Protein AF-A0A7M5WIS7-F1 (afdb_monomer_lite)

Sequence (669 aa):
MSELLEKYQYWIRIHLAVEIFIKRGLLRFLHNEGKDPSYNGLTSDPPKLFHEMNLLKTKKSLQKVVKKDQWDKLCPKNKLSSSENWDITLICIVILNTSSLPKPKGGWKKTLPEESDMSRGAAVLRSRQLRNEINHGSLKDLSTEEQFLDKWQTISDILHILLDGEDFTRFQAFKTEDLTGFSVKAFKMINNRINEEKQTSENRKHLQERLKELNEIRELVNEWKSHSFVQVNSYKNQLTDGSSLLNTNLTDIQAAYYTVRCSVAMENFTKWPIMLQRCQVKHGFFNAPPRDIHPGMREGFAFHKSYLATFGCWIACSYVINDKYFHLSIYQPYTINNKYQNKLAMVINETHDVSAEQVLESHDKDNESQDKTTIRIQERDICIVGEMGNAYKAQCSIKIYPKEFANLTDLLQKQQVDNDTYHEFIKLKFSTKIKRKSAKTKKQDLNDGLLLTGLKVGSSMQSTSLRSLHLRSVDVSCSGCIENFTKWQLFKVRCDVMRGYVSCPFQDVATGSKEIFASHARQHFGNGTYVRVTYSIENNGYFIHLLYFLPSSFAVYSNMMAMMTSHKKDETTEDILKSCTNNHFYGEIEPLCLKSEAEGVCVVGLMGSAQKTNIYFTIYPLQFKHLAKHIKERMEKKKSKSRELYEGFIKSLSLNRYDTSSVAMQGCL

InterPro domains:
  IPR041249 DZIP3-like HEPN domain [PF18738] (57-163)

Foldseek 3Di:
DVVVCVQLVLLLLLLVLLLPQVLVLLQCVQQVVVVDVQWNHQHQFFLRQLVVLVVCCPPPLCVVPADPVNCCQSNPPVSGHHSNPDDLLSSLSCCVRVTPFDAADVGPPDQAGDPPGLGLNNLSSLSNVLNVCSVVPASVCRRDPVSSVVSLVSSLSSSVSRDDDPSSVVSVVSVPDDCPVVVVVSVVVVVVRVVVVVVVVVVVVVVVVVVVLVVVVVVVVVVVCVVLVVVPVVLVVFFAEDPQPVVHDQLVLEDPPALAKEKEKEFAQFQWKWQWDDKDWPFWAWSADDGIAHASHIYMTMTFGDPPDQFTTKMKTWIDTPQKIKIWIWGPGSDDDPVDWTAIFIDIGNDPDDDNCNRRVVVVVPPPDDPRFWDWDDDPFKIKIWGWDGHSHIYIYIYIHTQFLVRGHPSVNVPPDDRVSVNVVCCVVHVPPPPDPDPLVVLVCVVCVQQVVFAAEDPQPPPDDQVRQDDPPAQFKEKEKEFAQFQWKWQWPDKDWPFWAKPADDHIAHARHMHMTMTFGPVPDQAFTKMWTWIDTPPPLKIKIKIWTQGSDPPVAWTDIFIDMDSDRDDDPVNRVVVVVVDDGDQAFFKDWDDDPPAFKTWIWTWHGGSYIYIYIYIGGLALVGGHPRSSVSQVVVDVCSRVSVNVVSVVSVVVPDPRPRDPPPDDD

Radius of gyration: 35.12 Å; chains: 1; bounding box: 78×63×94 Å

Organism: NCBI:txid252671

Secondary structure (DSSP, 8-state):
-HHHHHHTHHHHHHHHHIIIIIHHHHHHHHTTTT--TT------SHHHHHHHHHHHTT-HHHHTTS-HHHHHHHS-TTS---GGGS-HHHHHHHHHHH--PPPPTT-TTSSS--TT---HHHHHHHHHHHHHHHHHS-TTTT-SHHHHHHHHHHHHHHHHHHS-HHHHHHHHHHTT---GGGHHHHHHHHHHHHHHHHHHHHHHHHHHHHHHHHHHHHHHHHHHHHHHHHHHSTGGGSSEE-TTTTTS-TTTTS-TT-SSEEEEEEEE-BSS-BEEEEEEEEESEEEE----B-TTEEEEEEEEPPTT-SS-EEEEEEEEETTEEEEEEEEE-SS-SSS---EEEEEEESSS---HHHHHHHHHHH-TTS-TTEEEEE-SSEEEEEEE-SSSEEEEEEEEEESSGGGB-HHHHTT---HHHHHHHHHHHH-TT-S--STHHHHHHHHHHHHTTSPEE-GGGTT--TGGGS-TT-SSEEEEEEEE-BSS-EEEEEEEEEESEEEE----B-TTEEEEEEEEPPTT-TT-EEEEEEEEETTT--EEEEEEEE-S-TTT---EEEEEEES-TT--HHHHHHHTTTS---SS---EEEE--SSSEEEEEEE-SSSEEEEEEEEEESSGGGB-HHHHHHHHHH-TTHHHHHHHHHHHHHH-TT-TTS-------

Structure (mmCIF, N/CA/C/O backbone):
data_AF-A0A7M5WIS7-F1
#
_entry.id   AF-A0A7M5WIS7-F1
#
loop_
_atom_site.group_PDB
_atom_site.id
_atom_site.type_symbol
_atom_site.label_atom_id
_atom_site.label_alt_id
_atom_site.label_comp_id
_atom_site.label_asym_id
_atom_site.label_entity_id
_atom_site.label_seq_id
_atom_site.pdbx_PDB_ins_code
_atom_site.Cartn_x
_atom_site.Cartn_y
_atom_site.Cartn_z
_atom_site.occupancy
_atom_site.B_iso_or_equiv
_atom_site.auth_seq_id
_atom_site.auth_comp_id
_atom_site.auth_asym_id
_atom_site.auth_atom_id
_atom_site.pdbx_PDB_model_num
ATOM 1 N N . MET A 1 1 ? 3.929 25.133 -37.548 1.00 61.94 1 MET A N 1
ATOM 2 C CA . MET A 1 1 ? 5.059 24.183 -37.696 1.00 61.94 1 MET A CA 1
ATOM 3 C C . MET A 1 1 ? 6.376 24.937 -37.844 1.00 61.94 1 MET A C 1
ATOM 5 O O . MET A 1 1 ? 7.232 24.721 -37.002 1.00 61.94 1 MET A O 1
ATOM 9 N N . SER A 1 2 ? 6.493 25.857 -38.813 1.00 70.12 2 SER A N 1
ATOM 10 C CA . SER A 1 2 ? 7.673 26.729 -39.001 1.00 70.12 2 SER A CA 1
ATOM 11 C C . SER A 1 2 ? 8.115 27.444 -37.716 1.00 70.12 2 SER A C 1
ATOM 13 O O . SER A 1 2 ? 9.262 27.329 -37.314 1.00 70.12 2 SER A O 1
ATOM 15 N N . GLU A 1 3 ? 7.173 28.061 -37.001 1.00 78.19 3 GLU A N 1
ATOM 16 C CA . GLU A 1 3 ? 7.450 28.842 -35.784 1.00 78.19 3 GLU A CA 1
ATOM 17 C C . GLU A 1 3 ? 8.039 28.014 -34.623 1.00 78.19 3 GLU A C 1
ATOM 19 O O . GLU A 1 3 ? 8.942 28.459 -33.923 1.00 78.19 3 GLU A O 1
ATOM 24 N N . LEU A 1 4 ? 7.571 26.776 -34.419 1.00 78.06 4 LEU A N 1
ATOM 25 C CA . LEU A 1 4 ? 8.128 25.887 -33.389 1.00 78.06 4 LEU A CA 1
ATOM 26 C C . LEU A 1 4 ? 9.508 25.358 -33.782 1.00 78.06 4 LEU A C 1
ATOM 28 O O . LEU A 1 4 ? 10.348 25.147 -32.909 1.00 78.06 4 LEU A O 1
ATOM 32 N N . LEU A 1 5 ? 9.723 25.125 -35.079 1.00 79.12 5 LEU A N 1
ATOM 33 C CA . LEU A 1 5 ? 11.003 24.660 -35.597 1.00 79.12 5 LEU A CA 1
ATOM 34 C C . LEU A 1 5 ? 12.068 25.745 -35.430 1.00 79.12 5 LEU A C 1
ATOM 36 O O . LEU A 1 5 ? 13.155 25.449 -34.958 1.00 79.12 5 LEU A O 1
ATOM 40 N N . GLU A 1 6 ? 11.717 26.991 -35.741 1.00 82.62 6 GLU A N 1
ATOM 41 C CA . GLU A 1 6 ? 12.566 28.169 -35.564 1.00 82.62 6 GLU A CA 1
ATOM 42 C C . GLU A 1 6 ? 12.863 28.430 -34.082 1.00 82.62 6 GLU A C 1
ATOM 44 O O . GLU A 1 6 ? 14.020 28.564 -33.685 1.00 82.62 6 GLU A O 1
ATOM 49 N N . LYS A 1 7 ? 11.831 28.390 -33.233 1.00 86.00 7 LYS A N 1
ATOM 50 C CA . LYS A 1 7 ? 11.959 28.631 -31.790 1.00 86.00 7 LYS A CA 1
ATOM 51 C C . LYS A 1 7 ? 12.832 27.605 -31.064 1.00 86.00 7 LYS A C 1
ATOM 53 O O . LYS A 1 7 ? 13.507 27.959 -30.102 1.00 86.00 7 LYS A O 1
ATOM 58 N N . TYR A 1 8 ? 12.792 26.339 -31.478 1.00 89.88 8 TYR A N 1
ATOM 59 C CA . TYR A 1 8 ? 13.504 25.244 -30.808 1.00 89.88 8 TYR A CA 1
ATOM 60 C C . TYR A 1 8 ? 14.618 24.638 -31.669 1.00 89.88 8 TYR A C 1
ATOM 62 O O . TYR A 1 8 ? 15.070 23.527 -31.388 1.00 89.88 8 TYR A O 1
ATOM 70 N N . GLN A 1 9 ? 15.081 25.351 -32.700 1.00 88.88 9 GLN A N 1
ATOM 71 C CA . GLN A 1 9 ? 16.024 24.819 -33.688 1.00 88.88 9 GLN A CA 1
ATOM 72 C C . GLN A 1 9 ? 17.299 24.244 -33.062 1.00 88.88 9 GLN A C 1
ATOM 74 O O . GLN A 1 9 ? 17.726 23.154 -33.435 1.00 88.88 9 GLN A O 1
ATOM 79 N N . TYR A 1 10 ? 17.878 24.920 -32.069 1.00 92.31 10 TYR A N 1
ATOM 80 C CA . TYR A 1 10 ? 19.106 24.476 -31.413 1.00 92.31 10 TYR A CA 1
ATOM 81 C C . TYR A 1 10 ? 18.901 23.188 -30.621 1.00 92.31 10 TYR A C 1
ATOM 83 O O . TYR A 1 10 ? 19.659 22.231 -30.782 1.00 92.31 10 TYR A O 1
ATOM 91 N N . TRP A 1 11 ? 17.831 23.126 -29.828 1.00 92.00 11 TRP A N 1
ATOM 92 C CA . TRP A 1 11 ? 17.472 21.922 -29.089 1.00 92.00 11 TRP A CA 1
ATOM 93 C C . TRP A 1 11 ? 17.207 20.742 -30.034 1.00 92.00 11 TRP A C 1
ATOM 95 O O . TRP A 1 11 ? 17.727 19.648 -29.817 1.00 92.00 11 TRP A O 1
ATOM 105 N N . ILE A 1 12 ? 16.467 20.969 -31.128 1.00 90.62 12 ILE A N 1
ATOM 106 C CA . ILE A 1 12 ? 16.192 19.947 -32.150 1.00 90.62 12 ILE A CA 1
ATOM 107 C C . ILE A 1 12 ? 17.498 19.443 -32.766 1.00 90.62 12 ILE A C 1
ATOM 109 O O . ILE A 1 12 ? 17.690 18.231 -32.860 1.00 90.62 12 ILE A O 1
ATOM 113 N N . ARG A 1 13 ? 18.402 20.346 -33.172 1.00 92.06 13 ARG A N 1
ATOM 114 C CA . ARG A 1 13 ? 19.694 19.984 -33.776 1.00 92.06 13 ARG A CA 1
ATOM 115 C C . ARG A 1 13 ? 20.520 19.119 -32.841 1.00 92.06 13 ARG A C 1
ATOM 117 O O . ARG A 1 13 ? 20.995 18.071 -33.262 1.00 92.06 13 ARG A O 1
ATOM 124 N N . ILE A 1 14 ? 20.643 19.511 -31.576 1.00 94.12 14 ILE A N 1
ATOM 125 C CA . ILE A 1 14 ? 21.384 18.741 -30.571 1.00 94.12 14 ILE A CA 1
ATOM 126 C C . ILE A 1 14 ? 20.738 17.373 -30.343 1.00 94.12 14 ILE A C 1
ATOM 128 O O . ILE A 1 14 ? 21.426 16.352 -30.353 1.00 94.12 14 ILE A O 1
ATOM 132 N N . HIS A 1 15 ? 19.414 17.316 -30.206 1.00 91.75 15 HIS A N 1
ATOM 133 C CA . HIS A 1 15 ? 18.721 16.053 -29.979 1.00 91.75 15 HIS A CA 1
ATOM 134 C C . HIS A 1 15 ? 18.823 15.108 -31.186 1.00 91.75 15 HIS A C 1
ATOM 136 O O . HIS A 1 15 ? 19.031 13.903 -31.013 1.00 91.75 15 HIS A O 1
ATOM 142 N N . LEU A 1 16 ? 18.706 15.627 -32.411 1.00 91.81 16 LEU A N 1
ATOM 143 C CA . LEU A 1 16 ? 18.927 14.853 -33.633 1.00 91.81 16 LEU A CA 1
ATOM 144 C C . LEU A 1 16 ? 20.386 14.415 -33.750 1.00 91.81 16 LEU A C 1
ATOM 146 O O . LEU A 1 16 ? 20.636 13.268 -34.113 1.00 91.81 16 LEU A O 1
ATOM 150 N N . ALA A 1 17 ? 21.338 15.273 -33.381 1.00 93.81 17 ALA A N 1
ATOM 151 C CA . ALA A 1 17 ? 22.750 14.931 -33.415 1.00 93.81 17 ALA A CA 1
ATOM 152 C C . ALA A 1 17 ? 23.085 13.764 -32.470 1.00 93.81 17 ALA A C 1
ATOM 154 O O . ALA A 1 17 ? 23.806 12.839 -32.847 1.00 93.81 17 ALA A O 1
ATOM 155 N N . VAL A 1 18 ? 22.485 13.750 -31.277 1.00 93.94 18 VAL A N 1
ATOM 156 C CA . VAL A 1 18 ? 22.588 12.631 -30.330 1.00 93.94 18 VAL A CA 1
ATOM 157 C C . VAL A 1 18 ? 21.917 11.366 -30.886 1.00 93.94 18 VAL A C 1
ATOM 159 O O . VAL A 1 18 ? 22.499 10.283 -30.876 1.00 93.94 18 VAL A O 1
ATOM 162 N N . GLU A 1 19 ? 20.698 11.478 -31.405 1.00 90.75 19 GLU A N 1
ATOM 163 C CA . GLU A 1 19 ? 19.936 10.335 -31.924 1.00 90.75 19 GLU A CA 1
ATOM 164 C C . GLU A 1 19 ? 20.549 9.685 -33.168 1.00 90.75 19 GLU A C 1
ATOM 166 O O . GLU A 1 19 ? 20.405 8.476 -33.351 1.00 90.75 19 GLU A O 1
ATOM 171 N N . ILE A 1 20 ? 21.183 10.480 -34.029 1.00 91.25 20 ILE A N 1
ATOM 172 C CA . ILE A 1 20 ? 21.717 10.038 -35.318 1.00 91.25 20 ILE A CA 1
ATOM 173 C C . ILE A 1 20 ? 23.202 9.714 -35.171 1.00 91.25 20 ILE A C 1
ATOM 175 O O . ILE A 1 20 ? 23.593 8.555 -35.291 1.00 91.25 20 ILE A O 1
ATOM 179 N N . PHE A 1 21 ? 24.032 10.712 -34.867 1.00 95.00 21 PHE A N 1
ATOM 180 C CA . PHE A 1 21 ? 25.485 10.571 -34.956 1.00 95.00 21 PHE A CA 1
ATOM 181 C C . PHE A 1 21 ? 26.090 9.898 -33.727 1.00 95.00 21 PHE A C 1
ATOM 183 O O . PHE A 1 21 ? 26.892 8.981 -33.886 1.00 95.00 21 PHE A O 1
ATOM 190 N N . ILE A 1 22 ? 25.681 10.271 -32.505 1.00 95.56 22 ILE A N 1
ATOM 191 C CA . ILE A 1 22 ? 26.186 9.596 -31.290 1.00 95.56 22 ILE A CA 1
ATOM 192 C C . ILE A 1 22 ? 25.760 8.129 -31.299 1.00 95.56 22 ILE A C 1
ATOM 194 O O . ILE A 1 22 ? 26.578 7.244 -31.050 1.00 95.56 22 ILE A O 1
ATOM 198 N N . LYS A 1 23 ? 24.499 7.849 -31.647 1.00 94.81 23 LYS A N 1
ATOM 199 C CA . LYS A 1 23 ? 24.028 6.469 -31.796 1.00 94.81 23 LYS A CA 1
ATOM 200 C C . LYS A 1 23 ? 24.824 5.708 -32.860 1.00 94.81 23 LYS A C 1
ATOM 202 O O . LYS A 1 23 ? 25.272 4.600 -32.572 1.00 94.81 23 LYS A O 1
ATOM 207 N N . ARG A 1 24 ? 25.046 6.291 -34.047 1.00 93.81 24 ARG A N 1
ATOM 208 C CA . ARG A 1 24 ? 25.851 5.668 -35.111 1.00 93.81 24 ARG A CA 1
ATOM 209 C C . ARG A 1 24 ? 27.272 5.379 -34.635 1.00 93.81 24 ARG A C 1
ATOM 211 O O . ARG A 1 24 ? 27.710 4.243 -34.763 1.00 93.81 24 ARG A O 1
ATOM 218 N N . GLY A 1 25 ? 27.953 6.346 -34.020 1.00 93.56 25 GLY A N 1
ATOM 219 C CA . GLY A 1 25 ? 29.308 6.158 -33.490 1.00 93.56 25 GLY A CA 1
ATOM 220 C C . GLY A 1 25 ? 29.387 5.043 -32.449 1.00 93.56 25 GLY A C 1
ATOM 221 O O . GLY A 1 25 ? 30.272 4.193 -32.506 1.00 93.56 25 GLY A O 1
ATOM 222 N N . LEU A 1 26 ? 28.407 4.967 -31.546 1.00 94.19 26 LEU A N 1
ATOM 223 C CA . LEU A 1 26 ? 28.325 3.877 -30.575 1.00 94.19 26 LEU A CA 1
ATOM 224 C C . LEU A 1 26 ? 28.060 2.512 -31.223 1.00 94.19 26 LEU A C 1
ATOM 226 O O . LEU A 1 26 ? 28.609 1.521 -30.751 1.00 94.19 26 LEU A O 1
ATOM 230 N N . LEU A 1 27 ? 27.245 2.435 -32.279 1.00 93.94 27 LEU A N 1
ATOM 231 C CA . LEU A 1 27 ? 26.987 1.187 -33.007 1.00 93.94 27 LEU A CA 1
ATOM 232 C C . LEU A 1 27 ? 28.218 0.715 -33.783 1.00 93.94 27 LEU A C 1
ATOM 234 O O . LEU A 1 27 ? 28.593 -0.450 -33.670 1.00 93.94 27 LEU A O 1
ATOM 238 N N . ARG A 1 28 ? 28.893 1.622 -34.499 1.00 91.25 28 ARG A N 1
ATOM 239 C CA . ARG A 1 28 ? 30.157 1.313 -35.186 1.00 91.25 28 ARG A CA 1
ATOM 240 C C . ARG A 1 28 ? 31.191 0.784 -34.205 1.00 91.25 28 ARG A C 1
ATOM 242 O O . ARG A 1 28 ? 31.872 -0.201 -34.484 1.00 91.25 28 ARG A O 1
ATOM 249 N N . PHE A 1 29 ? 31.262 1.409 -33.034 1.00 90.19 29 PHE A N 1
ATOM 250 C CA . PHE A 1 29 ? 32.135 0.964 -31.966 1.00 90.19 29 PHE A CA 1
ATOM 251 C C . PHE A 1 29 ? 31.717 -0.396 -31.393 1.00 90.19 29 PHE A C 1
ATOM 253 O O . PHE A 1 29 ? 32.559 -1.281 -31.285 1.00 90.19 29 PHE A O 1
ATOM 260 N N . LEU A 1 30 ? 30.430 -0.601 -31.088 1.00 91.75 30 LEU A N 1
ATOM 261 C CA . LEU A 1 30 ? 29.880 -1.873 -30.600 1.00 91.75 30 LEU A CA 1
ATOM 262 C C . LEU A 1 30 ? 30.218 -3.038 -31.537 1.00 91.75 30 LEU A C 1
ATOM 264 O O . LEU A 1 30 ? 30.557 -4.121 -31.067 1.00 91.75 30 LEU A O 1
ATOM 268 N N . HIS A 1 31 ? 30.136 -2.813 -32.847 1.00 92.00 31 HIS A N 1
ATOM 269 C CA . HIS A 1 31 ? 30.402 -3.824 -33.868 1.00 92.00 31 HIS A CA 1
ATOM 270 C C . HIS A 1 31 ? 31.864 -3.897 -34.313 1.00 92.00 31 HIS A C 1
ATOM 272 O O . HIS A 1 31 ? 32.206 -4.709 -35.168 1.00 92.00 31 HIS A O 1
ATOM 278 N N . ASN A 1 32 ? 32.729 -3.068 -33.725 1.00 88.88 32 ASN A N 1
ATOM 279 C CA . ASN A 1 32 ? 34.122 -2.910 -34.118 1.00 88.88 32 ASN A CA 1
ATOM 280 C C . ASN A 1 32 ? 34.316 -2.693 -35.635 1.00 88.88 32 ASN A C 1
ATOM 282 O O . ASN A 1 32 ? 35.234 -3.239 -36.246 1.00 88.88 32 ASN A O 1
ATOM 286 N N . GLU A 1 33 ? 33.466 -1.872 -36.264 1.00 87.56 33 GLU A N 1
ATOM 287 C CA . GLU A 1 33 ? 33.565 -1.576 -37.705 1.00 87.56 33 GLU A CA 1
ATOM 288 C C . GLU A 1 33 ? 34.914 -0.924 -38.069 1.00 87.56 33 GLU A C 1
ATOM 290 O O . GLU A 1 33 ? 35.420 -1.108 -39.174 1.00 87.56 33 GLU A O 1
ATOM 295 N N . GLY A 1 34 ? 35.529 -0.210 -37.118 1.00 79.19 34 GLY A N 1
ATOM 296 C CA . GLY A 1 34 ? 36.860 0.390 -37.249 1.00 79.19 34 GLY A CA 1
ATOM 297 C C . GLY A 1 34 ? 38.033 -0.589 -37.104 1.00 79.19 34 GLY A C 1
ATOM 298 O O . GLY A 1 34 ? 39.178 -0.153 -37.196 1.00 79.19 34 GLY A O 1
ATOM 299 N N . LYS A 1 35 ? 37.769 -1.887 -36.881 1.00 81.31 35 LYS A N 1
ATOM 300 C CA . LYS A 1 35 ? 38.775 -2.958 -36.751 1.00 81.31 35 LYS A CA 1
ATOM 301 C C . LYS A 1 35 ? 39.848 -2.667 -35.691 1.00 81.31 35 LYS A C 1
ATOM 303 O O . LYS A 1 35 ? 41.037 -2.876 -35.920 1.00 81.31 35 LYS A O 1
ATOM 308 N N . ASP A 1 36 ? 39.428 -2.193 -34.521 1.00 76.69 36 ASP A N 1
ATOM 309 C CA . ASP A 1 36 ? 40.298 -2.019 -33.360 1.00 76.69 36 ASP A CA 1
ATOM 310 C C . ASP A 1 36 ? 40.836 -3.391 -32.906 1.00 76.69 36 ASP A C 1
ATOM 312 O O . ASP A 1 36 ? 40.036 -4.279 -32.593 1.00 76.69 36 ASP A O 1
ATOM 316 N N . PRO A 1 37 ? 42.164 -3.599 -32.849 1.00 76.88 37 PRO A N 1
ATOM 317 C CA . PRO A 1 37 ? 42.746 -4.875 -32.432 1.00 76.88 37 PRO A CA 1
ATOM 318 C C . PRO A 1 37 ? 42.536 -5.184 -30.940 1.00 76.88 37 PRO A C 1
ATOM 320 O O . PRO A 1 37 ? 42.731 -6.322 -30.519 1.00 76.88 37 PRO A O 1
ATOM 323 N N . SER A 1 38 ? 42.150 -4.199 -30.121 1.00 72.19 38 SER A N 1
ATOM 324 C CA . SER A 1 38 ? 41.947 -4.365 -28.674 1.00 72.19 38 SER A CA 1
ATOM 325 C C . SER A 1 38 ? 40.544 -4.854 -28.284 1.00 72.19 38 SER A C 1
ATOM 327 O O . SER A 1 38 ? 40.299 -5.173 -27.113 1.00 72.19 38 SER A O 1
ATOM 329 N N . TYR A 1 39 ? 39.616 -4.929 -29.244 1.00 78.06 39 TYR A N 1
ATOM 330 C CA . TYR A 1 39 ? 38.223 -5.289 -29.003 1.00 78.06 39 TYR A CA 1
ATOM 331 C C . TYR A 1 39 ? 37.620 -6.021 -30.203 1.00 78.06 39 TYR A C 1
ATOM 333 O O . TYR A 1 39 ? 37.578 -5.477 -31.291 1.00 78.06 39 TYR A O 1
ATOM 341 N N . ASN A 1 40 ? 37.076 -7.224 -30.013 1.00 80.44 40 ASN A N 1
ATOM 342 C CA . ASN A 1 40 ? 36.547 -8.022 -31.130 1.00 80.44 40 ASN A CA 1
ATOM 343 C C . ASN A 1 40 ? 35.178 -7.558 -31.666 1.00 80.44 40 ASN A C 1
ATOM 345 O O . ASN A 1 40 ? 34.769 -8.024 -32.726 1.00 80.44 40 ASN A O 1
ATOM 349 N N . GLY A 1 41 ? 34.477 -6.652 -30.974 1.00 86.44 41 GLY A N 1
ATOM 350 C CA . GLY A 1 41 ? 33.114 -6.257 -31.347 1.00 86.44 41 GLY A CA 1
ATOM 351 C C . GLY A 1 41 ? 32.063 -7.334 -31.068 1.00 86.44 41 GLY A C 1
ATOM 352 O O . GLY A 1 41 ? 32.383 -8.476 -30.739 1.00 86.44 41 GLY A O 1
ATOM 353 N N . LEU A 1 42 ? 30.791 -6.955 -31.175 1.00 90.44 42 LEU A N 1
ATOM 354 C CA . LEU A 1 42 ? 29.676 -7.887 -31.355 1.00 90.44 42 LEU A CA 1
ATOM 355 C C . LEU A 1 42 ? 29.307 -7.965 -32.834 1.00 90.44 42 LEU A C 1
ATOM 357 O O . LEU A 1 42 ? 29.440 -6.989 -33.571 1.00 90.44 42 LEU A O 1
ATOM 361 N N . THR A 1 43 ? 28.758 -9.088 -33.274 1.00 90.50 43 THR A N 1
ATOM 362 C CA . THR A 1 43 ? 28.262 -9.195 -34.652 1.00 90.50 43 THR A CA 1
ATOM 363 C C . THR A 1 43 ? 27.046 -8.288 -34.910 1.00 90.50 43 THR A C 1
ATOM 365 O O . THR A 1 43 ? 26.226 -8.057 -34.023 1.00 90.50 43 THR A O 1
ATOM 368 N N . SER A 1 44 ? 26.910 -7.759 -36.128 1.00 91.12 44 SER A N 1
ATOM 369 C CA . SER A 1 44 ? 25.703 -7.043 -36.577 1.00 91.12 44 SER A CA 1
ATOM 370 C C . SER A 1 44 ? 24.647 -7.975 -37.192 1.00 91.12 44 SER A C 1
ATOM 372 O O . SER A 1 44 ? 23.520 -7.547 -37.441 1.00 91.12 44 SER A O 1
ATOM 374 N N . ASP A 1 45 ? 24.981 -9.253 -37.408 1.00 94.00 45 ASP A N 1
ATOM 375 C CA . ASP A 1 45 ? 24.071 -10.259 -37.962 1.00 94.00 45 ASP A CA 1
ATOM 376 C C . ASP A 1 45 ? 22.975 -10.634 -36.942 1.00 94.00 45 ASP A C 1
ATOM 378 O O . ASP A 1 45 ? 23.308 -11.127 -35.861 1.00 94.00 45 ASP A O 1
ATOM 382 N N . PRO A 1 46 ? 21.672 -10.447 -37.239 1.00 92.88 46 PRO A N 1
ATOM 383 C CA . PRO A 1 46 ? 20.630 -10.545 -36.216 1.00 92.88 46 PRO A CA 1
ATOM 384 C C . PRO A 1 46 ? 20.503 -11.897 -35.484 1.00 92.88 46 PRO A C 1
ATOM 386 O O . PRO A 1 46 ? 20.306 -11.893 -34.260 1.00 92.88 46 PRO A O 1
ATOM 389 N N . PRO A 1 47 ? 20.614 -13.059 -36.163 1.00 93.75 47 PRO A N 1
ATOM 390 C CA . PRO A 1 47 ? 20.631 -14.361 -35.496 1.00 93.75 47 PRO A CA 1
ATOM 391 C C . PRO A 1 47 ? 21.866 -14.566 -34.611 1.00 93.75 47 PRO A C 1
ATOM 393 O O . PRO A 1 47 ? 21.743 -15.042 -33.477 1.00 93.75 47 PRO A O 1
ATOM 396 N N . LYS A 1 48 ? 23.061 -14.200 -35.096 1.00 94.12 48 LYS A N 1
ATOM 397 C CA . LYS A 1 48 ? 24.298 -14.348 -34.316 1.00 94.12 48 LYS A CA 1
ATOM 398 C C . LYS A 1 48 ? 24.344 -13.371 -33.141 1.00 94.12 48 LYS A C 1
ATOM 400 O O . LYS A 1 48 ? 24.723 -13.775 -32.045 1.00 94.12 48 LYS A O 1
ATOM 405 N N . LEU A 1 49 ? 23.859 -12.142 -33.316 1.00 93.56 49 LEU A N 1
ATOM 406 C CA . LEU A 1 49 ? 23.772 -11.148 -32.248 1.00 93.56 49 LEU A CA 1
ATOM 407 C C . LEU A 1 49 ? 22.818 -11.619 -31.149 1.00 93.56 49 LEU A C 1
ATOM 409 O O . LEU A 1 49 ? 23.135 -11.515 -29.967 1.00 93.56 49 LEU A O 1
ATOM 413 N N . PHE A 1 50 ? 21.673 -12.206 -31.515 1.00 93.50 50 PHE A N 1
ATOM 414 C CA . PHE A 1 50 ? 20.787 -12.843 -30.539 1.00 93.50 50 PHE A CA 1
ATOM 415 C C . PHE A 1 50 ? 21.511 -13.938 -29.746 1.00 93.50 50 PHE A C 1
ATOM 417 O O . PHE A 1 50 ? 21.382 -13.997 -28.522 1.00 93.50 50 PHE A O 1
ATOM 424 N N . HIS A 1 51 ? 22.280 -14.793 -30.425 1.00 93.06 51 HIS A N 1
ATOM 425 C CA . HIS A 1 51 ? 23.036 -15.856 -29.770 1.00 93.06 51 HIS A CA 1
ATOM 426 C C . HIS A 1 51 ? 24.077 -15.299 -28.786 1.00 93.06 51 HIS A C 1
ATOM 428 O O . HIS A 1 51 ? 24.086 -15.703 -27.621 1.00 93.06 51 HIS A O 1
ATOM 434 N N . GLU A 1 52 ? 24.884 -14.321 -29.207 1.00 91.88 52 GLU A N 1
ATOM 435 C CA . GLU A 1 52 ? 25.866 -13.638 -28.355 1.00 91.88 52 GLU A CA 1
ATOM 436 C C . GLU A 1 52 ? 25.199 -12.984 -27.134 1.00 91.88 52 GLU A C 1
ATOM 438 O O . GLU A 1 52 ? 25.634 -13.188 -25.996 1.00 91.88 52 GLU A O 1
ATOM 443 N N . MET A 1 53 ? 24.084 -12.273 -27.330 1.00 92.50 53 MET A N 1
ATOM 444 C CA . MET A 1 53 ? 23.346 -11.650 -26.229 1.00 92.50 53 MET A CA 1
ATOM 445 C C . MET A 1 53 ? 22.740 -12.677 -25.268 1.00 92.50 53 MET A C 1
ATOM 447 O O . MET A 1 53 ? 22.721 -12.448 -24.055 1.00 92.50 53 MET A O 1
ATOM 451 N N . ASN A 1 54 ? 22.286 -13.825 -25.774 1.00 90.50 54 ASN A N 1
ATOM 452 C CA . ASN A 1 54 ? 21.740 -14.893 -24.945 1.00 90.50 54 ASN A CA 1
ATOM 453 C C . ASN A 1 54 ? 22.825 -15.574 -24.091 1.00 90.50 54 ASN A C 1
ATOM 455 O O . ASN A 1 54 ? 22.563 -15.911 -22.937 1.00 90.50 54 ASN A O 1
ATOM 459 N N . LEU A 1 55 ? 24.056 -15.708 -24.601 1.00 89.75 55 LEU A N 1
ATOM 460 C CA . LEU A 1 55 ? 25.203 -16.156 -23.799 1.00 89.75 55 LEU A CA 1
ATOM 461 C C . LEU A 1 55 ? 25.528 -15.144 -22.691 1.00 89.75 55 LEU A C 1
ATOM 463 O O . LEU A 1 55 ? 25.676 -15.504 -21.518 1.00 89.75 55 LEU A O 1
ATOM 467 N N . LEU A 1 56 ? 25.554 -13.856 -23.042 1.00 88.00 56 LEU A N 1
ATOM 468 C CA . LEU A 1 56 ? 25.845 -12.754 -22.121 1.00 88.00 56 LEU A CA 1
ATOM 469 C C . LEU A 1 56 ? 24.760 -12.540 -21.054 1.00 88.00 56 LEU A C 1
ATOM 471 O O . LEU A 1 56 ? 25.049 -11.980 -19.993 1.00 88.00 56 LEU A O 1
ATOM 475 N N . LYS A 1 57 ? 23.538 -13.039 -21.271 1.00 86.38 57 LYS A N 1
ATOM 476 C CA . LYS A 1 57 ? 22.426 -13.005 -20.305 1.00 86.38 57 LYS A CA 1
ATOM 477 C C . LYS A 1 57 ? 22.753 -13.681 -18.972 1.00 86.38 57 LYS A C 1
ATOM 479 O O . LYS A 1 57 ? 22.178 -13.335 -17.940 1.00 86.38 57 LYS A O 1
ATOM 484 N N . THR A 1 58 ? 23.696 -14.621 -18.969 1.00 84.81 58 THR A N 1
ATOM 485 C CA . THR A 1 58 ? 24.167 -15.312 -17.756 1.00 84.81 58 THR A CA 1
ATOM 486 C C . THR A 1 58 ? 25.150 -14.475 -16.924 1.00 84.81 58 THR A C 1
ATOM 488 O O . THR A 1 58 ? 25.402 -14.781 -15.757 1.00 84.81 58 THR A O 1
ATOM 491 N N . LYS A 1 59 ? 25.688 -13.377 -17.477 1.00 85.75 59 LYS A N 1
ATOM 492 C CA . LYS A 1 59 ? 26.687 -12.536 -16.810 1.00 85.75 59 LYS A CA 1
ATOM 493 C C . LYS A 1 59 ? 26.040 -11.691 -15.708 1.00 85.75 59 LYS A C 1
ATOM 495 O O . LYS A 1 59 ? 25.244 -10.788 -15.976 1.00 85.75 59 LYS A O 1
ATOM 500 N N . LYS A 1 60 ? 26.453 -11.914 -14.452 1.00 83.25 60 LYS A N 1
ATOM 501 C CA . LYS A 1 60 ? 25.937 -11.195 -13.265 1.00 83.25 60 LYS A CA 1
ATOM 502 C C . LYS A 1 60 ? 26.021 -9.666 -13.380 1.00 83.25 60 LYS A C 1
ATOM 504 O O . LYS A 1 60 ? 25.197 -8.978 -12.786 1.00 83.25 60 LYS A O 1
ATOM 509 N N . SER A 1 61 ? 27.008 -9.124 -14.100 1.00 82.12 61 SER A N 1
ATOM 510 C CA . SER A 1 61 ? 27.147 -7.671 -14.271 1.00 82.12 61 SER A CA 1
ATOM 511 C C . SER A 1 61 ? 26.009 -7.072 -15.103 1.00 82.12 61 SER A C 1
ATOM 513 O O . SER A 1 61 ? 25.497 -6.024 -14.728 1.00 82.12 61 SER A O 1
ATOM 515 N N . LEU A 1 62 ? 25.545 -7.773 -16.147 1.00 84.06 62 LEU A N 1
ATOM 516 C CA . LEU A 1 62 ? 24.413 -7.358 -16.983 1.00 84.06 62 LEU A CA 1
ATOM 517 C C . LEU A 1 62 ? 23.067 -7.578 -16.284 1.00 84.06 62 LEU A C 1
ATOM 519 O O . LEU A 1 62 ? 22.216 -6.695 -16.318 1.00 84.06 62 LEU A O 1
ATOM 523 N N . GLN A 1 63 ? 22.887 -8.703 -15.583 1.00 85.44 63 GLN A N 1
ATOM 524 C CA . GLN A 1 63 ? 21.643 -9.003 -14.851 1.00 85.44 63 GLN A CA 1
ATOM 525 C C . GLN A 1 63 ? 21.287 -7.948 -13.793 1.00 85.44 63 GLN A C 1
ATOM 527 O O . GLN A 1 63 ? 20.114 -7.731 -13.512 1.00 85.44 63 GLN A O 1
ATOM 532 N N . LYS A 1 64 ? 22.294 -7.285 -13.210 1.00 85.12 64 LYS A N 1
ATOM 533 C CA . LYS A 1 64 ? 22.093 -6.229 -12.207 1.00 85.12 64 LYS A CA 1
ATOM 534 C C . LYS A 1 64 ? 21.659 -4.886 -12.796 1.00 85.12 64 LYS A C 1
ATOM 536 O O . LYS A 1 64 ? 21.112 -4.072 -12.060 1.00 85.12 64 LYS A O 1
ATOM 541 N N . VAL A 1 65 ? 21.961 -4.622 -14.069 1.00 84.62 65 VAL A N 1
ATOM 542 C CA . VAL A 1 65 ? 21.823 -3.281 -14.670 1.00 84.62 65 VAL A CA 1
ATOM 543 C C . VAL A 1 65 ? 20.807 -3.220 -15.809 1.00 84.62 65 VAL A C 1
ATOM 545 O O . VAL A 1 65 ? 20.257 -2.150 -16.055 1.00 84.62 65 VAL A O 1
ATOM 548 N N . VAL A 1 66 ? 20.544 -4.339 -16.489 1.00 88.38 66 VAL A N 1
ATOM 549 C CA . VAL A 1 66 ? 19.576 -4.434 -17.589 1.00 88.38 66 VAL A CA 1
ATOM 550 C C . VAL A 1 66 ? 18.217 -4.860 -17.040 1.00 88.38 66 VAL A C 1
ATOM 552 O O . VAL A 1 66 ? 18.091 -5.913 -16.411 1.00 88.38 66 VAL A O 1
ATOM 555 N N . LYS A 1 67 ? 17.192 -4.045 -17.296 1.00 89.38 67 LYS A N 1
ATOM 556 C CA . LYS A 1 67 ? 15.809 -4.312 -16.879 1.00 89.38 67 LYS A CA 1
ATOM 557 C C . LYS A 1 67 ? 15.135 -5.365 -17.768 1.00 89.38 67 LYS A C 1
ATOM 559 O O . LYS A 1 67 ? 15.608 -5.680 -18.858 1.00 89.38 67 LYS A O 1
ATOM 564 N N . LYS A 1 68 ? 14.008 -5.918 -17.306 1.00 86.75 68 LYS A N 1
ATOM 565 C CA . LYS A 1 68 ? 13.272 -6.987 -18.007 1.00 86.75 68 LYS A CA 1
ATOM 566 C C . LYS A 1 68 ? 12.847 -6.585 -19.428 1.00 86.75 68 LYS A C 1
ATOM 568 O O . LYS A 1 68 ? 13.092 -7.330 -20.365 1.00 86.75 68 LYS A O 1
ATOM 573 N N . ASP A 1 69 ? 12.294 -5.390 -19.585 1.00 88.56 69 ASP A N 1
ATOM 574 C CA . ASP A 1 69 ? 11.889 -4.803 -20.868 1.00 88.56 69 ASP A CA 1
ATOM 575 C C . ASP A 1 69 ? 13.071 -4.593 -21.829 1.00 88.56 69 ASP A C 1
ATOM 577 O O . ASP A 1 69 ? 12.946 -4.753 -23.042 1.00 88.56 69 ASP A O 1
ATOM 581 N N . GLN A 1 70 ? 14.252 -4.278 -21.297 1.00 90.06 70 GLN A N 1
ATOM 582 C CA . GLN A 1 70 ? 15.472 -4.156 -22.093 1.00 90.06 70 GLN A CA 1
ATOM 583 C C . GLN A 1 70 ? 15.994 -5.529 -22.535 1.00 90.06 70 GLN A C 1
ATOM 585 O O . GLN A 1 70 ? 16.463 -5.666 -23.664 1.00 90.06 70 GLN A O 1
ATOM 590 N N . TRP A 1 71 ? 15.856 -6.565 -21.700 1.00 92.94 71 TRP A N 1
ATOM 591 C CA . TRP A 1 71 ? 16.154 -7.942 -22.105 1.00 92.94 71 TRP A CA 1
ATOM 592 C C . TRP A 1 71 ? 15.262 -8.428 -23.240 1.00 92.94 71 TRP A C 1
ATOM 594 O O . TRP A 1 71 ? 15.754 -9.146 -24.106 1.00 92.94 71 TRP A O 1
ATOM 604 N N . ASP A 1 72 ? 14.000 -8.005 -23.284 1.00 90.62 72 ASP A N 1
ATOM 605 C CA . ASP A 1 72 ? 13.095 -8.343 -24.385 1.00 90.62 72 ASP A CA 1
ATOM 606 C C . ASP A 1 72 ? 13.545 -7.715 -25.721 1.00 90.62 72 ASP A C 1
ATOM 608 O O . ASP A 1 72 ? 13.264 -8.273 -26.780 1.00 90.62 72 ASP A O 1
ATOM 612 N N . LYS A 1 73 ? 14.300 -6.603 -25.690 1.00 90.44 73 LYS A N 1
ATOM 613 C CA . LYS A 1 73 ? 14.931 -5.999 -26.882 1.00 90.44 73 LYS A CA 1
ATOM 614 C C . LYS A 1 73 ? 16.251 -6.668 -27.269 1.00 90.44 73 LYS A C 1
ATOM 616 O O . LYS A 1 73 ? 16.531 -6.821 -28.453 1.00 90.44 73 LYS A O 1
ATOM 621 N N . LEU A 1 74 ? 17.070 -7.048 -26.285 1.00 91.44 74 LEU A N 1
ATOM 622 C CA . LEU A 1 74 ? 18.353 -7.725 -26.520 1.00 91.44 74 LEU A CA 1
ATOM 623 C C . LEU A 1 74 ? 18.158 -9.178 -26.978 1.00 91.44 74 LEU A C 1
ATOM 625 O O . LEU A 1 74 ? 18.922 -9.679 -27.799 1.00 91.44 74 LEU A O 1
ATOM 629 N N . CYS A 1 75 ? 17.152 -9.856 -26.424 1.00 91.31 75 CYS A N 1
ATOM 630 C CA . CYS A 1 75 ? 16.833 -11.267 -26.634 1.00 91.31 75 CYS A CA 1
ATOM 631 C C . CYS A 1 75 ? 15.333 -11.446 -26.959 1.00 91.31 75 CYS A C 1
ATOM 633 O O . CYS A 1 75 ? 14.601 -12.044 -26.163 1.00 91.31 75 CYS A O 1
ATOM 635 N N . PRO A 1 76 ? 14.854 -10.936 -28.108 1.00 91.56 76 PRO A N 1
ATOM 636 C CA . PRO A 1 76 ? 13.441 -10.993 -28.466 1.00 91.56 76 PRO A CA 1
ATOM 637 C C . PRO A 1 76 ? 12.955 -12.419 -28.753 1.00 91.56 76 PRO A C 1
ATOM 639 O O . PRO A 1 76 ? 13.719 -13.317 -29.110 1.00 91.56 76 PRO A O 1
ATOM 642 N N . LYS A 1 77 ? 11.637 -12.628 -28.636 1.00 89.62 77 LYS A N 1
ATOM 643 C CA . LYS A 1 77 ? 10.994 -13.949 -28.793 1.00 89.62 77 LYS A CA 1
ATOM 644 C C . LYS A 1 77 ? 11.194 -14.574 -30.175 1.00 89.62 77 LYS A C 1
ATOM 646 O O . LYS A 1 77 ? 11.253 -15.795 -30.284 1.00 89.62 77 LYS A O 1
ATOM 651 N N . ASN A 1 78 ? 11.305 -13.747 -31.213 1.00 91.19 78 ASN A N 1
ATOM 652 C CA . ASN A 1 78 ? 11.562 -14.182 -32.587 1.00 91.19 78 ASN A CA 1
ATOM 653 C C . ASN A 1 78 ? 13.019 -14.624 -32.820 1.00 91.19 78 ASN A C 1
ATOM 655 O O . ASN A 1 78 ? 13.341 -15.031 -33.929 1.00 91.19 78 ASN A O 1
ATOM 659 N N . LYS A 1 79 ? 13.886 -14.557 -31.796 1.00 92.62 79 LYS A N 1
ATOM 660 C CA . LYS A 1 79 ? 15.308 -14.924 -31.852 1.00 92.62 79 LYS A CA 1
ATOM 661 C C . LYS A 1 79 ? 16.136 -14.106 -32.853 1.00 92.62 79 LYS A C 1
ATOM 663 O O . LYS A 1 79 ? 17.188 -14.560 -33.290 1.00 92.62 79 LYS A O 1
ATOM 668 N N . LEU A 1 80 ? 15.676 -12.901 -33.197 1.00 92.12 80 LEU A N 1
ATOM 669 C CA . LEU A 1 80 ? 16.363 -11.978 -34.101 1.00 92.12 80 LEU A CA 1
ATOM 670 C C . LEU A 1 80 ? 16.613 -10.660 -33.374 1.00 92.12 80 LEU A C 1
ATOM 672 O O . LEU A 1 80 ? 15.685 -9.877 -33.177 1.00 92.12 80 LEU A O 1
ATOM 676 N N . SER A 1 81 ? 17.856 -10.425 -32.957 1.00 91.81 81 SER A N 1
ATOM 677 C CA . SER A 1 81 ? 18.233 -9.204 -32.241 1.00 91.81 81 SER A CA 1
ATOM 678 C C . SER A 1 81 ? 18.804 -8.181 -33.212 1.00 91.81 81 SER A C 1
ATOM 680 O O . SER A 1 81 ? 19.658 -8.516 -34.018 1.00 91.81 81 SER A O 1
ATOM 682 N N . SER A 1 82 ? 18.349 -6.933 -33.147 1.00 93.06 82 SER A N 1
ATOM 683 C CA . SER A 1 82 ? 18.877 -5.854 -33.984 1.00 93.06 82 SER A CA 1
ATOM 684 C C . SER A 1 82 ? 19.341 -4.713 -33.092 1.00 93.06 82 SER A C 1
ATOM 686 O O . SER A 1 82 ? 18.531 -4.120 -32.373 1.00 93.06 82 SER A O 1
ATOM 688 N N . SER A 1 83 ? 20.641 -4.419 -33.145 1.00 92.12 83 SER A N 1
ATOM 689 C CA . SER A 1 83 ? 21.273 -3.328 -32.398 1.00 92.12 83 SER A CA 1
ATOM 690 C C . SER A 1 83 ? 20.730 -1.952 -32.797 1.00 92.12 83 SER A C 1
ATOM 692 O O . SER A 1 83 ? 20.664 -1.053 -31.960 1.00 92.12 83 SER A O 1
ATOM 694 N N . GLU A 1 84 ? 20.211 -1.807 -34.018 1.00 90.75 84 GLU A N 1
ATOM 695 C CA . GLU A 1 84 ? 19.524 -0.595 -34.486 1.00 90.75 84 GLU A CA 1
ATOM 696 C C . GLU A 1 84 ? 18.279 -0.250 -33.656 1.00 90.75 84 GLU A C 1
ATOM 698 O O . GLU A 1 84 ? 17.921 0.919 -33.509 1.00 90.75 84 GLU A O 1
ATOM 703 N N . ASN A 1 85 ? 17.636 -1.242 -33.038 1.00 89.81 85 ASN A N 1
ATOM 704 C CA . ASN A 1 85 ? 16.470 -1.025 -32.177 1.00 89.81 85 ASN A CA 1
ATOM 705 C C . ASN A 1 85 ? 16.846 -0.704 -30.723 1.00 89.81 85 ASN A C 1
ATOM 707 O O . ASN A 1 85 ? 15.966 -0.484 -29.882 1.00 89.81 85 ASN A O 1
ATOM 711 N N . TRP A 1 86 ? 18.137 -0.705 -30.392 1.00 93.25 86 TRP A N 1
ATOM 712 C CA . TRP A 1 86 ? 18.606 -0.408 -29.047 1.00 93.25 86 TRP A CA 1
ATOM 713 C C . TRP A 1 86 ? 18.712 1.104 -28.856 1.00 93.25 86 TRP A C 1
ATOM 715 O O . TRP A 1 86 ? 19.157 1.844 -29.735 1.00 93.25 86 TRP A O 1
ATOM 725 N N . ASP A 1 87 ? 18.284 1.583 -27.689 1.00 91.38 87 ASP A N 1
ATOM 726 C CA . ASP A 1 87 ? 18.507 2.977 -27.320 1.00 91.38 87 ASP A CA 1
ATOM 727 C C . ASP A 1 87 ? 19.964 3.197 -26.879 1.00 91.38 87 ASP A C 1
ATOM 729 O O . ASP A 1 87 ? 20.658 2.262 -26.479 1.00 91.38 87 ASP A O 1
ATOM 733 N N . ILE A 1 88 ? 20.422 4.451 -26.912 1.00 93.44 88 ILE A N 1
ATOM 734 C CA . ILE A 1 88 ? 21.804 4.835 -26.574 1.00 93.44 88 ILE A CA 1
ATOM 735 C C . ILE A 1 88 ? 22.240 4.306 -25.200 1.00 93.44 88 ILE A C 1
ATOM 737 O O . ILE A 1 88 ? 23.370 3.857 -25.042 1.00 93.44 88 ILE A O 1
ATOM 741 N N . THR A 1 89 ? 21.355 4.305 -24.196 1.00 91.12 89 THR A N 1
ATOM 742 C CA . THR A 1 89 ? 21.717 3.794 -22.865 1.00 91.12 89 THR A CA 1
ATOM 743 C C . THR A 1 89 ? 21.911 2.290 -22.884 1.00 91.12 89 THR A C 1
ATOM 745 O O . THR A 1 89 ? 22.853 1.806 -22.262 1.00 91.12 89 THR A O 1
ATOM 748 N N . LEU A 1 90 ? 21.059 1.557 -23.598 1.00 92.44 90 LEU A N 1
ATOM 749 C CA . LEU A 1 90 ? 21.216 0.118 -23.756 1.00 92.44 90 LEU A CA 1
ATOM 750 C C . LEU A 1 90 ? 22.518 -0.221 -24.494 1.00 92.44 90 LEU A C 1
ATOM 752 O O . LEU A 1 90 ? 23.262 -1.075 -24.018 1.00 92.44 90 LEU A O 1
ATOM 756 N N . ILE A 1 91 ? 22.841 0.503 -25.571 1.00 94.00 91 ILE A N 1
ATOM 757 C CA . ILE A 1 91 ? 24.102 0.338 -26.313 1.00 94.00 91 ILE A CA 1
ATOM 758 C C . ILE A 1 91 ? 25.303 0.584 -25.388 1.00 94.00 91 ILE A C 1
ATOM 760 O O . ILE A 1 91 ? 26.167 -0.284 -25.265 1.00 94.00 91 ILE A O 1
ATOM 764 N N . CYS A 1 92 ? 25.327 1.704 -24.653 1.00 91.38 92 CYS A N 1
ATOM 765 C CA . CYS A 1 92 ? 26.382 1.990 -23.678 1.00 91.38 92 CYS A CA 1
ATOM 766 C C . CYS A 1 92 ? 26.487 0.892 -22.608 1.00 91.38 92 CYS A C 1
ATOM 768 O O . CYS A 1 92 ? 27.587 0.456 -22.289 1.00 91.38 92 CYS A O 1
ATOM 770 N N . ILE A 1 93 ? 25.368 0.417 -22.047 1.00 89.62 93 ILE A N 1
ATOM 771 C CA . ILE A 1 93 ? 25.380 -0.654 -21.038 1.00 89.62 93 ILE A CA 1
ATOM 772 C C . ILE A 1 93 ? 26.005 -1.929 -21.604 1.00 89.62 93 ILE A C 1
ATOM 774 O O . ILE A 1 93 ? 26.820 -2.543 -20.914 1.00 89.62 93 ILE A O 1
ATOM 778 N N . VAL A 1 94 ? 25.645 -2.317 -22.831 1.00 90.25 94 VAL A N 1
ATOM 779 C CA . VAL A 1 94 ? 26.209 -3.501 -23.484 1.00 90.25 94 VAL A CA 1
ATOM 780 C C . VAL A 1 94 ? 27.711 -3.313 -23.671 1.00 90.25 94 VAL A C 1
ATOM 782 O O . VAL A 1 94 ? 28.461 -4.098 -23.102 1.00 90.25 94 VAL A O 1
ATOM 785 N N . ILE A 1 95 ? 28.154 -2.229 -24.318 1.00 89.19 95 ILE A N 1
ATOM 786 C CA . ILE A 1 95 ? 29.581 -1.918 -24.524 1.00 89.19 95 ILE A CA 1
ATOM 787 C C . ILE A 1 95 ? 30.364 -2.016 -23.209 1.00 89.19 95 ILE A C 1
ATOM 789 O O . ILE A 1 95 ? 31.352 -2.742 -23.123 1.00 89.19 95 ILE A O 1
ATOM 793 N N . LEU A 1 96 ? 29.901 -1.343 -22.153 1.00 85.19 96 LEU A N 1
ATOM 794 C CA . LEU A 1 96 ? 30.581 -1.291 -20.853 1.00 85.19 96 LEU A CA 1
ATOM 795 C C . LEU A 1 96 ? 30.701 -2.655 -20.161 1.00 85.19 96 LEU A C 1
ATOM 797 O O . LEU A 1 96 ? 31.525 -2.828 -19.264 1.00 85.19 96 LEU A O 1
ATOM 801 N N . ASN A 1 97 ? 29.853 -3.612 -20.531 1.00 83.19 97 ASN A N 1
ATOM 802 C CA . ASN A 1 97 ? 29.799 -4.925 -19.903 1.00 83.19 97 ASN A CA 1
ATOM 803 C C . ASN A 1 97 ? 30.303 -6.057 -20.800 1.00 83.19 97 ASN A C 1
ATOM 805 O O . ASN A 1 97 ? 30.538 -7.149 -20.278 1.00 83.19 97 ASN A O 1
ATOM 809 N N . THR A 1 98 ? 30.453 -5.845 -22.105 1.00 78.50 98 THR A N 1
ATOM 810 C CA . THR A 1 98 ? 30.931 -6.857 -23.059 1.00 78.50 98 THR A CA 1
ATOM 811 C C . THR A 1 98 ? 32.347 -6.591 -23.535 1.00 78.50 98 THR A C 1
ATOM 813 O O . THR A 1 98 ? 33.050 -7.536 -23.876 1.00 78.50 98 THR A O 1
ATOM 816 N N . SER A 1 99 ? 32.784 -5.336 -23.520 1.00 70.81 99 SER A N 1
ATOM 817 C CA . SER A 1 99 ? 34.114 -4.968 -23.979 1.00 70.81 99 SER A CA 1
ATOM 818 C C . SER A 1 99 ? 35.194 -5.196 -22.916 1.00 70.81 99 SER A C 1
ATOM 820 O O . SER A 1 99 ? 34.964 -5.085 -21.709 1.00 70.81 99 SER A O 1
ATOM 822 N N . SER A 1 100 ? 36.401 -5.503 -23.382 1.00 67.06 100 SER A N 1
ATOM 823 C CA . SER A 1 100 ? 37.645 -5.564 -22.606 1.00 67.06 100 SER A CA 1
ATOM 824 C C . SER A 1 100 ? 38.283 -4.181 -22.420 1.00 67.06 100 SER A C 1
ATOM 826 O O . SER A 1 100 ? 39.487 -4.089 -22.190 1.00 67.06 100 SER A O 1
ATOM 828 N N . LEU A 1 101 ? 37.502 -3.098 -22.545 1.00 68.06 101 LEU A N 1
ATOM 829 C CA . LEU A 1 101 ? 38.058 -1.752 -22.629 1.00 68.06 101 LEU A CA 1
ATOM 830 C C . LEU A 1 101 ? 38.864 -1.378 -21.384 1.00 68.06 101 LEU A C 1
ATOM 832 O O . LEU A 1 101 ? 38.423 -1.645 -20.255 1.00 68.06 101 LEU A O 1
ATOM 836 N N . PRO A 1 102 ? 40.009 -0.694 -21.575 1.00 65.19 102 PRO A N 1
ATOM 837 C CA . PRO A 1 102 ? 40.712 -0.081 -20.469 1.00 65.19 102 PRO A CA 1
ATOM 838 C C . PRO A 1 102 ? 39.760 0.882 -19.761 1.00 65.19 102 PRO A C 1
ATOM 840 O O . PRO A 1 102 ? 39.001 1.631 -20.381 1.00 65.19 102 PRO A O 1
ATOM 843 N N . LYS A 1 103 ? 39.761 0.806 -18.430 1.00 68.62 103 LYS A N 1
ATOM 844 C CA . LYS A 1 103 ? 38.918 1.667 -17.605 1.00 68.62 103 LYS A CA 1
ATOM 845 C C . LYS A 1 103 ? 39.313 3.128 -17.872 1.00 68.62 103 LYS A C 1
ATOM 847 O O . LYS A 1 103 ? 40.512 3.402 -17.883 1.00 68.62 103 LYS A O 1
ATOM 852 N N . PRO A 1 104 ? 38.349 4.054 -18.012 1.00 72.12 104 PRO A N 1
ATOM 853 C CA . PRO A 1 104 ? 38.659 5.476 -18.066 1.00 72.12 104 PRO A CA 1
ATOM 854 C C . PRO A 1 104 ? 39.367 5.907 -16.778 1.00 72.12 104 PRO A C 1
ATOM 856 O O . PRO A 1 104 ? 39.257 5.244 -15.735 1.00 72.12 104 PRO A O 1
ATOM 859 N N . LYS A 1 105 ? 40.093 7.020 -16.834 1.00 68.19 105 LYS A N 1
ATOM 860 C CA . LYS A 1 105 ? 40.829 7.579 -15.700 1.00 68.19 105 LYS A CA 1
ATOM 861 C C . LYS A 1 105 ? 39.836 7.924 -14.576 1.00 68.19 105 LYS A C 1
ATOM 863 O O . LYS A 1 105 ? 38.944 8.753 -14.737 1.00 68.19 105 LYS A O 1
ATOM 868 N N . GLY A 1 106 ? 39.933 7.212 -13.446 1.00 64.38 106 GLY A N 1
ATOM 869 C CA . GLY A 1 106 ? 38.963 7.270 -12.332 1.00 64.38 106 GLY A CA 1
ATOM 870 C C . GLY A 1 106 ? 37.935 6.123 -12.280 1.00 64.38 106 GLY A C 1
ATOM 871 O O . GLY A 1 106 ? 37.171 6.019 -11.321 1.00 64.38 106 GLY A O 1
ATOM 872 N N . GLY A 1 107 ? 37.950 5.215 -13.258 1.00 71.19 107 GLY A N 1
ATOM 873 C CA . GLY A 1 107 ? 37.140 3.997 -13.299 1.00 71.19 107 GLY A CA 1
ATOM 874 C C . GLY A 1 107 ? 35.676 4.199 -13.710 1.00 71.19 107 GLY A C 1
ATOM 875 O O . GLY A 1 107 ? 35.137 5.298 -13.717 1.00 71.19 107 GLY A O 1
ATOM 876 N N . TRP A 1 108 ? 34.984 3.092 -13.998 1.00 69.94 108 TRP A N 1
ATOM 877 C CA . TRP A 1 108 ? 33.591 3.077 -14.485 1.00 69.94 108 TRP A CA 1
ATOM 878 C C . TRP A 1 108 ? 32.526 3.574 -13.491 1.00 69.94 108 TRP A C 1
ATOM 880 O O . TRP A 1 108 ? 31.353 3.657 -13.845 1.00 69.94 108 TRP A O 1
ATOM 890 N N . LYS A 1 109 ? 32.900 3.828 -12.229 1.00 65.75 109 LYS A N 1
ATOM 891 C CA . LYS A 1 109 ? 31.976 4.267 -11.168 1.00 65.75 109 LYS A CA 1
ATOM 892 C C . LYS A 1 109 ? 31.891 5.789 -11.030 1.00 65.75 109 LYS A C 1
ATOM 894 O O . LYS A 1 109 ? 31.008 6.261 -10.319 1.00 65.75 109 LYS A O 1
ATOM 899 N N . LYS A 1 110 ? 32.792 6.544 -11.665 1.00 59.97 110 LYS A N 1
ATOM 900 C CA . LYS A 1 110 ? 32.746 8.009 -11.661 1.00 59.97 110 LYS A CA 1
ATOM 901 C C . LYS A 1 110 ? 31.615 8.470 -12.587 1.00 59.97 110 LYS A C 1
ATOM 903 O O . LYS A 1 110 ? 31.473 7.941 -13.687 1.00 59.97 110 LYS A O 1
ATOM 908 N N . THR A 1 111 ? 30.798 9.420 -12.136 1.00 62.47 111 THR A N 1
ATOM 909 C CA . THR A 1 111 ? 29.646 9.934 -12.898 1.00 62.47 111 THR A CA 1
ATOM 910 C C . THR A 1 111 ? 30.055 10.710 -14.149 1.00 62.47 111 THR A C 1
ATOM 912 O O . THR A 1 111 ? 29.310 10.660 -15.118 1.00 62.47 111 THR A O 1
ATOM 915 N N . LEU A 1 112 ? 31.236 11.344 -14.149 1.00 74.69 112 LEU A N 1
ATOM 916 C CA . LEU A 1 112 ? 31.795 12.086 -15.284 1.00 74.69 112 LEU A CA 1
ATOM 917 C C . LEU A 1 112 ? 33.309 11.787 -15.431 1.00 74.69 112 LEU A C 1
ATOM 919 O O . LEU A 1 112 ? 34.056 11.974 -14.458 1.00 74.69 112 LEU A O 1
ATOM 923 N N . PRO A 1 113 ? 33.781 11.297 -16.597 1.00 80.81 113 PRO A N 1
ATOM 924 C CA . PRO A 1 113 ? 35.213 11.167 -16.896 1.00 80.81 113 PRO A CA 1
ATOM 925 C C . PRO A 1 113 ? 35.928 12.527 -16.877 1.00 80.81 113 PRO A C 1
ATOM 927 O O . PRO A 1 113 ? 35.309 13.542 -17.177 1.00 80.81 113 PRO A O 1
ATOM 930 N N . GLU A 1 114 ? 37.228 12.561 -16.561 1.00 80.94 114 GLU A N 1
ATOM 931 C CA . GLU A 1 114 ? 38.029 13.799 -16.670 1.00 80.94 114 GLU A CA 1
ATOM 932 C C . GLU A 1 114 ? 38.014 14.325 -18.108 1.00 80.94 114 GLU A C 1
ATOM 934 O O . GLU A 1 114 ? 38.116 13.522 -19.026 1.00 80.94 114 GLU A O 1
ATOM 939 N N . GLU A 1 115 ? 37.906 15.637 -18.325 1.00 79.12 115 GLU A N 1
ATOM 940 C CA . GLU A 1 115 ? 37.815 16.234 -19.673 1.00 79.12 115 GLU A CA 1
ATOM 941 C C . GLU A 1 115 ? 39.007 15.874 -20.571 1.00 79.12 115 GLU A C 1
ATOM 943 O O . GLU A 1 115 ? 38.824 15.581 -21.747 1.00 79.12 115 GLU A O 1
ATOM 948 N N . SER A 1 116 ? 40.207 15.766 -19.996 1.00 82.50 116 SER A N 1
ATOM 949 C CA . SER A 1 116 ? 41.429 15.371 -20.709 1.00 82.50 116 SER A CA 1
ATOM 950 C C . SER A 1 116 ? 41.507 13.881 -21.077 1.00 82.50 116 SER A C 1
ATOM 952 O O . SER A 1 116 ? 42.417 13.476 -21.801 1.00 82.50 116 SER A O 1
ATOM 954 N N . ASP A 1 117 ? 40.584 13.038 -20.597 1.00 85.31 117 ASP A N 1
ATOM 955 C CA . ASP A 1 117 ? 40.542 11.615 -20.944 1.00 85.31 117 ASP A CA 1
ATOM 956 C C . ASP A 1 117 ? 39.928 11.422 -22.341 1.00 85.31 117 ASP A C 1
ATOM 958 O O . ASP A 1 117 ? 38.708 11.450 -22.517 1.00 85.31 117 ASP A O 1
ATOM 962 N N . MET A 1 118 ? 40.777 11.218 -23.346 1.00 85.75 118 MET A N 1
ATOM 963 C CA . MET A 1 118 ? 40.368 10.988 -24.739 1.00 85.75 118 MET A CA 1
ATOM 964 C C . MET A 1 118 ? 40.174 9.498 -25.072 1.00 85.75 118 MET A C 1
ATOM 966 O O . MET A 1 118 ? 40.154 9.111 -26.239 1.00 85.75 118 MET A O 1
ATOM 970 N N . SER A 1 119 ? 40.044 8.626 -24.064 1.00 87.06 119 SER A N 1
ATOM 971 C CA . SER A 1 119 ? 39.801 7.201 -24.298 1.00 87.06 119 SER A CA 1
ATOM 972 C C . SER A 1 119 ? 38.398 6.934 -24.854 1.00 87.06 119 SER A C 1
ATOM 974 O O . SER A 1 119 ? 37.416 7.601 -24.517 1.00 87.06 119 SER A O 1
ATOM 976 N N . ARG A 1 120 ? 38.261 5.864 -25.649 1.00 86.19 120 ARG A N 1
ATOM 977 C CA . ARG A 1 120 ? 36.949 5.405 -26.147 1.00 86.19 120 ARG A CA 1
ATOM 978 C C . ARG A 1 120 ? 35.986 5.056 -25.005 1.00 86.19 120 ARG A C 1
ATOM 980 O O . ARG A 1 120 ? 34.791 5.319 -25.099 1.00 86.19 120 ARG A O 1
ATOM 987 N N . GLY A 1 121 ? 36.504 4.529 -23.891 1.00 86.12 121 GLY A N 1
ATOM 988 C CA . GLY A 1 121 ? 35.718 4.275 -22.680 1.00 86.12 121 GLY A CA 1
ATOM 989 C C . GLY A 1 121 ? 35.126 5.554 -22.075 1.00 86.12 121 GLY A C 1
ATOM 990 O O . GLY A 1 121 ? 33.949 5.568 -21.705 1.00 86.12 121 GLY A O 1
ATOM 991 N N . ALA A 1 122 ? 35.903 6.642 -22.032 1.00 87.94 122 ALA A N 1
ATOM 992 C CA . ALA A 1 122 ? 35.412 7.953 -21.617 1.00 87.94 122 ALA A CA 1
ATOM 993 C C . ALA A 1 122 ? 34.358 8.504 -22.594 1.00 87.94 122 ALA A C 1
ATOM 995 O O . ALA A 1 122 ? 33.305 8.961 -22.147 1.00 87.94 122 ALA A O 1
ATOM 996 N N . ALA A 1 123 ? 34.570 8.372 -23.908 1.00 90.62 123 ALA A N 1
ATOM 997 C CA . ALA A 1 123 ? 33.604 8.795 -24.928 1.00 90.62 123 ALA A CA 1
ATOM 998 C C . ALA A 1 123 ? 32.241 8.079 -24.799 1.00 90.62 123 ALA A C 1
ATOM 1000 O O . ALA A 1 123 ? 31.188 8.715 -24.896 1.00 90.62 123 ALA A O 1
ATOM 1001 N N . VAL A 1 124 ? 32.233 6.775 -24.492 1.00 90.69 124 VAL A N 1
ATOM 1002 C CA . VAL A 1 124 ? 30.998 6.000 -24.249 1.00 90.69 124 VAL A CA 1
ATOM 1003 C C . VAL A 1 124 ? 30.253 6.498 -23.004 1.00 90.69 124 VAL A C 1
ATOM 1005 O O . VAL A 1 124 ? 29.025 6.619 -23.026 1.00 90.69 124 VAL A O 1
ATOM 1008 N N . LEU A 1 125 ? 30.966 6.814 -21.916 1.00 89.44 125 LEU A N 1
ATOM 1009 C CA . LEU A 1 125 ? 30.349 7.370 -20.705 1.00 89.44 125 LEU A CA 1
ATOM 1010 C C . LEU A 1 125 ? 29.786 8.776 -20.939 1.00 89.44 125 LEU A C 1
ATOM 1012 O O . LEU A 1 125 ? 28.641 9.032 -20.558 1.00 89.44 125 LEU A O 1
ATOM 1016 N N . ARG A 1 126 ? 30.541 9.654 -21.612 1.00 91.56 126 ARG A N 1
ATOM 1017 C CA . ARG A 1 126 ? 30.077 11.001 -21.979 1.00 91.56 126 ARG A CA 1
ATOM 1018 C C . ARG A 1 126 ? 28.851 10.945 -22.888 1.00 91.56 126 ARG A C 1
ATOM 1020 O O . ARG A 1 126 ? 27.904 11.683 -22.654 1.00 91.56 126 ARG A O 1
ATOM 1027 N N . SER A 1 127 ? 28.796 10.002 -23.834 1.00 93.19 127 SER A N 1
ATOM 1028 C CA . SER A 1 127 ? 27.612 9.776 -24.682 1.00 93.19 127 SER A CA 1
ATOM 1029 C C . SER A 1 127 ? 26.361 9.453 -23.859 1.00 93.19 127 SER A C 1
ATOM 1031 O O . SER A 1 127 ? 25.285 10.011 -24.086 1.00 93.19 127 SER A O 1
ATOM 1033 N N . ARG A 1 128 ? 26.494 8.561 -22.865 1.00 90.69 128 ARG A N 1
ATOM 1034 C CA . ARG A 1 128 ? 25.393 8.196 -21.963 1.00 90.69 128 ARG A CA 1
ATOM 1035 C C . ARG A 1 128 ? 24.926 9.393 -21.138 1.00 90.69 128 ARG A C 1
ATOM 1037 O O . ARG A 1 128 ? 23.721 9.577 -20.972 1.00 90.69 128 ARG A O 1
ATOM 1044 N N . GLN A 1 129 ? 25.866 10.166 -20.601 1.00 88.88 129 GLN A N 1
ATOM 1045 C CA . GLN A 1 129 ? 25.557 11.344 -19.801 1.00 88.88 129 GLN A CA 1
ATOM 1046 C C . GLN A 1 129 ? 24.884 12.426 -20.639 1.00 88.88 129 GLN A C 1
ATOM 1048 O O . GLN A 1 129 ? 23.805 12.873 -20.266 1.00 88.88 129 GLN A O 1
ATOM 1053 N N . LEU A 1 130 ? 25.457 12.767 -21.793 1.00 91.00 130 LEU A N 1
ATOM 1054 C CA . LEU A 1 130 ? 24.900 13.748 -22.714 1.00 91.00 130 LEU A CA 1
ATOM 1055 C C . LEU A 1 130 ? 23.456 13.396 -23.078 1.00 91.00 130 LEU A C 1
ATOM 1057 O O . LEU A 1 130 ? 22.563 14.225 -22.964 1.00 91.00 130 LEU A O 1
ATOM 1061 N N . ARG A 1 131 ? 23.184 12.137 -23.436 1.00 91.38 131 ARG A N 1
ATOM 1062 C CA . ARG A 1 131 ? 21.814 11.688 -23.712 1.00 91.38 131 ARG A CA 1
ATOM 1063 C C . ARG A 1 131 ? 20.886 11.879 -22.509 1.00 91.38 131 ARG A C 1
ATOM 1065 O O . ARG A 1 131 ? 19.728 12.237 -22.697 1.00 91.38 131 ARG A O 1
ATOM 1072 N N . ASN A 1 132 ? 21.346 11.618 -21.285 1.00 87.69 132 ASN A N 1
ATOM 1073 C CA . ASN A 1 132 ? 20.531 11.850 -20.090 1.00 87.69 132 ASN A CA 1
ATOM 1074 C C . ASN A 1 132 ? 20.275 13.343 -19.860 1.00 87.69 132 ASN A C 1
ATOM 1076 O O . ASN A 1 132 ? 19.146 13.707 -19.552 1.00 87.69 132 ASN A O 1
ATOM 1080 N N . GLU A 1 133 ? 21.288 14.189 -20.040 1.00 88.25 133 GLU A N 1
ATOM 1081 C CA . GLU A 1 133 ? 21.146 15.645 -19.962 1.00 88.25 133 GLU A CA 1
ATOM 1082 C C . GLU A 1 133 ? 20.119 16.148 -20.978 1.00 88.25 133 GLU A C 1
ATOM 1084 O O . GLU A 1 133 ? 19.197 16.855 -20.596 1.00 88.25 133 GLU A O 1
ATOM 1089 N N . ILE A 1 134 ? 20.197 15.717 -22.239 1.00 87.12 134 ILE A N 1
ATOM 1090 C CA . ILE A 1 134 ? 19.260 16.151 -23.285 1.00 87.12 134 ILE A CA 1
ATOM 1091 C C . ILE A 1 134 ? 17.841 15.610 -23.055 1.00 87.12 134 ILE A C 1
ATOM 1093 O O . ILE A 1 134 ? 16.873 16.355 -23.194 1.00 87.12 134 ILE A O 1
ATOM 1097 N N . ASN A 1 135 ? 17.688 14.347 -22.643 1.00 82.38 135 ASN A N 1
ATOM 1098 C CA . ASN A 1 135 ? 16.364 13.756 -22.406 1.00 82.38 135 ASN A CA 1
ATOM 1099 C C . ASN A 1 135 ? 15.672 14.305 -21.146 1.00 82.38 135 ASN A C 1
ATOM 1101 O O . ASN A 1 135 ? 14.444 14.273 -21.044 1.00 82.38 135 ASN A O 1
ATOM 1105 N N . HIS A 1 136 ? 16.434 14.775 -20.157 1.00 80.44 136 HIS A N 1
ATOM 1106 C CA . HIS A 1 136 ? 15.889 15.329 -18.915 1.00 80.44 136 HIS A CA 1
ATOM 1107 C C . HIS A 1 136 ? 15.929 16.862 -18.854 1.00 80.44 136 HIS A C 1
ATOM 1109 O O . HIS A 1 136 ? 15.215 17.427 -18.026 1.00 80.44 136 HIS A O 1
ATOM 1115 N N . GLY A 1 137 ? 16.673 17.521 -19.743 1.00 81.25 137 GLY A N 1
ATOM 1116 C CA . GLY A 1 137 ? 16.815 18.975 -19.845 1.00 81.25 137 GLY A CA 1
ATOM 1117 C C . GLY A 1 137 ? 15.621 19.658 -20.507 1.00 81.25 137 GLY A C 1
ATOM 1118 O O . GLY A 1 137 ? 14.920 19.082 -21.341 1.00 81.25 137 GLY A O 1
ATOM 1119 N N . SER A 1 138 ? 15.311 20.878 -20.090 1.00 82.75 138 SER A N 1
ATOM 1120 C CA . SER A 1 138 ? 14.194 21.646 -20.631 1.00 82.75 138 SER A CA 1
ATOM 1121 C C . SER A 1 138 ? 14.466 22.101 -22.064 1.00 82.75 138 SER A C 1
ATOM 1123 O O . SER A 1 138 ? 15.609 22.312 -22.466 1.00 82.75 138 SER A O 1
ATOM 1125 N N . LEU A 1 139 ? 13.397 22.354 -22.823 1.00 83.06 139 LEU A N 1
ATOM 1126 C CA . LEU A 1 139 ? 13.494 23.050 -24.113 1.00 83.06 139 LEU A CA 1
ATOM 1127 C C . LEU A 1 139 ? 14.185 24.422 -23.999 1.00 83.06 139 LEU A C 1
ATOM 1129 O O . LEU A 1 139 ? 14.657 24.956 -24.999 1.00 83.06 139 LEU A O 1
ATOM 1133 N N . LYS A 1 140 ? 14.232 25.005 -22.795 1.00 82.25 140 LYS A N 1
ATOM 1134 C CA . LYS A 1 140 ? 14.893 26.289 -22.523 1.00 82.25 140 LYS A CA 1
ATOM 1135 C C . LYS A 1 140 ? 16.406 26.184 -22.329 1.00 82.25 140 LYS A C 1
ATOM 1137 O O . LYS A 1 140 ? 17.080 27.203 -22.456 1.00 82.25 140 LYS A O 1
ATOM 1142 N N . ASP A 1 141 ? 16.929 24.988 -22.062 1.00 81.69 141 ASP A N 1
ATOM 1143 C CA . ASP A 1 141 ? 18.345 24.773 -21.728 1.00 81.69 141 ASP A CA 1
ATOM 1144 C C . ASP A 1 141 ? 19.271 24.939 -22.952 1.00 81.69 141 ASP A C 1
ATOM 1146 O O . ASP A 1 141 ? 20.489 24.978 -22.809 1.00 81.69 141 ASP A O 1
ATOM 1150 N N . LEU A 1 142 ? 18.688 25.040 -24.153 1.00 86.88 142 LEU A N 1
ATOM 1151 C CA . LEU A 1 142 ? 19.357 25.264 -25.438 1.00 86.88 142 LEU A CA 1
ATOM 1152 C C . LEU A 1 142 ? 18.616 26.346 -26.236 1.00 86.88 142 LEU A C 1
ATOM 1154 O O . LEU A 1 142 ? 18.183 26.118 -27.367 1.00 86.88 142 LEU A O 1
ATOM 1158 N N . SER A 1 143 ? 18.388 27.500 -25.608 1.00 84.25 143 SER A N 1
ATOM 1159 C CA . SER A 1 143 ? 17.659 28.623 -26.217 1.00 84.25 143 SER A CA 1
ATOM 1160 C C . SER A 1 143 ? 18.574 29.688 -26.820 1.00 84.25 143 SER A C 1
ATOM 1162 O O . SER A 1 143 ? 18.110 30.478 -27.641 1.00 84.25 143 SER A O 1
ATOM 1164 N N . THR A 1 144 ? 19.862 29.690 -26.463 1.00 90.19 144 THR A N 1
ATOM 1165 C CA . THR A 1 144 ? 20.863 30.613 -27.012 1.00 90.19 144 THR A CA 1
ATOM 1166 C C . THR A 1 144 ? 21.862 29.902 -27.921 1.00 90.19 144 THR A C 1
ATOM 1168 O O . THR A 1 144 ? 22.109 28.700 -27.797 1.00 90.19 144 THR A O 1
ATOM 1171 N N . GLU A 1 145 ? 22.468 30.662 -28.833 1.00 90.94 145 GLU A N 1
ATOM 1172 C CA . GLU A 1 145 ? 23.522 30.155 -29.714 1.00 90.94 145 GLU A CA 1
ATOM 1173 C C . GLU A 1 145 ? 24.765 29.708 -28.929 1.00 90.94 145 GLU A C 1
ATOM 1175 O O . GLU A 1 145 ? 25.359 28.688 -29.252 1.00 90.94 145 GLU A O 1
ATOM 1180 N N . GLU A 1 146 ? 25.127 30.406 -27.851 1.00 92.94 146 GLU A N 1
ATOM 1181 C CA . GLU A 1 146 ? 26.254 30.028 -26.989 1.00 92.94 146 GLU A CA 1
ATOM 1182 C C . GLU A 1 146 ? 26.048 28.643 -26.350 1.00 92.94 146 GLU A C 1
ATOM 1184 O O . GLU A 1 146 ? 26.919 27.779 -26.450 1.00 92.94 146 GLU A O 1
ATOM 1189 N N . GLN A 1 147 ? 24.861 28.388 -25.783 1.00 92.19 147 GLN A N 1
ATOM 1190 C CA . GLN A 1 147 ? 24.493 27.075 -25.230 1.00 92.19 147 GLN A CA 1
ATOM 1191 C C . GLN A 1 147 ? 24.519 25.983 -26.303 1.00 92.19 147 GLN A C 1
ATOM 1193 O O . GLN A 1 147 ? 24.946 24.854 -26.054 1.00 92.19 147 GLN A O 1
ATOM 1198 N N . PHE A 1 148 ? 24.053 26.319 -27.509 1.00 94.00 148 PHE A N 1
ATOM 1199 C CA . PHE A 1 148 ? 24.108 25.420 -28.651 1.00 94.00 148 PHE A CA 1
ATOM 1200 C C . PHE A 1 148 ? 25.548 25.076 -29.030 1.00 94.00 148 PHE A C 1
ATOM 1202 O O . PHE A 1 148 ? 25.854 23.899 -29.202 1.00 94.00 148 PHE A O 1
ATOM 1209 N N . LEU A 1 149 ? 26.424 26.074 -29.155 1.00 94.56 149 LEU A N 1
ATOM 1210 C CA . LEU A 1 149 ? 27.819 25.887 -29.545 1.00 94.56 149 LEU A CA 1
ATOM 1211 C C . LEU A 1 149 ? 28.593 25.064 -28.513 1.00 94.56 149 LEU A C 1
ATOM 1213 O O . LEU A 1 149 ? 29.319 24.155 -28.910 1.00 94.56 149 LEU A O 1
ATOM 1217 N N . ASP A 1 150 ? 28.379 25.309 -27.220 1.00 93.06 150 ASP A N 1
ATOM 1218 C CA . ASP A 1 150 ? 28.969 24.523 -26.129 1.00 93.06 150 ASP A CA 1
ATOM 1219 C C . ASP A 1 150 ? 28.566 23.038 -26.207 1.00 93.06 150 ASP A C 1
ATOM 1221 O O . ASP A 1 150 ? 29.407 22.129 -26.252 1.00 93.06 150 ASP A O 1
ATOM 1225 N N . LYS A 1 151 ? 27.260 22.765 -26.333 1.00 93.69 151 LYS A N 1
ATOM 1226 C CA . LYS A 1 151 ? 26.772 21.385 -26.473 1.00 93.69 151 LYS A CA 1
ATOM 1227 C C . LYS A 1 151 ? 27.182 20.747 -27.794 1.00 93.69 151 LYS A C 1
ATOM 1229 O O . LYS A 1 151 ? 27.458 19.547 -27.826 1.00 93.69 151 LYS A O 1
ATOM 1234 N N . TRP A 1 152 ? 27.260 21.519 -28.873 1.00 95.44 152 TRP A N 1
ATOM 1235 C CA . TRP A 1 152 ? 27.754 21.041 -30.158 1.00 95.44 152 TRP A CA 1
ATOM 1236 C C . TRP A 1 152 ? 29.226 20.639 -30.074 1.00 95.44 152 TRP A C 1
ATOM 1238 O O . TRP A 1 152 ? 29.590 19.582 -30.587 1.00 95.44 152 TRP A O 1
ATOM 1248 N N . GLN A 1 153 ? 30.055 21.428 -29.385 1.00 94.44 153 GLN A N 1
ATOM 1249 C CA . GLN A 1 153 ? 31.459 21.100 -29.153 1.00 94.44 153 GLN A CA 1
ATOM 1250 C C . GLN A 1 153 ? 31.593 19.810 -28.339 1.00 94.44 153 GLN A C 1
ATOM 1252 O O . GLN A 1 153 ? 32.323 18.910 -28.743 1.00 94.44 153 GLN A O 1
ATOM 1257 N N . THR A 1 154 ? 30.789 19.651 -27.283 1.00 93.25 154 THR A N 1
ATOM 1258 C CA . THR A 1 154 ? 30.748 18.403 -26.499 1.00 93.25 154 THR A CA 1
ATOM 1259 C C . THR A 1 154 ? 30.436 17.184 -27.379 1.00 93.25 154 THR A C 1
ATOM 1261 O O . THR A 1 154 ? 31.070 16.135 -27.250 1.00 93.25 154 THR A O 1
ATOM 1264 N N . ILE A 1 155 ? 29.463 17.297 -28.293 1.00 95.19 155 ILE A N 1
ATOM 1265 C CA . ILE A 1 155 ? 29.142 16.228 -29.254 1.00 95.19 155 ILE A CA 1
ATOM 1266 C C . ILE A 1 155 ? 30.312 15.994 -30.208 1.00 95.19 155 ILE A C 1
ATOM 1268 O O . ILE A 1 155 ? 30.677 14.844 -30.444 1.00 95.19 155 ILE A O 1
ATOM 1272 N N . SER A 1 156 ? 30.903 17.067 -30.732 1.00 94.88 156 SER A N 1
ATOM 1273 C CA . SER A 1 156 ? 32.050 17.015 -31.635 1.00 94.88 156 SER A CA 1
ATOM 1274 C C . SER A 1 156 ? 33.214 16.244 -31.012 1.00 94.88 156 SER A C 1
ATOM 1276 O O . SER A 1 156 ? 33.740 15.332 -31.644 1.00 94.88 156 SER A O 1
ATOM 1278 N N . ASP A 1 157 ? 33.563 16.524 -29.758 1.00 92.62 157 ASP A N 1
ATOM 1279 C CA . ASP A 1 157 ? 34.674 15.863 -29.064 1.00 92.62 157 ASP A CA 1
ATOM 1280 C C . ASP A 1 157 ? 34.418 14.363 -28.863 1.00 92.62 157 ASP A C 1
ATOM 1282 O O . ASP A 1 157 ? 35.315 13.535 -29.029 1.00 92.62 157 ASP A O 1
ATOM 1286 N N . ILE A 1 158 ? 33.174 13.987 -28.547 1.00 93.62 158 ILE A N 1
ATOM 1287 C CA . ILE A 1 158 ? 32.775 12.579 -28.436 1.00 93.62 158 ILE A CA 1
ATOM 1288 C C . ILE A 1 158 ? 32.866 11.886 -29.801 1.00 93.62 158 ILE A C 1
ATOM 1290 O O . ILE A 1 158 ? 33.410 10.785 -29.908 1.00 93.62 158 ILE A O 1
ATOM 1294 N N . LEU A 1 159 ? 32.322 12.510 -30.846 1.00 93.94 159 LEU A N 1
ATOM 1295 C CA . LEU A 1 159 ? 32.262 11.924 -32.182 1.00 93.94 159 LEU A CA 1
ATOM 1296 C C . LEU A 1 159 ? 33.628 11.837 -32.848 1.00 93.94 159 LEU A C 1
ATOM 1298 O O . LEU A 1 159 ? 33.859 10.880 -33.576 1.00 93.94 159 LEU A O 1
ATOM 1302 N N . HIS A 1 160 ? 34.546 12.751 -32.545 1.00 91.62 160 HIS A N 1
ATOM 1303 C CA . HIS A 1 160 ? 35.923 12.676 -33.026 1.00 91.62 160 HIS A CA 1
ATOM 1304 C C . HIS A 1 160 ? 36.637 11.390 -32.565 1.00 91.62 160 HIS A C 1
ATOM 1306 O O . HIS A 1 160 ? 37.544 10.905 -33.234 1.00 91.62 160 HIS A O 1
ATOM 1312 N N . ILE A 1 161 ? 36.204 10.808 -31.439 1.00 89.75 161 ILE A N 1
ATOM 1313 C CA . ILE A 1 161 ? 36.728 9.542 -30.907 1.00 89.75 161 ILE A CA 1
ATOM 1314 C C . ILE A 1 161 ? 35.991 8.319 -31.490 1.00 89.75 161 ILE A C 1
ATOM 1316 O O . ILE A 1 161 ? 36.587 7.245 -31.632 1.00 89.75 161 ILE A O 1
ATOM 1320 N N . LEU A 1 162 ? 34.686 8.446 -31.764 1.00 89.50 162 LEU A N 1
ATOM 1321 C CA . LEU A 1 162 ? 33.806 7.323 -32.127 1.00 89.50 162 LEU A CA 1
ATOM 1322 C C . LEU A 1 162 ? 33.589 7.141 -33.637 1.00 89.50 162 LEU A C 1
ATOM 1324 O O . LEU A 1 162 ? 33.202 6.049 -34.052 1.00 89.50 162 LEU A O 1
ATOM 1328 N N . LEU A 1 163 ? 33.793 8.183 -34.441 1.00 87.56 163 LEU A N 1
ATOM 1329 C CA . LEU A 1 163 ? 33.607 8.183 -35.893 1.00 87.56 163 LEU A CA 1
ATOM 1330 C C . LEU A 1 163 ? 34.941 8.395 -36.618 1.00 87.56 163 LEU A C 1
ATOM 1332 O O . LEU A 1 163 ? 35.895 8.925 -36.053 1.00 87.56 163 LEU A O 1
ATOM 1336 N N . ASP A 1 164 ? 34.997 7.980 -37.881 1.00 81.75 164 ASP A N 1
ATOM 1337 C CA . ASP A 1 164 ? 36.094 8.288 -38.799 1.00 81.75 164 ASP A CA 1
ATOM 1338 C C . ASP A 1 164 ? 35.784 9.533 -39.649 1.00 81.75 164 ASP A C 1
ATOM 1340 O O . ASP A 1 164 ? 34.742 10.174 -39.496 1.00 81.75 164 ASP A O 1
ATOM 1344 N N . GLY A 1 165 ? 36.728 9.902 -40.522 1.00 78.19 165 GLY A N 1
ATOM 1345 C CA . GLY A 1 165 ? 36.724 11.181 -41.231 1.00 78.19 165 GLY A CA 1
ATOM 1346 C C . GLY A 1 165 ? 35.438 11.478 -42.004 1.00 78.19 165 GLY A C 1
ATOM 1347 O O . GLY A 1 165 ? 34.946 12.596 -41.922 1.00 78.19 165 GLY A O 1
ATOM 1348 N N . GLU A 1 166 ? 34.856 10.500 -42.700 1.00 86.75 166 GLU A N 1
ATOM 1349 C CA . GLU A 1 166 ? 33.665 10.729 -43.530 1.00 86.75 166 GLU A CA 1
ATOM 1350 C C . GLU A 1 166 ? 32.408 10.992 -42.685 1.00 86.75 166 GLU A C 1
ATOM 1352 O O . GLU A 1 166 ? 31.746 12.023 -42.848 1.00 86.75 166 GLU A O 1
ATOM 1357 N N . ASP A 1 167 ? 32.112 10.109 -41.726 1.00 86.50 167 ASP A N 1
ATOM 1358 C CA . ASP A 1 167 ? 30.956 10.258 -40.834 1.00 86.50 167 ASP A CA 1
ATOM 1359 C C . ASP A 1 167 ? 31.094 11.510 -39.944 1.00 86.50 167 ASP A C 1
ATOM 1361 O O . ASP A 1 167 ? 30.110 12.205 -39.665 1.00 86.50 167 ASP A O 1
ATOM 1365 N N . PHE A 1 168 ? 32.320 11.839 -39.519 1.00 90.62 168 PHE A N 1
ATOM 1366 C CA . PHE A 1 168 ? 32.598 13.051 -38.752 1.00 90.62 168 PHE A CA 1
ATOM 1367 C C . PHE A 1 168 ? 32.407 14.323 -39.591 1.00 90.62 168 PHE A C 1
ATOM 1369 O O . PHE A 1 168 ? 31.801 15.287 -39.117 1.00 90.62 168 PHE A O 1
ATOM 1376 N N . THR A 1 169 ? 32.841 14.332 -40.855 1.00 91.62 169 THR A N 1
ATOM 1377 C CA . THR A 1 169 ? 32.569 15.442 -41.780 1.00 91.62 169 THR A CA 1
ATOM 1378 C C . THR A 1 169 ? 31.068 15.615 -42.012 1.00 91.62 169 THR A C 1
ATOM 1380 O O . THR A 1 169 ? 30.577 16.748 -41.994 1.00 91.62 169 THR A O 1
ATOM 1383 N N . ARG A 1 170 ? 30.306 14.518 -42.146 1.00 92.75 170 ARG A N 1
ATOM 1384 C CA . ARG A 1 170 ? 28.839 14.577 -42.260 1.00 92.75 170 ARG A CA 1
ATOM 1385 C C . ARG A 1 170 ? 28.192 15.210 -41.027 1.00 92.75 170 ARG A C 1
ATOM 1387 O O . ARG A 1 170 ? 27.271 16.013 -41.189 1.00 92.75 170 ARG A O 1
ATOM 1394 N N . PHE A 1 171 ? 28.673 14.880 -39.826 1.00 93.75 171 PHE A N 1
ATOM 1395 C CA . PHE A 1 171 ? 28.236 15.523 -38.585 1.00 93.75 171 PHE A CA 1
ATOM 1396 C C . PHE A 1 171 ? 28.531 17.028 -38.592 1.00 93.75 171 PHE A C 1
ATOM 1398 O O . PHE A 1 171 ? 27.634 17.813 -38.302 1.00 93.75 171 PHE A O 1
ATOM 1405 N N . GLN A 1 172 ? 29.738 17.457 -38.972 1.00 92.56 172 GLN A N 1
ATOM 1406 C CA . GLN A 1 172 ? 30.063 18.889 -38.997 1.00 92.56 172 GLN A CA 1
ATOM 1407 C C . GLN A 1 172 ? 29.178 19.667 -39.980 1.00 92.56 172 GLN A C 1
ATOM 1409 O O . GLN A 1 172 ? 28.698 20.752 -39.653 1.00 92.56 172 GLN A O 1
ATOM 1414 N N . ALA A 1 173 ? 28.879 19.082 -41.144 1.00 92.31 173 ALA A N 1
ATOM 1415 C CA . ALA A 1 173 ? 27.938 19.660 -42.103 1.00 92.31 173 ALA A CA 1
ATOM 1416 C C . ALA A 1 173 ? 26.497 19.743 -41.555 1.00 92.31 173 ALA A C 1
ATOM 1418 O O . ALA A 1 173 ? 25.765 20.677 -41.881 1.00 92.31 173 ALA A O 1
ATOM 1419 N N . PHE A 1 174 ? 26.092 18.821 -40.670 1.00 93.44 174 PHE A N 1
ATOM 1420 C CA . PHE A 1 174 ? 24.757 18.818 -40.050 1.00 93.44 174 PHE A CA 1
ATOM 1421 C C . PHE A 1 174 ? 24.491 20.065 -39.188 1.00 93.44 174 PHE A C 1
ATOM 1423 O O . PHE A 1 174 ? 23.333 20.425 -38.950 1.00 93.44 174 PHE A O 1
ATOM 1430 N N . LYS A 1 175 ? 25.543 20.769 -38.742 1.00 92.81 175 LYS A N 1
ATOM 1431 C CA . LYS A 1 175 ? 25.419 21.992 -37.935 1.00 92.81 175 LYS A CA 1
ATOM 1432 C C . LYS A 1 175 ? 24.538 23.042 -38.613 1.00 92.81 175 LYS A C 1
ATOM 1434 O O . LYS A 1 175 ? 23.712 23.661 -37.944 1.00 92.81 175 LYS A O 1
ATOM 1439 N N . THR A 1 176 ? 24.696 23.209 -39.926 1.00 89.06 176 THR A N 1
ATOM 1440 C CA . THR A 1 176 ? 24.027 24.240 -40.736 1.00 89.06 176 THR A CA 1
ATOM 1441 C C . THR A 1 176 ? 22.995 23.679 -41.715 1.00 89.06 176 THR A C 1
ATOM 1443 O O . THR A 1 176 ? 22.336 24.450 -42.405 1.00 89.06 176 THR A O 1
ATOM 1446 N N . GLU A 1 177 ? 22.813 22.357 -41.766 1.00 88.75 177 GLU A N 1
ATOM 1447 C CA . GLU A 1 177 ? 21.877 21.703 -42.688 1.00 88.75 177 GLU A CA 1
ATOM 1448 C C . GLU A 1 177 ? 20.421 22.114 -42.438 1.00 88.75 177 GLU A C 1
ATOM 1450 O O . GLU A 1 177 ? 20.015 22.363 -41.297 1.00 88.75 177 GLU A O 1
ATOM 1455 N N . ASP A 1 178 ? 19.620 22.157 -43.501 1.00 84.25 178 ASP A N 1
ATOM 1456 C CA . ASP A 1 178 ? 18.182 22.378 -43.394 1.00 84.25 178 ASP A CA 1
ATOM 1457 C C . ASP A 1 178 ? 17.482 21.192 -42.698 1.00 84.25 178 ASP A C 1
ATOM 1459 O O . ASP A 1 178 ? 17.689 20.021 -43.012 1.00 84.25 178 ASP A O 1
ATOM 1463 N N . LEU A 1 179 ? 16.617 21.505 -41.734 1.00 83.00 179 LEU A N 1
ATOM 1464 C CA . LEU A 1 179 ? 15.890 20.528 -40.927 1.00 83.00 179 LEU A CA 1
ATOM 1465 C C . LEU A 1 179 ? 14.546 20.113 -41.539 1.00 83.00 179 LEU A C 1
ATOM 1467 O O . LEU A 1 179 ? 13.837 19.305 -40.933 1.00 83.00 179 LEU A O 1
ATOM 1471 N N . THR A 1 180 ? 14.166 20.632 -42.711 1.00 80.00 180 THR A N 1
ATOM 1472 C CA . THR A 1 180 ? 12.902 20.288 -43.393 1.00 80.00 180 THR A CA 1
ATOM 1473 C C . THR A 1 180 ? 12.699 18.777 -43.542 1.00 80.00 180 THR A C 1
ATOM 1475 O O . THR A 1 180 ? 11.614 18.274 -43.225 1.00 80.00 180 THR A O 1
ATOM 1478 N N . GLY A 1 181 ? 13.756 18.032 -43.886 1.00 80.88 181 GLY A N 1
ATOM 1479 C CA . GLY A 1 181 ? 13.752 16.563 -43.970 1.00 80.88 181 GLY A CA 1
ATOM 1480 C C . GLY A 1 181 ? 13.496 15.837 -42.639 1.00 80.88 181 GLY A C 1
ATOM 1481 O O . GLY A 1 181 ? 13.102 14.672 -42.630 1.00 80.88 181 GLY A O 1
ATOM 1482 N N . PHE A 1 182 ? 13.646 16.527 -41.505 1.00 84.00 182 PHE A N 1
ATOM 1483 C CA . PHE A 1 182 ? 13.426 15.996 -40.155 1.00 84.00 182 PHE A CA 1
ATOM 1484 C C . PHE A 1 182 ? 12.169 16.556 -39.479 1.00 84.00 182 PHE A C 1
ATOM 1486 O O . PHE A 1 182 ? 11.881 16.194 -38.336 1.00 84.00 182 PHE A O 1
ATOM 1493 N N . SER A 1 183 ? 11.402 17.405 -40.168 1.00 77.62 183 SER A N 1
ATOM 1494 C CA . SER A 1 183 ? 10.264 18.160 -39.624 1.00 77.62 183 SER A CA 1
ATOM 1495 C C . SER A 1 183 ? 9.263 17.305 -38.833 1.00 77.62 183 SER A C 1
ATOM 1497 O O . SER A 1 183 ? 8.902 17.657 -37.710 1.00 77.62 183 SER A O 1
ATOM 1499 N N . VAL A 1 184 ? 8.874 16.135 -39.351 1.00 81.38 184 VAL A N 1
ATOM 1500 C CA . VAL A 1 184 ? 7.950 15.207 -38.668 1.00 81.38 184 VAL A CA 1
ATOM 1501 C C . VAL A 1 184 ? 8.553 14.652 -37.370 1.00 81.38 184 VAL A C 1
ATOM 1503 O O . VAL A 1 184 ? 7.882 14.617 -36.333 1.00 81.38 184 VAL A O 1
ATOM 1506 N N . LYS A 1 185 ? 9.828 14.239 -37.398 1.00 84.12 185 LYS A N 1
ATOM 1507 C CA . LYS A 1 185 ? 10.535 13.698 -36.224 1.00 84.12 185 LYS A CA 1
ATOM 1508 C C . LYS A 1 185 ? 10.742 14.788 -35.168 1.00 84.12 185 LYS A C 1
ATOM 1510 O O . LYS A 1 185 ? 10.434 14.562 -33.998 1.00 84.12 185 LYS A O 1
ATOM 1515 N N . ALA A 1 186 ? 11.174 15.974 -35.592 1.00 83.19 186 ALA A N 1
ATOM 1516 C CA . ALA A 1 186 ? 11.366 17.144 -34.741 1.00 83.19 186 ALA A CA 1
ATOM 1517 C C . ALA A 1 186 ? 10.061 17.567 -34.046 1.00 83.19 186 ALA A C 1
ATOM 1519 O O . ALA A 1 186 ? 10.038 17.781 -32.835 1.00 83.19 186 ALA A O 1
ATOM 1520 N N . PHE A 1 187 ? 8.946 17.601 -34.780 1.00 81.25 187 PHE A N 1
ATOM 1521 C CA . PHE A 1 187 ? 7.644 17.962 -34.221 1.00 81.25 187 PHE A CA 1
ATOM 1522 C C . PHE A 1 187 ? 7.162 16.962 -33.162 1.00 81.25 187 PHE A C 1
ATOM 1524 O O . PHE A 1 187 ? 6.671 17.358 -32.102 1.00 81.25 187 PHE A O 1
ATOM 1531 N N . LYS A 1 188 ? 7.347 15.658 -33.409 1.00 85.81 188 LYS A N 1
ATOM 1532 C CA . LYS A 1 188 ? 7.031 14.611 -32.427 1.00 85.81 188 LYS A CA 1
ATOM 1533 C C . LYS A 1 188 ? 7.857 14.770 -31.146 1.00 85.81 188 LYS A C 1
ATOM 1535 O O . LYS A 1 188 ? 7.305 14.645 -30.056 1.00 85.81 188 LYS A O 1
ATOM 1540 N N . MET A 1 189 ? 9.151 15.075 -31.272 1.00 84.50 189 MET A N 1
ATOM 1541 C CA . MET A 1 189 ? 10.043 15.304 -30.129 1.00 84.50 189 MET A CA 1
ATOM 1542 C C . MET A 1 189 ? 9.610 16.517 -29.297 1.00 84.50 189 MET A C 1
ATOM 1544 O O . MET A 1 189 ? 9.451 16.390 -28.084 1.00 84.50 189 MET A O 1
ATOM 1548 N N . ILE A 1 190 ? 9.340 17.657 -29.942 1.00 86.75 190 ILE A N 1
ATOM 1549 C CA . ILE A 1 190 ? 8.896 18.882 -29.258 1.00 86.75 190 ILE A CA 1
ATOM 1550 C C . ILE A 1 190 ? 7.587 18.645 -28.500 1.00 86.75 190 ILE A C 1
ATOM 1552 O O . ILE A 1 190 ? 7.488 18.991 -27.325 1.00 86.75 190 ILE A O 1
ATOM 1556 N N . ASN A 1 191 ? 6.584 18.037 -29.138 1.00 84.94 191 ASN A N 1
ATOM 1557 C CA . ASN A 1 191 ? 5.284 17.825 -28.495 1.00 84.94 191 ASN A CA 1
ATOM 1558 C C . ASN A 1 191 ? 5.367 16.877 -27.302 1.00 84.94 191 ASN A C 1
ATOM 1560 O O . ASN A 1 191 ? 4.769 17.156 -26.262 1.00 84.94 191 ASN A O 1
ATOM 1564 N N . ASN A 1 192 ? 6.122 15.783 -27.431 1.00 85.50 192 ASN A N 1
ATOM 1565 C CA . ASN A 1 192 ? 6.368 14.886 -26.307 1.00 85.50 192 ASN A CA 1
ATOM 1566 C C . ASN A 1 192 ? 7.003 15.654 -25.146 1.00 85.50 192 ASN A C 1
ATOM 1568 O O . ASN A 1 192 ? 6.523 15.557 -24.018 1.00 85.50 192 ASN A O 1
ATOM 1572 N N . ARG A 1 193 ? 8.001 16.497 -25.435 1.00 86.62 193 ARG A N 1
ATOM 1573 C CA . ARG A 1 193 ? 8.695 17.258 -24.400 1.00 86.62 193 ARG A CA 1
ATOM 1574 C C . ARG A 1 193 ? 7.808 18.297 -23.716 1.00 86.62 193 ARG A C 1
ATOM 1576 O O . ARG A 1 193 ? 7.803 18.383 -22.492 1.00 86.62 193 ARG A O 1
ATOM 1583 N N . ILE A 1 194 ? 7.008 19.039 -24.481 1.00 85.88 194 ILE A N 1
ATOM 1584 C CA . ILE A 1 194 ? 6.040 20.001 -23.931 1.00 85.88 194 ILE A CA 1
ATOM 1585 C C . ILE A 1 194 ? 5.039 19.293 -23.007 1.00 85.88 194 ILE A C 1
ATOM 1587 O O . ILE A 1 194 ? 4.702 19.815 -21.943 1.00 85.88 194 ILE A O 1
ATOM 1591 N N . ASN A 1 195 ? 4.562 18.107 -23.392 1.00 83.88 195 ASN A N 1
ATOM 1592 C CA . ASN A 1 195 ? 3.625 17.336 -22.577 1.00 83.88 195 ASN A CA 1
ATOM 1593 C C . ASN A 1 195 ? 4.274 16.826 -21.280 1.00 83.88 195 ASN A C 1
ATOM 1595 O O . ASN A 1 195 ? 3.664 16.929 -20.216 1.00 83.88 195 ASN A O 1
ATOM 1599 N N . GLU A 1 196 ? 5.517 16.343 -21.339 1.00 84.06 196 GLU A N 1
ATOM 1600 C CA . GLU A 1 196 ? 6.285 15.921 -20.159 1.00 84.06 196 GLU A CA 1
ATOM 1601 C C . GLU A 1 196 ? 6.533 17.076 -19.174 1.00 84.06 196 GLU A C 1
ATOM 1603 O O . GLU A 1 196 ? 6.350 16.912 -17.963 1.00 84.06 196 GLU A O 1
ATOM 1608 N N . GLU A 1 197 ? 6.909 18.260 -19.671 1.00 84.50 197 GLU A N 1
ATOM 1609 C CA . GLU A 1 197 ? 7.116 19.451 -18.837 1.00 84.50 197 GLU A CA 1
ATOM 1610 C C . GLU A 1 197 ? 5.813 19.905 -18.158 1.00 84.50 197 GLU A C 1
ATOM 1612 O O . GLU A 1 197 ? 5.817 20.231 -16.966 1.00 84.50 197 GLU A O 1
ATOM 1617 N N . LYS A 1 198 ? 4.681 19.869 -18.879 1.00 83.00 198 LYS A N 1
ATOM 1618 C CA . LYS A 1 198 ? 3.353 20.174 -18.317 1.00 83.00 198 LYS A CA 1
ATOM 1619 C C . LYS A 1 198 ? 2.969 19.197 -17.210 1.00 83.00 198 LYS A C 1
ATOM 1621 O O . LYS A 1 198 ? 2.650 19.635 -16.105 1.00 83.00 198 LYS A O 1
ATOM 1626 N N . GLN A 1 199 ? 3.087 17.894 -17.469 1.00 81.06 199 GLN A N 1
ATOM 1627 C CA . GLN A 1 199 ? 2.776 16.856 -16.485 1.00 81.06 199 GLN A CA 1
ATOM 1628 C C . GLN A 1 199 ? 3.643 16.997 -15.227 1.00 81.06 199 GLN A C 1
ATOM 1630 O O . GLN A 1 199 ? 3.159 16.879 -14.102 1.00 81.06 199 GLN A O 1
ATOM 1635 N N . THR A 1 200 ? 4.932 17.289 -15.405 1.00 79.56 200 THR A N 1
ATOM 1636 C CA . THR A 1 200 ? 5.863 17.487 -14.288 1.00 79.56 200 THR A CA 1
ATOM 1637 C C . THR A 1 200 ? 5.485 18.716 -13.459 1.00 79.56 200 THR A C 1
ATOM 1639 O O . THR A 1 200 ? 5.530 18.660 -12.230 1.00 79.56 200 THR A O 1
ATOM 1642 N N . SER A 1 201 ? 5.073 19.812 -14.104 1.00 79.12 201 SER A N 1
ATOM 1643 C CA . SER A 1 201 ? 4.602 21.028 -13.427 1.00 79.12 201 SER A CA 1
ATOM 1644 C C . SER A 1 201 ? 3.341 20.775 -12.596 1.00 79.12 201 SER A C 1
ATOM 1646 O O . SER A 1 201 ? 3.285 21.162 -11.427 1.00 79.12 201 SER A O 1
ATOM 1648 N N . GLU A 1 202 ? 2.357 20.074 -13.163 1.00 79.62 202 GLU A N 1
ATOM 1649 C CA . GLU A 1 202 ? 1.111 19.709 -12.477 1.00 79.62 202 GLU A CA 1
ATOM 1650 C C . GLU A 1 202 ? 1.368 18.794 -11.277 1.00 79.62 202 GLU A C 1
ATOM 1652 O O . GLU A 1 202 ? 0.900 19.075 -10.170 1.00 79.62 202 GLU A O 1
ATOM 1657 N N . ASN A 1 203 ? 2.202 17.765 -11.454 1.00 78.44 203 ASN A N 1
ATOM 1658 C CA . ASN A 1 203 ? 2.607 16.876 -10.366 1.00 78.44 203 ASN A CA 1
ATOM 1659 C C . ASN A 1 203 ? 3.286 17.652 -9.224 1.00 78.44 203 ASN A C 1
ATOM 1661 O O . ASN A 1 203 ? 3.041 17.370 -8.050 1.00 78.44 203 ASN A O 1
ATOM 1665 N N . ARG A 1 204 ? 4.118 18.655 -9.546 1.00 76.56 204 ARG A N 1
ATOM 1666 C CA . ARG A 1 204 ? 4.805 19.492 -8.548 1.00 76.56 204 ARG A CA 1
ATOM 1667 C C . ARG A 1 204 ? 3.827 20.339 -7.736 1.00 76.56 204 ARG A C 1
ATOM 1669 O O . ARG A 1 204 ? 3.979 20.415 -6.519 1.00 76.56 204 ARG A O 1
ATOM 1676 N N . LYS A 1 205 ? 2.823 20.932 -8.390 1.00 82.69 205 LYS A N 1
ATOM 1677 C CA . LYS A 1 205 ? 1.760 21.702 -7.720 1.00 82.69 205 LYS A CA 1
ATOM 1678 C C . LYS A 1 205 ? 0.965 20.823 -6.758 1.00 82.69 205 LYS A C 1
ATOM 1680 O O . LYS A 1 205 ? 0.843 21.162 -5.585 1.00 82.69 205 LYS A O 1
ATOM 1685 N N . HIS A 1 206 ? 0.533 19.650 -7.217 1.00 74.44 206 HIS A N 1
ATOM 1686 C CA . HIS A 1 206 ? -0.186 18.694 -6.376 1.00 74.44 206 HIS A CA 1
ATOM 1687 C C . HIS A 1 206 ? 0.652 18.235 -5.167 1.00 74.44 206 HIS A C 1
ATOM 1689 O O . HIS A 1 206 ? 0.143 18.104 -4.054 1.00 74.44 206 HIS A O 1
ATOM 1695 N N . LEU A 1 207 ? 1.962 18.027 -5.348 1.00 75.38 207 LEU A N 1
ATOM 1696 C CA . LEU A 1 207 ? 2.856 17.670 -4.244 1.00 75.38 207 LEU A CA 1
ATOM 1697 C C . LEU A 1 207 ? 2.975 18.797 -3.203 1.00 75.38 207 LEU A C 1
ATOM 1699 O O . LEU A 1 207 ? 2.993 18.522 -2.004 1.00 75.38 207 LEU A O 1
ATOM 1703 N N . GLN A 1 208 ? 3.042 20.055 -3.650 1.00 78.81 208 GLN A N 1
ATOM 1704 C CA . GLN A 1 208 ? 3.088 21.225 -2.768 1.00 78.81 208 GLN A CA 1
ATOM 1705 C C . GLN A 1 208 ? 1.795 21.389 -1.961 1.00 78.81 208 GLN A C 1
ATOM 1707 O O . GLN A 1 208 ? 1.860 21.648 -0.760 1.00 78.81 208 GLN A O 1
ATOM 1712 N N . GLU A 1 209 ? 0.635 21.174 -2.581 1.00 81.00 209 GLU A N 1
ATOM 1713 C CA . GLU A 1 209 ? -0.659 21.185 -1.886 1.00 81.00 209 GLU A CA 1
ATOM 1714 C C . GLU A 1 209 ? -0.719 20.103 -0.801 1.00 81.00 209 GLU A C 1
ATOM 1716 O O . GLU A 1 209 ? -1.049 20.396 0.348 1.00 81.00 209 GLU A O 1
ATOM 1721 N N . ARG A 1 210 ? -0.277 18.877 -1.110 1.00 70.75 210 ARG A N 1
ATOM 1722 C CA . ARG A 1 210 ? -0.202 17.790 -0.117 1.00 70.75 210 ARG A CA 1
ATOM 1723 C C . ARG A 1 210 ? 0.741 18.104 1.043 1.00 70.75 210 ARG A C 1
ATOM 1725 O O . ARG A 1 210 ? 0.450 17.745 2.181 1.00 70.75 210 ARG A O 1
ATOM 1732 N N . LEU A 1 211 ? 1.877 18.743 0.772 1.00 78.31 211 LEU A N 1
ATOM 1733 C CA . LEU A 1 211 ? 2.815 19.182 1.811 1.00 78.31 211 LEU A CA 1
ATOM 1734 C C . LEU A 1 211 ? 2.171 20.205 2.751 1.00 78.31 211 LEU A C 1
ATOM 1736 O O . LEU A 1 211 ? 2.371 20.125 3.962 1.00 78.31 211 LEU A O 1
ATOM 1740 N N . LYS A 1 212 ? 1.361 21.120 2.210 1.00 85.94 212 LYS A N 1
ATOM 1741 C CA . LYS A 1 212 ? 0.616 22.096 3.006 1.00 85.94 212 LYS A CA 1
ATOM 1742 C C . LYS A 1 212 ? -0.417 21.417 3.911 1.00 85.94 212 LYS A C 1
ATOM 1744 O O . LYS A 1 212 ? -0.391 21.638 5.118 1.00 85.94 212 LYS A O 1
ATOM 1749 N N . GLU A 1 213 ? -1.234 20.517 3.361 1.00 76.88 213 GLU A N 1
ATOM 1750 C CA . GLU A 1 213 ? -2.227 19.753 4.137 1.00 76.88 213 GLU A CA 1
ATOM 1751 C C . GLU A 1 213 ? -1.583 18.935 5.270 1.00 76.88 213 GLU A C 1
ATOM 1753 O O . GLU A 1 213 ? -2.111 18.851 6.379 1.00 76.88 213 GLU A O 1
ATOM 1758 N N . LEU A 1 214 ? -0.422 18.322 5.014 1.00 70.44 214 LEU A N 1
ATOM 1759 C CA . LEU A 1 214 ? 0.296 17.546 6.027 1.00 70.44 214 LEU A CA 1
ATOM 1760 C C . LEU A 1 214 ? 0.818 18.415 7.175 1.00 70.44 214 LEU A C 1
ATOM 1762 O O . LEU A 1 214 ? 0.809 17.960 8.321 1.00 70.44 214 LEU A O 1
ATOM 1766 N N . ASN A 1 215 ? 1.256 19.639 6.883 1.00 78.06 215 ASN A N 1
ATOM 1767 C CA . ASN A 1 215 ? 1.711 20.572 7.909 1.00 78.06 215 ASN A CA 1
ATOM 1768 C C . ASN A 1 215 ? 0.547 21.046 8.788 1.00 78.06 215 ASN A C 1
ATOM 1770 O O . ASN A 1 215 ? 0.669 20.994 10.008 1.00 78.06 215 ASN A O 1
ATOM 1774 N N . GLU A 1 216 ? -0.604 21.373 8.198 1.00 80.25 216 GLU A N 1
ATOM 1775 C CA . GLU A 1 216 ? -1.814 21.745 8.950 1.00 80.25 216 GLU A CA 1
ATOM 1776 C C . GLU A 1 216 ? -2.284 20.601 9.870 1.00 80.25 216 GLU A C 1
ATOM 1778 O O . GLU A 1 216 ? -2.577 20.803 11.048 1.00 80.25 216 GLU A O 1
ATOM 1783 N N . ILE A 1 217 ? -2.277 19.354 9.378 1.00 67.06 217 ILE A N 1
ATOM 1784 C CA . ILE A 1 217 ? -2.601 18.177 10.206 1.00 67.06 217 ILE A CA 1
ATOM 1785 C C . ILE A 1 217 ? -1.596 18.014 11.349 1.00 67.06 217 ILE A C 1
ATOM 1787 O O . ILE A 1 217 ? -1.976 17.642 12.461 1.00 67.06 217 ILE A O 1
ATOM 1791 N N . ARG A 1 218 ? -0.309 18.248 11.086 1.00 65.88 218 ARG A N 1
ATOM 1792 C CA . ARG A 1 218 ? 0.742 18.123 12.099 1.00 65.88 218 ARG A CA 1
ATOM 1793 C C . ARG A 1 218 ? 0.555 19.136 13.225 1.00 65.88 218 ARG A C 1
ATOM 1795 O O . ARG A 1 218 ? 0.718 18.757 14.383 1.00 65.88 218 ARG A O 1
ATOM 1802 N N . GLU A 1 219 ? 0.211 20.375 12.895 1.00 77.12 219 GLU A N 1
ATOM 1803 C CA . GLU A 1 219 ? -0.070 21.424 13.879 1.00 77.12 219 GLU A CA 1
ATOM 1804 C C . GLU A 1 219 ? -1.288 21.071 14.733 1.00 77.12 219 GLU A C 1
ATOM 1806 O O . GLU A 1 219 ? -1.162 21.006 15.956 1.00 77.12 219 GLU A O 1
ATOM 1811 N N . LEU A 1 220 ? -2.402 20.669 14.109 1.00 67.56 220 LEU A N 1
ATOM 1812 C CA . LEU A 1 220 ? -3.596 20.213 14.829 1.00 67.56 220 LEU A CA 1
ATOM 1813 C C . LEU A 1 220 ? -3.296 19.039 15.768 1.00 67.56 220 LEU A C 1
ATOM 1815 O O . LEU A 1 220 ? -3.755 19.011 16.904 1.00 67.56 220 LEU A O 1
ATOM 1819 N N . VAL A 1 221 ? -2.498 18.060 15.331 1.00 62.53 221 VAL A N 1
ATOM 1820 C CA . VAL A 1 221 ? -2.105 16.925 16.184 1.00 62.53 221 VAL A CA 1
ATOM 1821 C C . VAL A 1 221 ? -1.254 17.378 17.373 1.00 62.53 221 VAL A C 1
ATOM 1823 O O . VAL A 1 221 ? -1.372 16.797 18.452 1.00 62.53 221 VAL A O 1
ATOM 1826 N N . ASN A 1 222 ? -0.393 18.381 17.200 1.00 65.44 222 ASN A N 1
ATOM 1827 C CA . ASN A 1 222 ? 0.439 18.903 18.281 1.00 65.44 222 ASN A CA 1
ATOM 1828 C C . ASN A 1 222 ? -0.386 19.688 19.309 1.00 65.44 222 ASN A C 1
ATOM 1830 O O . ASN A 1 222 ? -0.219 19.450 20.503 1.00 65.44 222 ASN A O 1
ATOM 1834 N N . GLU A 1 223 ? -1.307 20.545 18.865 1.00 67.50 223 GLU A N 1
ATOM 1835 C CA . GLU A 1 223 ? -2.243 21.266 19.744 1.00 67.50 223 GLU A CA 1
ATOM 1836 C C . GLU A 1 223 ? -3.166 20.318 20.514 1.00 67.50 223 GLU A C 1
ATOM 1838 O O . GLU A 1 223 ? -3.480 20.522 21.686 1.00 67.50 223 GLU A O 1
ATOM 1843 N N . TRP A 1 224 ? -3.584 19.234 19.870 1.00 59.56 224 TRP A N 1
ATOM 1844 C CA . TRP A 1 224 ? -4.454 18.249 20.496 1.00 59.56 224 TRP A CA 1
ATOM 1845 C C . TRP A 1 224 ? -3.698 17.388 21.516 1.00 59.56 224 TRP A C 1
ATOM 1847 O O . TRP A 1 224 ? -4.201 17.083 22.598 1.00 59.56 224 TRP A O 1
ATOM 1857 N N . LYS A 1 225 ? -2.434 17.056 21.224 1.00 53.12 225 LYS A N 1
ATOM 1858 C CA . LYS A 1 225 ? -1.541 16.414 22.195 1.00 53.12 225 LYS A CA 1
ATOM 1859 C C . LYS A 1 225 ? -1.264 17.309 23.401 1.00 53.12 225 LYS A C 1
ATOM 1861 O O . LYS A 1 225 ? -1.184 16.773 24.498 1.00 53.12 225 LYS A O 1
ATOM 1866 N N . SER A 1 226 ? -1.123 18.625 23.243 1.00 55.59 226 SER A N 1
ATOM 1867 C CA . SER A 1 226 ? -0.868 19.508 24.388 1.00 55.59 226 SER A CA 1
ATOM 1868 C C . SER A 1 226 ? -2.089 19.650 25.306 1.00 55.59 226 SER A C 1
ATOM 1870 O O . SER A 1 226 ? -1.919 19.596 26.521 1.00 55.59 226 SER A O 1
ATOM 1872 N N . HIS A 1 227 ? -3.311 19.725 24.769 1.00 53.69 227 HIS A N 1
ATOM 1873 C CA . HIS A 1 227 ? -4.524 19.859 25.590 1.00 53.69 227 HIS A CA 1
ATOM 1874 C C . HIS A 1 227 ? -4.942 18.550 26.281 1.00 53.69 227 HIS A C 1
ATOM 1876 O O . HIS A 1 227 ? -5.210 18.545 27.481 1.00 53.69 227 HIS A O 1
ATOM 1882 N N . SER A 1 228 ? -4.942 17.413 25.576 1.00 52.06 228 SER A N 1
ATOM 1883 C CA . SER A 1 228 ? -5.429 16.146 26.150 1.00 52.06 228 SER A CA 1
ATOM 1884 C C . SER A 1 228 ? -4.402 15.421 27.036 1.00 52.06 228 SER A C 1
ATOM 1886 O O . SER A 1 228 ? -4.775 14.590 27.862 1.00 52.06 228 SER A O 1
ATOM 1888 N N . PHE A 1 229 ? -3.099 15.684 26.877 1.00 44.34 229 PHE A N 1
ATOM 1889 C CA . PHE A 1 229 ? -2.042 14.960 27.605 1.00 44.34 229 PHE A CA 1
ATOM 1890 C C . PHE A 1 229 ? -1.712 15.577 28.974 1.00 44.34 229 PHE A C 1
ATOM 1892 O O . PHE A 1 229 ? -1.289 14.856 29.879 1.00 44.34 229 PHE A O 1
ATOM 1899 N N . VAL A 1 230 ? -1.942 16.884 29.154 1.00 49.62 230 VAL A N 1
ATOM 1900 C CA . VAL A 1 230 ? -1.627 17.604 30.403 1.00 49.62 230 VAL A CA 1
ATOM 1901 C C . VAL A 1 230 ? -2.623 17.279 31.527 1.00 49.62 230 VAL A C 1
ATOM 1903 O O . VAL A 1 230 ? -2.199 17.106 32.665 1.00 49.62 230 VAL A O 1
ATOM 1906 N N . GLN A 1 231 ? -3.912 17.079 31.229 1.00 52.72 231 GLN A N 1
ATOM 1907 C CA . GLN A 1 231 ? -4.918 16.711 32.244 1.00 52.72 231 GLN A CA 1
ATOM 1908 C C . GLN A 1 231 ? -5.007 15.204 32.534 1.00 52.72 231 GLN A C 1
ATOM 1910 O O . GLN A 1 231 ? -5.515 14.814 33.573 1.00 52.72 231 GLN A O 1
ATOM 1915 N N . VAL A 1 232 ? -4.518 14.331 31.647 1.00 49.12 232 VAL A N 1
ATOM 1916 C CA . VAL A 1 232 ? -4.638 12.869 31.824 1.00 49.12 232 VAL A CA 1
ATOM 1917 C C . VAL A 1 232 ? -3.444 12.264 32.571 1.00 49.12 232 VAL A C 1
ATOM 1919 O O . VAL A 1 232 ? -3.591 11.270 33.283 1.00 49.12 232 VAL A O 1
ATOM 1922 N N . ASN A 1 233 ? -2.249 12.849 32.449 1.00 48.06 233 ASN A N 1
ATOM 1923 C CA . ASN A 1 233 ? -1.097 12.405 33.239 1.00 48.06 233 ASN A CA 1
ATOM 1924 C C . ASN A 1 233 ? -1.183 12.819 34.715 1.00 48.06 233 ASN A C 1
ATOM 1926 O O . ASN A 1 233 ? -0.484 12.212 35.528 1.00 48.06 233 ASN A O 1
ATOM 1930 N N . SER A 1 234 ? -2.049 13.773 35.083 1.00 53.91 234 SER A N 1
ATOM 1931 C CA . SER A 1 234 ? -2.304 14.087 36.494 1.00 53.91 234 SER A CA 1
ATOM 1932 C C . SER A 1 234 ? -2.891 12.877 37.236 1.00 53.91 234 SER A C 1
ATOM 1934 O O . SER A 1 234 ? -2.416 12.571 38.323 1.00 53.91 234 SER A O 1
ATOM 1936 N N . TYR A 1 235 ? -3.782 12.089 36.613 1.00 57.28 235 TYR A N 1
ATOM 1937 C CA . TYR A 1 235 ? -4.384 10.901 37.242 1.00 57.28 235 TYR A CA 1
ATOM 1938 C C . TYR A 1 235 ? -3.372 9.817 37.635 1.00 57.28 235 TYR A C 1
ATOM 1940 O O . TYR A 1 235 ? -3.591 9.084 38.598 1.00 57.28 235 TYR A O 1
ATOM 1948 N N . LYS A 1 236 ? -2.262 9.669 36.894 1.00 54.88 236 LYS A N 1
ATOM 1949 C CA . LYS A 1 236 ? -1.290 8.587 37.138 1.00 54.88 236 LYS A CA 1
ATOM 1950 C C . LYS A 1 236 ? -0.474 8.813 38.415 1.00 54.88 236 LYS A C 1
ATOM 1952 O O . LYS A 1 236 ? -0.072 7.845 39.051 1.00 54.88 236 LYS A O 1
ATOM 1957 N N . ASN A 1 237 ? -0.259 10.070 38.799 1.00 61.06 237 ASN A N 1
ATOM 1958 C CA . ASN A 1 237 ? 0.492 10.431 40.004 1.00 61.06 237 ASN A CA 1
ATOM 1959 C C . ASN A 1 237 ? -0.382 10.457 41.270 1.00 61.06 237 ASN A C 1
ATOM 1961 O O . ASN A 1 237 ? 0.093 10.864 42.324 1.00 61.06 237 ASN A O 1
ATOM 1965 N N . GLN A 1 238 ? -1.656 10.073 41.161 1.00 75.50 238 GLN A N 1
ATOM 1966 C CA . GLN A 1 238 ? -2.650 10.263 42.219 1.00 75.50 238 GLN A CA 1
ATOM 1967 C C . GLN A 1 238 ? -3.202 8.962 42.790 1.00 75.50 238 GLN A C 1
ATOM 1969 O O . GLN A 1 238 ? -3.902 9.005 43.796 1.00 75.50 238 GLN A O 1
ATOM 1974 N N . LEU A 1 239 ? -2.906 7.816 42.175 1.00 86.44 239 LEU A N 1
ATOM 1975 C CA . LEU A 1 239 ? -3.215 6.532 42.792 1.00 86.44 239 LEU A CA 1
ATOM 1976 C C . LEU A 1 239 ? -2.276 6.303 43.973 1.00 86.44 239 LEU A C 1
ATOM 1978 O O . LEU A 1 239 ? -1.082 6.595 43.887 1.00 86.44 239 LEU A O 1
ATOM 1982 N N . THR A 1 240 ? -2.807 5.754 45.059 1.00 92.44 240 THR A N 1
ATOM 1983 C CA . THR A 1 240 ? -1.978 5.305 46.176 1.00 92.44 240 THR A CA 1
ATOM 1984 C C . THR A 1 240 ? -1.342 3.963 45.838 1.00 92.44 240 THR A C 1
ATOM 1986 O O . THR A 1 240 ? -1.966 3.103 45.212 1.00 92.44 240 THR A O 1
ATOM 1989 N N . ASP A 1 241 ? -0.090 3.767 46.240 1.00 93.50 241 ASP A N 1
ATOM 1990 C CA . ASP A 1 241 ? 0.557 2.468 46.095 1.00 93.50 241 ASP A CA 1
ATOM 1991 C C . ASP A 1 241 ? 0.022 1.488 47.140 1.00 93.50 241 ASP A C 1
ATOM 1993 O O . ASP A 1 241 ? -0.051 1.788 48.333 1.00 93.50 241 ASP A O 1
ATOM 1997 N N . GLY A 1 242 ? -0.373 0.309 46.666 1.00 91.81 242 GLY A N 1
ATOM 1998 C CA . GLY A 1 242 ? -0.736 -0.821 47.504 1.00 91.81 242 GLY A CA 1
ATOM 1999 C C . GLY A 1 242 ? 0.489 -1.476 48.132 1.00 91.81 242 GLY A C 1
ATOM 2000 O O . GLY A 1 242 ? 1.631 -1.079 47.905 1.00 91.81 242 GLY A O 1
ATOM 2001 N N . SER A 1 243 ? 0.262 -2.514 48.935 1.00 91.19 243 SER A N 1
ATOM 2002 C CA . SER A 1 243 ? 1.314 -3.104 49.767 1.00 91.19 243 SER A CA 1
ATOM 2003 C C . SER A 1 243 ? 2.536 -3.605 48.994 1.00 91.19 243 SER A C 1
ATOM 2005 O O . SER A 1 243 ? 3.635 -3.523 49.536 1.00 91.19 243 SER A O 1
ATOM 2007 N N . SER A 1 244 ? 2.385 -4.112 47.763 1.00 91.56 244 SER A N 1
ATOM 2008 C CA . SER A 1 244 ? 3.530 -4.630 46.996 1.00 91.56 244 SER A CA 1
ATOM 2009 C C . SER A 1 244 ? 4.318 -3.539 46.268 1.00 91.56 244 SER A C 1
ATOM 2011 O O . SER A 1 244 ? 5.423 -3.814 45.810 1.00 91.56 244 SER A O 1
ATOM 2013 N N . LEU A 1 245 ? 3.787 -2.316 46.170 1.00 91.62 245 LEU A N 1
ATOM 2014 C CA . LEU A 1 245 ? 4.476 -1.149 45.602 1.00 91.62 245 LEU A CA 1
ATOM 2015 C C . LEU A 1 245 ? 4.786 -0.068 46.646 1.00 91.62 245 LEU A C 1
ATOM 2017 O O . LEU A 1 245 ? 5.402 0.947 46.331 1.00 91.62 245 LEU A O 1
ATOM 2021 N N . LEU A 1 246 ? 4.402 -0.273 47.906 1.00 92.00 246 LEU A N 1
ATOM 2022 C CA . LEU A 1 246 ? 4.670 0.685 48.968 1.00 92.00 246 LEU A CA 1
ATOM 2023 C C . LEU A 1 246 ? 6.184 0.820 49.184 1.00 92.00 246 LEU A C 1
ATOM 2025 O O . LEU A 1 246 ? 6.858 -0.142 49.549 1.00 92.00 246 LEU A O 1
ATOM 2029 N N . ASN A 1 247 ? 6.714 2.029 48.980 1.00 89.75 247 ASN A N 1
ATOM 2030 C CA . ASN A 1 247 ? 8.146 2.349 49.072 1.00 89.75 247 ASN A CA 1
ATOM 2031 C C . ASN A 1 247 ? 9.047 1.539 48.118 1.00 89.75 247 ASN A C 1
ATOM 2033 O O . ASN A 1 247 ? 10.242 1.390 48.373 1.00 89.75 247 ASN A O 1
ATOM 2037 N N . THR A 1 248 ? 8.500 1.007 47.024 1.00 91.56 248 THR A N 1
ATOM 2038 C CA . THR A 1 248 ? 9.261 0.235 46.037 1.00 91.56 248 THR A CA 1
ATOM 2039 C C . THR A 1 248 ? 8.710 0.449 44.630 1.00 91.56 248 THR A C 1
ATOM 2041 O O . THR A 1 248 ? 7.576 0.883 44.455 1.00 91.56 248 THR A O 1
ATOM 2044 N N . ASN A 1 249 ? 9.500 0.163 43.596 1.00 90.12 249 ASN A N 1
ATOM 2045 C CA . ASN A 1 249 ? 9.053 0.297 42.213 1.00 90.12 249 ASN A CA 1
ATOM 2046 C C . ASN A 1 249 ? 8.807 -1.062 41.553 1.00 90.12 249 ASN A C 1
ATOM 2048 O O . ASN A 1 249 ? 9.304 -2.110 41.964 1.00 90.12 249 ASN A O 1
ATOM 2052 N N . LEU A 1 250 ? 8.096 -1.036 40.424 1.00 89.75 250 LEU A N 1
ATOM 2053 C CA . LEU A 1 250 ? 7.759 -2.233 39.651 1.00 89.75 250 LEU A CA 1
ATOM 2054 C C . LEU A 1 250 ? 8.992 -3.031 39.164 1.00 89.75 250 LEU A C 1
ATOM 2056 O O . LEU A 1 250 ? 8.899 -4.226 38.874 1.00 89.75 250 LEU A O 1
ATOM 2060 N N . THR A 1 251 ? 10.146 -2.376 39.023 1.00 89.69 251 THR A N 1
ATOM 2061 C CA . THR A 1 251 ? 11.428 -3.016 38.688 1.00 89.69 251 THR A CA 1
ATOM 2062 C C . THR A 1 251 ? 12.029 -3.780 39.853 1.00 89.69 251 THR A C 1
ATOM 2064 O O . THR A 1 251 ? 12.673 -4.801 39.630 1.00 89.69 251 THR A O 1
ATOM 2067 N N . ASP A 1 252 ? 11.812 -3.298 41.069 1.00 91.06 252 ASP A N 1
ATOM 2068 C CA . ASP A 1 252 ? 12.493 -3.769 42.273 1.00 91.06 252 ASP A CA 1
ATOM 2069 C C . ASP A 1 252 ? 11.838 -5.055 42.780 1.00 91.06 252 ASP A C 1
ATOM 2071 O O . ASP A 1 252 ? 12.510 -5.955 43.276 1.00 91.06 252 ASP A O 1
ATOM 2075 N N . ILE A 1 253 ? 10.533 -5.202 42.530 1.00 92.50 253 ILE A N 1
ATOM 2076 C CA . ILE A 1 253 ? 9.805 -6.447 42.778 1.00 92.50 253 ILE A CA 1
ATOM 2077 C C . ILE A 1 253 ? 10.112 -7.545 41.745 1.00 92.50 253 ILE A C 1
ATOM 2079 O O . ILE A 1 253 ? 9.629 -8.667 41.895 1.00 92.50 253 ILE A O 1
ATOM 2083 N N . GLN A 1 254 ? 10.892 -7.279 40.685 1.00 91.62 254 GLN A N 1
ATOM 2084 C CA . GLN A 1 254 ? 11.340 -8.330 39.763 1.00 91.62 254 GLN A CA 1
ATOM 2085 C C . GLN A 1 254 ? 12.535 -9.100 40.334 1.00 91.62 254 GLN A C 1
ATOM 2087 O O . GLN A 1 254 ? 13.506 -8.517 40.806 1.00 91.62 254 GLN A O 1
ATOM 2092 N N . ALA A 1 255 ? 12.548 -10.422 40.162 1.00 89.62 255 ALA A N 1
ATOM 2093 C CA . ALA A 1 255 ? 13.686 -11.232 40.586 1.00 89.62 255 ALA A CA 1
ATOM 2094 C C . ALA A 1 255 ? 14.956 -10.908 39.768 1.00 89.62 255 ALA A C 1
ATOM 2096 O O . ALA A 1 255 ? 15.021 -11.158 38.557 1.00 89.62 255 ALA A O 1
ATOM 2097 N N . ALA A 1 256 ? 15.987 -10.376 40.434 1.00 88.44 256 ALA A N 1
ATOM 2098 C CA . ALA A 1 256 ? 17.182 -9.799 39.809 1.00 88.44 256 ALA A CA 1
ATOM 2099 C C . ALA A 1 256 ? 18.005 -10.783 38.948 1.00 88.44 256 ALA A C 1
ATOM 2101 O O . ALA A 1 256 ? 18.575 -10.371 37.934 1.00 88.44 256 ALA A O 1
ATOM 2102 N N . TYR A 1 257 ? 18.009 -12.073 39.292 1.00 92.06 257 TYR A N 1
ATOM 2103 C CA . TYR A 1 257 ? 18.909 -13.075 38.701 1.00 92.06 257 TYR A CA 1
ATOM 2104 C C . TYR A 1 257 ? 18.317 -13.884 37.537 1.00 92.06 257 TYR A C 1
ATOM 2106 O O . TYR A 1 257 ? 19.032 -14.649 36.892 1.00 92.06 257 TYR A O 1
ATOM 2114 N N . TYR A 1 258 ? 17.025 -13.733 37.237 1.00 93.19 258 TYR A N 1
ATOM 2115 C CA . TYR A 1 258 ? 16.375 -14.523 36.190 1.00 93.19 258 TYR A CA 1
ATOM 2116 C C . TYR A 1 258 ? 16.416 -13.831 34.828 1.00 93.19 258 TYR A C 1
ATOM 2118 O O . TYR A 1 258 ? 16.147 -12.635 34.703 1.00 93.19 258 TYR A O 1
ATOM 2126 N N . THR A 1 259 ? 16.721 -14.614 33.790 1.00 91.38 259 THR A N 1
ATOM 2127 C CA . THR A 1 259 ? 16.788 -14.142 32.399 1.00 91.38 259 THR A CA 1
ATOM 2128 C C . THR A 1 259 ? 15.417 -13.808 31.826 1.00 91.38 259 THR A C 1
ATOM 2130 O O . THR A 1 259 ? 15.306 -12.850 31.068 1.00 91.38 259 THR A O 1
ATOM 2133 N N . VAL A 1 260 ? 14.389 -14.569 32.210 1.00 95.25 260 VAL A N 1
ATOM 2134 C CA . VAL A 1 260 ? 12.992 -14.377 31.803 1.00 95.25 260 VAL A CA 1
ATOM 2135 C C . VAL A 1 260 ? 12.184 -14.028 33.039 1.00 95.25 260 VAL A C 1
ATOM 2137 O O . VAL A 1 260 ? 12.064 -14.845 33.961 1.00 95.25 260 VAL A O 1
ATOM 2140 N N . ARG A 1 261 ? 11.668 -12.803 33.060 1.00 95.56 261 ARG A N 1
ATOM 2141 C CA . ARG A 1 261 ? 10.872 -12.261 34.157 1.00 95.56 261 ARG A CA 1
ATOM 2142 C C . ARG A 1 261 ? 9.916 -11.189 33.662 1.00 95.56 261 ARG A C 1
ATOM 2144 O O . ARG A 1 261 ? 10.223 -10.453 32.716 1.00 95.56 261 ARG A O 1
ATOM 2151 N N . CYS A 1 262 ? 8.801 -11.073 34.363 1.00 96.06 262 CYS A N 1
ATOM 2152 C CA . CYS A 1 262 ? 7.794 -10.066 34.115 1.00 96.06 262 CYS A CA 1
ATOM 2153 C C . CYS A 1 262 ? 7.332 -9.456 35.436 1.00 96.06 262 CYS A C 1
ATOM 2155 O O . CYS A 1 262 ? 7.210 -10.152 36.445 1.00 96.06 262 CYS A O 1
ATOM 2157 N N . SER A 1 263 ? 7.070 -8.154 35.424 1.00 97.19 263 SER A N 1
ATOM 2158 C CA . SER A 1 263 ? 6.281 -7.498 36.463 1.00 97.19 263 SER A CA 1
ATOM 2159 C C . SER A 1 263 ? 5.080 -6.808 35.847 1.00 97.19 263 SER A C 1
ATOM 2161 O O . SER A 1 263 ? 5.117 -6.366 34.698 1.00 97.19 263 SER A O 1
ATOM 2163 N N . VAL A 1 264 ? 4.003 -6.753 36.615 1.00 97.38 264 VAL A N 1
ATOM 2164 C CA . VAL A 1 264 ? 2.695 -6.276 36.189 1.00 97.38 264 VAL A CA 1
ATOM 2165 C C . VAL A 1 264 ? 2.247 -5.212 37.170 1.00 97.38 264 VAL A C 1
ATOM 2167 O O . VAL A 1 264 ? 2.179 -5.487 38.363 1.00 97.38 264 VAL A O 1
ATOM 2170 N N . ALA A 1 265 ? 1.962 -4.012 36.674 1.00 96.75 265 ALA A N 1
ATOM 2171 C CA . ALA A 1 265 ? 1.289 -2.965 37.430 1.00 96.75 265 ALA A CA 1
ATOM 2172 C C . ALA A 1 265 ? -0.191 -2.953 37.056 1.00 96.75 265 ALA A C 1
ATOM 2174 O O . ALA A 1 265 ? -0.525 -2.831 35.876 1.00 96.75 265 ALA A O 1
ATOM 2175 N N . MET A 1 266 ? -1.063 -3.041 38.052 1.00 97.00 266 MET A N 1
ATOM 2176 C CA . MET A 1 266 ? -2.506 -2.937 37.902 1.00 97.00 266 MET A CA 1
ATOM 2177 C C . MET A 1 266 ? -3.008 -1.671 38.600 1.00 97.00 266 MET A C 1
ATOM 2179 O O . MET A 1 266 ? -2.787 -1.481 39.791 1.00 97.00 266 MET A O 1
ATOM 2183 N N . GLU A 1 267 ? -3.675 -0.799 37.851 1.00 96.06 267 GLU A N 1
ATOM 2184 C CA . GLU A 1 267 ? -4.185 0.493 38.317 1.00 96.06 267 GLU A CA 1
ATOM 2185 C C . GLU A 1 267 ? -5.724 0.482 38.317 1.00 96.06 267 GLU A C 1
ATOM 2187 O O . GLU A 1 267 ? -6.344 0.294 37.262 1.00 96.06 267 GLU A O 1
ATOM 2192 N N . ASN A 1 268 ? -6.340 0.690 39.488 1.00 96.25 268 ASN A N 1
ATOM 2193 C CA . ASN A 1 268 ? -7.794 0.686 39.652 1.00 96.25 268 ASN A CA 1
ATOM 2194 C C . ASN A 1 268 ? -8.363 2.110 39.739 1.00 96.25 268 ASN A C 1
ATOM 2196 O O . ASN A 1 268 ? -8.351 2.736 40.799 1.00 96.25 268 ASN A O 1
ATOM 2200 N N . PHE A 1 269 ? -8.920 2.606 38.634 1.00 94.62 269 PHE A N 1
ATOM 2201 C CA . PHE A 1 269 ? -9.594 3.909 38.587 1.00 94.62 269 PHE A CA 1
ATOM 2202 C C . PHE A 1 269 ? -11.094 3.816 38.907 1.00 94.62 269 PHE A C 1
ATOM 2204 O O . PHE A 1 269 ? -11.791 4.829 38.905 1.00 94.62 269 PHE A O 1
ATOM 2211 N N . THR A 1 270 ? -11.621 2.620 39.164 1.00 95.75 270 THR A N 1
ATOM 2212 C CA . THR A 1 270 ? -13.045 2.422 39.460 1.00 95.75 270 THR A CA 1
ATOM 2213 C C . THR A 1 270 ? -13.342 2.628 40.944 1.00 95.75 270 THR A C 1
ATOM 2215 O O . THR A 1 270 ? -12.439 2.596 41.779 1.00 95.75 270 THR A O 1
ATOM 2218 N N . LYS A 1 271 ? -14.621 2.808 41.286 1.00 96.06 271 LYS A N 1
ATOM 2219 C CA . LYS A 1 271 ? -15.117 2.778 42.670 1.00 96.06 271 LYS A CA 1
ATOM 2220 C C . LYS A 1 271 ? -15.231 1.366 43.253 1.00 96.06 271 LYS A C 1
ATOM 2222 O O . LYS A 1 271 ? -15.525 1.220 44.435 1.00 96.06 271 LYS A O 1
ATOM 2227 N N . TRP A 1 272 ? -15.052 0.329 42.435 1.00 97.44 272 TRP A N 1
ATOM 2228 C CA . TRP A 1 272 ? -15.206 -1.061 42.852 1.00 97.44 272 TRP A CA 1
ATOM 2229 C C . TRP A 1 272 ? -13.848 -1.664 43.213 1.00 97.44 272 TRP A C 1
ATOM 2231 O O . TRP A 1 272 ? -12.871 -1.444 42.494 1.00 97.44 272 TRP A O 1
ATOM 2241 N N . PRO A 1 273 ? -13.747 -2.435 44.306 1.00 97.62 273 PRO A N 1
ATOM 2242 C CA . PRO A 1 273 ? -12.545 -3.209 44.565 1.00 97.62 273 PRO A CA 1
ATOM 2243 C C . PRO A 1 273 ? -12.400 -4.322 43.518 1.00 97.62 273 PRO A C 1
ATOM 2245 O O . PRO A 1 273 ? -13.390 -4.873 43.035 1.00 97.62 273 PRO A O 1
ATOM 2248 N N . ILE A 1 274 ? -11.157 -4.650 43.175 1.00 97.75 274 ILE A N 1
ATOM 2249 C CA . ILE A 1 274 ? -10.813 -5.775 42.305 1.00 97.75 274 ILE A CA 1
ATOM 2250 C C . ILE A 1 274 ? -10.291 -6.893 43.203 1.00 97.75 274 ILE A C 1
ATOM 2252 O O . ILE A 1 274 ? -9.166 -6.816 43.695 1.00 97.75 274 ILE A O 1
ATOM 2256 N N . MET A 1 275 ? -11.115 -7.911 43.428 1.00 97.75 275 MET A N 1
ATOM 2257 C CA . MET A 1 275 ? -10.846 -8.964 44.411 1.00 97.75 275 MET A CA 1
ATOM 2258 C C . MET A 1 275 ? -10.259 -10.196 43.730 1.00 97.75 275 MET A C 1
ATOM 2260 O O . MET A 1 275 ? -10.915 -10.801 42.880 1.00 97.75 275 MET A O 1
ATOM 2264 N N . LEU A 1 276 ? -9.041 -10.588 44.092 1.00 96.81 276 LEU A N 1
ATOM 2265 C CA . LEU A 1 276 ? -8.381 -11.779 43.578 1.00 96.81 276 LEU A CA 1
ATOM 2266 C C . LEU A 1 276 ? -9.152 -13.027 44.017 1.00 96.81 276 LEU A C 1
ATOM 2268 O O . LEU A 1 276 ? -9.321 -13.291 45.201 1.00 96.81 276 LEU A O 1
ATOM 2272 N N . GLN A 1 277 ? -9.588 -13.825 43.047 1.00 96.00 277 GLN A N 1
ATOM 2273 C CA . GLN A 1 277 ? -10.268 -15.097 43.304 1.00 96.00 277 GLN A CA 1
ATOM 2274 C C . GLN A 1 277 ? -9.313 -16.269 43.166 1.00 96.00 277 GLN A C 1
ATOM 2276 O O . GLN A 1 277 ? -9.274 -17.179 43.990 1.00 96.00 277 GLN A O 1
ATOM 2281 N N . ARG A 1 278 ? -8.538 -16.256 42.080 1.00 93.12 278 ARG A N 1
ATOM 2282 C CA . ARG A 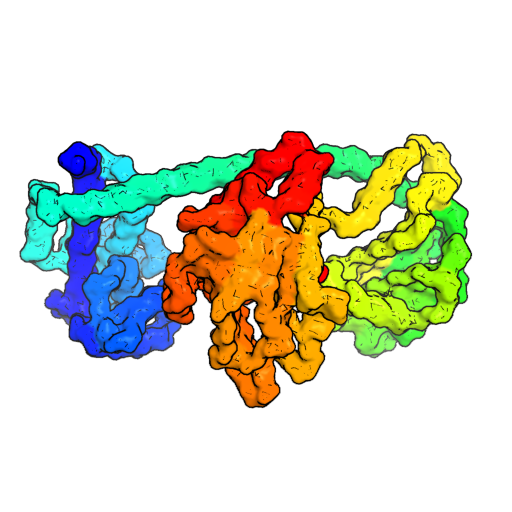1 278 ? -7.686 -17.377 41.711 1.00 93.12 278 ARG A CA 1
ATOM 2283 C C . ARG A 1 278 ? -6.441 -16.888 41.011 1.00 93.12 278 ARG A C 1
ATOM 2285 O O . ARG A 1 278 ? -6.498 -16.013 40.153 1.00 93.12 278 ARG A O 1
ATOM 2292 N N . CYS A 1 279 ? -5.328 -17.532 41.320 1.00 93.62 279 CYS A N 1
ATOM 2293 C CA . CYS A 1 279 ? -4.103 -17.392 40.563 1.00 93.62 279 CYS A CA 1
ATOM 2294 C C . CYS A 1 279 ? -3.523 -18.777 40.272 1.00 93.62 279 CYS A C 1
ATOM 2296 O O . CYS A 1 279 ? -3.403 -19.611 41.168 1.00 93.62 279 CYS A O 1
ATOM 2298 N N . GLN A 1 280 ? -3.199 -19.033 39.011 1.00 93.00 280 GLN A N 1
ATOM 2299 C CA . GLN A 1 280 ? -2.597 -20.269 38.541 1.00 93.00 280 GLN A CA 1
ATOM 2300 C C . GLN A 1 280 ? -1.247 -19.964 37.909 1.00 93.00 280 GLN A C 1
ATOM 2302 O O . GLN A 1 280 ? -1.126 -19.086 37.055 1.00 93.00 280 GLN A O 1
ATOM 2307 N N . VAL A 1 281 ? -0.237 -20.738 38.291 1.00 92.94 281 VAL A N 1
ATOM 2308 C CA . VAL A 1 281 ? 1.077 -20.715 37.652 1.00 92.94 281 VAL A CA 1
ATOM 2309 C C . VAL A 1 281 ? 1.224 -22.001 36.867 1.00 92.94 281 VAL A C 1
ATOM 2311 O O . VAL A 1 281 ? 1.328 -23.076 37.451 1.00 92.94 281 VAL A O 1
ATOM 2314 N N . LYS A 1 282 ? 1.226 -21.898 35.541 1.00 92.56 282 LYS A N 1
ATOM 2315 C CA . LYS A 1 282 ? 1.484 -23.052 34.679 1.00 92.56 282 LYS A CA 1
ATOM 2316 C C . LYS A 1 282 ? 2.981 -23.291 34.519 1.00 92.56 282 LYS A C 1
ATOM 2318 O O . LYS A 1 282 ? 3.441 -24.427 34.572 1.00 92.56 282 LYS A O 1
ATOM 2323 N N . HIS A 1 283 ? 3.743 -22.210 34.352 1.00 93.31 283 HIS A N 1
ATOM 2324 C CA . HIS A 1 283 ? 5.203 -22.239 34.307 1.00 93.31 283 HIS A CA 1
ATOM 2325 C C . HIS A 1 283 ? 5.791 -21.038 35.049 1.00 93.31 283 HIS A C 1
ATOM 2327 O O . HIS A 1 283 ? 5.310 -19.915 34.894 1.00 93.31 283 HIS A O 1
ATOM 2333 N N . GLY A 1 284 ? 6.882 -21.259 35.782 1.00 95.25 284 GLY A N 1
ATOM 2334 C CA . GLY A 1 284 ? 7.568 -20.216 36.541 1.00 95.25 284 GLY A CA 1
ATOM 2335 C C . GLY A 1 284 ? 7.172 -20.171 38.015 1.00 95.25 284 GLY A C 1
ATOM 2336 O O . GLY A 1 284 ? 6.626 -21.134 38.544 1.00 95.25 284 GLY A O 1
ATOM 2337 N N . PHE A 1 285 ? 7.494 -19.060 38.672 1.00 95.94 285 PHE A N 1
ATOM 2338 C CA . PHE A 1 285 ? 7.197 -18.784 40.079 1.00 95.94 285 PHE A CA 1
ATOM 2339 C C . PHE A 1 285 ? 6.936 -17.291 40.288 1.00 95.94 285 PHE A C 1
ATOM 2341 O O . PHE A 1 285 ? 7.491 -16.457 39.568 1.00 95.94 285 PHE A O 1
ATOM 2348 N N . PHE A 1 286 ? 6.121 -16.953 41.288 1.00 96.69 286 PHE A N 1
ATOM 2349 C CA . PHE A 1 286 ? 5.969 -15.573 41.744 1.00 96.69 286 PHE A CA 1
ATOM 2350 C C . PHE A 1 286 ? 7.157 -15.160 42.611 1.00 96.69 286 PHE A C 1
ATOM 2352 O O . PHE A 1 286 ? 7.538 -15.879 43.527 1.00 96.69 286 PHE A O 1
ATOM 2359 N N . ASN A 1 287 ? 7.690 -13.970 42.342 1.00 94.19 287 ASN A N 1
ATOM 2360 C CA . ASN A 1 287 ? 8.543 -13.244 43.281 1.00 94.19 287 ASN A CA 1
ATOM 2361 C C . ASN A 1 287 ? 7.692 -12.373 44.217 1.00 94.19 287 ASN A C 1
ATOM 2363 O O . ASN A 1 287 ? 7.958 -12.286 45.408 1.00 94.19 287 ASN A O 1
ATOM 2367 N N . ALA A 1 288 ? 6.639 -11.769 43.663 1.00 96.00 288 ALA A N 1
ATOM 2368 C CA . ALA A 1 288 ? 5.611 -11.039 44.389 1.00 96.00 288 ALA A CA 1
ATOM 2369 C C . ALA A 1 288 ? 4.249 -11.521 43.860 1.00 96.00 288 ALA A C 1
ATOM 2371 O O . ALA A 1 288 ? 4.014 -11.374 42.657 1.00 96.00 288 ALA A O 1
ATOM 2372 N N . PRO A 1 289 ? 3.395 -12.164 44.679 1.00 96.25 289 PRO A N 1
ATOM 2373 C CA . PRO A 1 289 ? 2.112 -12.691 44.222 1.00 96.25 289 PRO A CA 1
ATOM 2374 C C . PRO A 1 289 ? 1.086 -11.566 43.995 1.00 96.25 289 PRO A C 1
ATOM 2376 O O . PRO A 1 289 ? 1.192 -10.514 44.625 1.00 96.25 289 PRO A O 1
ATOM 2379 N N . PRO A 1 290 ? 0.080 -11.776 43.125 1.00 96.81 290 PRO A N 1
ATOM 2380 C CA . PRO A 1 290 ? -1.026 -10.836 42.967 1.00 96.81 290 PRO A CA 1
ATOM 2381 C C . PRO A 1 290 ? -1.829 -10.691 44.264 1.00 96.81 290 PRO A C 1
ATOM 2383 O O . PRO A 1 290 ? -1.904 -11.623 45.067 1.00 96.81 290 PRO A O 1
ATOM 2386 N N . ARG A 1 291 ? -2.461 -9.528 44.438 1.00 97.06 291 ARG A N 1
ATOM 2387 C CA . ARG A 1 291 ? -3.302 -9.178 45.589 1.00 97.06 291 ARG A CA 1
ATOM 2388 C C . ARG A 1 291 ? -4.585 -8.481 45.143 1.00 97.06 291 ARG A C 1
ATOM 2390 O O . ARG A 1 291 ? -4.731 -8.144 43.966 1.00 97.06 291 ARG A O 1
ATOM 2397 N N . ASP A 1 292 ? -5.480 -8.263 46.099 1.00 97.81 292 ASP A N 1
ATOM 2398 C CA . ASP A 1 292 ? -6.655 -7.410 45.931 1.00 97.81 292 ASP A CA 1
ATOM 2399 C C . ASP A 1 292 ? -6.248 -5.960 45.649 1.00 97.81 292 ASP A C 1
ATOM 2401 O O . ASP A 1 292 ? -5.237 -5.468 46.158 1.00 97.81 292 ASP A O 1
ATOM 2405 N N . ILE A 1 293 ? -7.050 -5.266 44.838 1.00 97.62 293 ILE A N 1
ATOM 2406 C CA . ILE A 1 293 ? -6.772 -3.894 44.412 1.00 97.62 293 ILE A CA 1
ATOM 2407 C C . ILE A 1 293 ? -7.963 -2.998 44.734 1.00 97.62 293 ILE A C 1
ATOM 2409 O O . ILE A 1 293 ? -8.979 -2.994 44.035 1.00 97.62 293 ILE A O 1
ATOM 2413 N N . HIS A 1 294 ? -7.834 -2.209 45.794 1.00 96.94 294 HIS A N 1
ATOM 2414 C CA . HIS A 1 294 ? -8.868 -1.278 46.225 1.00 96.94 294 HIS A CA 1
ATOM 2415 C C . HIS A 1 294 ? -9.058 -0.096 45.249 1.00 96.94 294 HIS A C 1
ATOM 2417 O O . HIS A 1 294 ? -8.163 0.210 44.454 1.00 96.94 294 HIS A O 1
ATOM 2423 N N . PRO A 1 295 ? -10.227 0.569 45.284 1.00 96.81 295 PRO A N 1
ATOM 2424 C CA . PRO A 1 295 ? -10.498 1.774 44.498 1.00 96.81 295 PRO A CA 1
ATOM 2425 C C . PRO A 1 295 ? -9.426 2.856 44.675 1.00 96.81 295 PRO A C 1
ATOM 2427 O O . PRO A 1 295 ? -9.087 3.212 45.800 1.00 96.81 295 PRO A O 1
ATOM 2430 N N . GLY A 1 296 ? -8.915 3.417 43.575 1.00 93.94 296 GLY A N 1
ATOM 2431 C CA . GLY A 1 296 ? -7.888 4.466 43.616 1.00 93.94 296 GLY A CA 1
ATOM 2432 C C . GLY A 1 296 ? -6.483 3.981 43.981 1.00 93.94 296 GLY A C 1
ATOM 2433 O O . GLY A 1 296 ? -5.612 4.808 44.241 1.00 93.94 296 GLY A O 1
ATOM 2434 N N . MET A 1 297 ? -6.254 2.668 43.971 1.00 95.25 297 MET A N 1
ATOM 2435 C CA . MET A 1 297 ? -4.970 2.061 44.302 1.00 95.25 297 MET A CA 1
ATOM 2436 C C . MET A 1 297 ? -4.267 1.511 43.055 1.00 95.25 297 MET A C 1
ATOM 2438 O O . MET A 1 297 ? -4.900 1.088 42.079 1.00 95.25 297 MET A O 1
ATOM 2442 N N . ARG A 1 298 ? -2.936 1.480 43.109 1.00 95.12 298 ARG A N 1
ATOM 2443 C CA . ARG A 1 298 ? -2.069 0.765 42.175 1.00 95.12 298 ARG A CA 1
ATOM 2444 C C . ARG A 1 298 ? -1.399 -0.393 42.900 1.00 95.12 298 ARG A C 1
ATOM 2446 O O . ARG A 1 298 ? -0.786 -0.181 43.939 1.00 95.12 298 ARG A O 1
ATOM 2453 N N . GLU A 1 299 ? -1.469 -1.593 42.334 1.00 96.88 299 GLU A N 1
ATOM 2454 C CA . GLU A 1 299 ? -0.750 -2.758 42.853 1.00 96.88 299 GLU A CA 1
ATOM 2455 C C . GLU A 1 299 ? 0.208 -3.367 41.833 1.00 96.88 299 GLU A C 1
ATOM 2457 O O . GLU A 1 299 ? 0.033 -3.227 40.621 1.00 96.88 299 GLU A O 1
ATOM 2462 N N . GLY A 1 300 ? 1.230 -4.050 42.336 1.00 96.31 300 GLY A N 1
ATOM 2463 C CA . GLY A 1 300 ? 2.254 -4.716 41.553 1.00 96.31 300 GLY A CA 1
ATOM 2464 C C . GLY A 1 300 ? 2.360 -6.193 41.894 1.00 96.31 300 GLY A C 1
ATOM 2465 O O . GLY A 1 300 ? 2.270 -6.588 43.049 1.00 96.31 300 GLY A O 1
ATOM 2466 N N . PHE A 1 301 ? 2.622 -7.025 40.895 1.00 97.81 301 PHE A N 1
ATOM 2467 C CA . PHE A 1 301 ? 3.079 -8.391 41.128 1.00 97.81 301 PHE A CA 1
ATOM 2468 C C . PHE A 1 301 ? 4.133 -8.776 40.096 1.00 97.81 301 PHE A C 1
ATOM 2470 O O . PHE A 1 301 ? 4.268 -8.144 39.045 1.00 97.81 301 PHE A O 1
ATOM 2477 N N . ALA A 1 302 ? 4.931 -9.793 40.398 1.00 97.50 302 ALA A N 1
ATOM 2478 C CA . ALA A 1 302 ? 6.066 -10.164 39.569 1.00 97.50 302 ALA A CA 1
ATOM 2479 C C . ALA A 1 302 ? 6.336 -11.658 39.614 1.00 97.50 302 ALA A C 1
ATOM 2481 O O . ALA A 1 302 ? 6.192 -12.310 40.648 1.00 97.50 302 ALA A O 1
ATOM 2482 N N . PHE A 1 303 ? 6.778 -12.194 38.485 1.00 97.38 303 PHE A N 1
ATOM 2483 C CA . PHE A 1 303 ? 7.037 -13.612 38.309 1.00 97.38 303 PHE A CA 1
ATOM 2484 C C . PHE A 1 303 ? 8.191 -13.840 37.336 1.00 97.38 303 PHE A C 1
ATOM 2486 O O . PHE A 1 303 ? 8.552 -12.982 36.527 1.00 97.38 303 PHE A O 1
ATOM 2493 N N . HIS A 1 304 ? 8.803 -15.011 37.429 1.00 97.19 304 HIS A N 1
ATOM 2494 C CA . HIS A 1 304 ? 9.961 -15.383 36.629 1.00 97.19 304 HIS A CA 1
ATOM 2495 C C . HIS A 1 304 ? 9.913 -16.858 36.248 1.00 97.19 304 HIS A C 1
ATOM 2497 O O . HIS A 1 304 ? 9.145 -17.642 36.805 1.00 97.19 304 HIS A O 1
ATOM 2503 N N . LYS A 1 305 ? 10.746 -17.254 35.284 1.00 95.50 305 LYS A N 1
ATOM 2504 C CA . LYS A 1 305 ? 10.916 -18.669 34.934 1.00 95.50 305 LYS A CA 1
ATOM 2505 C C . LYS A 1 305 ? 11.488 -19.476 36.102 1.00 95.50 305 LYS A C 1
ATOM 2507 O O . LYS A 1 305 ? 12.221 -18.946 36.935 1.00 95.50 305 LYS A O 1
ATOM 2512 N N . SER A 1 306 ? 11.264 -20.783 36.107 1.00 94.25 306 SER A N 1
ATOM 2513 C CA . SER A 1 306 ? 11.896 -21.684 37.074 1.00 94.25 306 SER A CA 1
ATOM 2514 C C . SER A 1 306 ? 13.422 -21.736 36.890 1.00 94.25 306 SER A C 1
ATOM 2516 O O . SER A 1 306 ? 13.945 -21.566 35.776 1.00 94.25 306 SER A O 1
ATOM 2518 N N . TYR A 1 307 ? 14.150 -21.955 37.989 1.00 92.31 307 TYR A N 1
ATOM 2519 C CA . TYR A 1 307 ? 15.607 -22.103 37.973 1.00 92.31 307 TYR A CA 1
ATOM 2520 C C . TYR A 1 307 ? 16.013 -23.269 37.060 1.00 92.31 307 TYR A C 1
ATOM 2522 O O . TYR A 1 307 ? 15.360 -24.307 37.060 1.00 92.31 307 TYR A O 1
ATOM 2530 N N . LEU A 1 308 ? 17.025 -23.052 36.211 1.00 90.06 308 LEU A N 1
ATOM 2531 C CA . LEU A 1 308 ? 17.525 -24.004 35.198 1.00 90.06 308 LEU A CA 1
ATOM 2532 C C . LEU A 1 308 ? 16.504 -24.543 34.169 1.00 90.06 308 LEU A C 1
ATOM 2534 O O . LEU A 1 308 ? 16.886 -25.291 33.276 1.00 90.06 308 LEU A O 1
ATOM 2538 N N . ALA A 1 309 ? 15.237 -24.123 34.204 1.00 90.12 309 ALA A N 1
ATOM 2539 C CA . ALA A 1 309 ? 14.241 -24.569 33.232 1.00 90.12 309 ALA A CA 1
ATOM 2540 C C . ALA A 1 309 ? 14.429 -23.922 31.848 1.00 90.12 309 ALA A C 1
ATOM 2542 O O . ALA A 1 309 ? 14.753 -22.740 31.736 1.00 90.12 309 ALA A O 1
ATOM 2543 N N . THR A 1 310 ? 14.145 -24.666 30.784 1.00 90.19 310 THR A N 1
ATOM 2544 C CA . THR A 1 310 ? 14.138 -24.166 29.394 1.00 90.19 310 THR A CA 1
ATOM 2545 C C . THR A 1 310 ? 12.784 -23.594 28.970 1.00 90.19 310 THR A C 1
ATOM 2547 O O . THR A 1 310 ? 12.614 -23.153 27.835 1.00 90.19 310 THR A O 1
ATOM 2550 N N . PHE A 1 311 ? 11.813 -23.573 29.881 1.00 90.94 311 PHE A N 1
ATOM 2551 C CA . PHE A 1 311 ? 10.513 -22.948 29.676 1.00 90.94 311 PHE A CA 1
ATOM 2552 C C . PHE A 1 311 ? 10.525 -21.507 30.189 1.00 90.94 311 PHE A C 1
ATOM 2554 O O . PHE A 1 311 ? 11.317 -21.135 31.059 1.00 90.94 311 PHE A O 1
ATOM 2561 N N . GLY A 1 312 ? 9.661 -20.684 29.597 1.00 94.50 312 GLY A N 1
ATOM 2562 C CA . GLY A 1 312 ? 9.449 -19.308 30.027 1.00 94.50 312 GLY A CA 1
ATOM 2563 C C . GLY A 1 312 ? 8.607 -19.238 31.302 1.00 94.50 312 GLY A C 1
ATOM 2564 O O . GLY A 1 312 ? 8.687 -20.115 32.163 1.00 94.50 312 GLY A O 1
ATOM 2565 N N . CYS A 1 313 ? 7.766 -18.218 31.415 1.00 94.44 313 CYS A N 1
ATOM 2566 C CA . CYS A 1 313 ? 6.754 -18.145 32.461 1.00 94.44 313 CYS A CA 1
ATOM 2567 C C . CYS A 1 313 ? 5.354 -17.962 31.875 1.00 94.44 313 CYS A C 1
ATOM 2569 O O . CYS A 1 313 ? 5.160 -17.324 30.840 1.00 94.44 313 CYS A O 1
ATOM 2571 N N . TRP A 1 314 ? 4.381 -18.576 32.538 1.00 94.75 314 TRP A N 1
ATOM 2572 C CA . TRP A 1 314 ? 2.977 -18.500 32.176 1.00 94.75 314 TRP A CA 1
ATOM 2573 C C . TRP A 1 314 ? 2.135 -18.518 33.442 1.00 94.75 314 TRP A C 1
ATOM 2575 O O . TRP A 1 314 ? 2.129 -19.508 34.180 1.00 94.75 314 TRP A O 1
ATOM 2585 N N . ILE A 1 315 ? 1.423 -17.420 33.665 1.00 94.88 315 ILE A N 1
ATOM 2586 C CA . ILE A 1 315 ? 0.478 -17.264 34.764 1.00 94.88 315 ILE A CA 1
ATOM 2587 C C . ILE A 1 315 ? -0.916 -16.915 34.244 1.00 94.88 315 ILE A C 1
ATOM 2589 O O . ILE A 1 315 ? -1.058 -16.338 33.162 1.00 94.88 315 ILE A O 1
ATOM 2593 N N . ALA A 1 316 ? -1.929 -17.206 35.052 1.00 94.44 316 ALA A N 1
ATOM 2594 C CA . ALA A 1 316 ? -3.258 -16.649 34.890 1.00 94.44 316 ALA A CA 1
ATOM 2595 C C . ALA A 1 316 ? -3.853 -16.238 36.235 1.00 94.44 316 ALA A C 1
ATOM 2597 O O . ALA A 1 316 ? -3.802 -16.993 37.204 1.00 94.44 316 ALA A O 1
ATOM 2598 N N . CYS A 1 317 ? -4.448 -15.054 36.270 1.00 95.19 317 CYS A N 1
ATOM 2599 C CA . CYS A 1 317 ? -5.123 -14.490 37.428 1.00 95.19 317 CYS A CA 1
ATOM 2600 C C . CYS A 1 317 ? -6.594 -14.253 37.081 1.00 95.19 317 CYS A C 1
ATOM 2602 O O . CYS A 1 317 ? -6.915 -13.833 35.971 1.00 95.19 317 CYS A O 1
ATOM 2604 N N . SER A 1 318 ? -7.485 -14.510 38.030 1.00 95.44 318 SER A N 1
ATOM 2605 C CA . SER A 1 318 ? -8.913 -14.212 37.929 1.00 95.44 318 SER A CA 1
ATOM 2606 C C . SER A 1 318 ? -9.313 -13.322 39.091 1.00 95.44 318 SER A C 1
ATOM 2608 O O . SER A 1 318 ? -9.036 -13.646 40.249 1.00 95.44 318 SER A O 1
ATOM 2610 N N . TYR A 1 319 ? -9.965 -12.216 38.769 1.00 96.81 319 TYR A N 1
ATOM 2611 C CA . TYR A 1 319 ? -10.440 -11.222 39.717 1.00 96.81 319 TYR A CA 1
ATOM 2612 C C . TYR A 1 319 ? -11.948 -11.042 39.586 1.00 96.81 319 TYR A C 1
ATOM 2614 O O . TYR A 1 319 ? -12.499 -11.270 38.515 1.00 96.81 319 TYR A O 1
ATOM 2622 N N . VAL A 1 320 ? -12.601 -10.580 40.647 1.00 96.62 320 VAL A N 1
ATOM 2623 C CA . VAL A 1 320 ? -13.982 -10.086 40.607 1.00 96.62 320 VAL A CA 1
ATOM 2624 C C . VAL A 1 320 ? -13.963 -8.567 40.659 1.00 96.62 320 VAL A C 1
ATOM 2626 O O . VAL A 1 320 ? -13.307 -7.986 41.522 1.00 96.62 320 VAL A O 1
ATOM 2629 N N . ILE A 1 321 ? -14.683 -7.931 39.738 1.00 96.25 321 ILE A N 1
ATOM 2630 C CA . ILE A 1 321 ? -14.927 -6.488 39.711 1.00 96.25 321 ILE A CA 1
ATOM 2631 C C . ILE A 1 321 ? -16.372 -6.234 39.273 1.00 96.25 321 ILE A C 1
ATOM 2633 O O . ILE A 1 321 ? -16.774 -6.665 38.195 1.00 96.25 321 ILE A O 1
ATOM 2637 N N . ASN A 1 322 ? -17.141 -5.517 40.100 1.00 95.00 322 ASN A N 1
ATOM 2638 C CA . ASN A 1 322 ? -18.552 -5.193 39.837 1.00 95.00 322 ASN A CA 1
ATOM 2639 C C . ASN A 1 322 ? -19.375 -6.429 39.412 1.00 95.00 322 ASN A C 1
ATOM 2641 O O . ASN A 1 322 ? -19.963 -6.443 38.331 1.00 95.00 322 ASN A O 1
ATOM 2645 N N . ASP A 1 323 ? -19.312 -7.491 40.221 1.00 93.44 323 ASP A N 1
ATOM 2646 C CA . ASP A 1 323 ? -19.990 -8.780 40.001 1.00 93.44 323 ASP A CA 1
ATOM 2647 C C . ASP A 1 323 ? -19.623 -9.511 38.694 1.00 93.44 323 ASP A C 1
ATOM 2649 O O . ASP A 1 323 ? -20.314 -10.436 38.273 1.00 93.44 323 ASP A O 1
ATOM 2653 N N . LYS A 1 324 ? -18.513 -9.129 38.047 1.00 92.69 324 LYS A N 1
ATOM 2654 C CA . LYS A 1 324 ? -17.978 -9.786 36.846 1.00 92.69 324 LYS A CA 1
ATOM 2655 C C . LYS A 1 324 ? -16.598 -10.365 37.099 1.00 92.69 324 LYS A C 1
ATOM 2657 O O . LYS A 1 324 ? -15.810 -9.805 37.862 1.00 92.69 324 LYS A O 1
ATOM 2662 N N . TYR A 1 325 ? -16.275 -11.444 36.394 1.00 94.38 325 TYR A N 1
ATOM 2663 C CA . TYR A 1 325 ? -14.953 -12.052 36.428 1.00 94.38 325 TYR A CA 1
ATOM 2664 C C . TYR A 1 325 ? -14.048 -11.431 35.367 1.00 94.38 325 TYR A C 1
ATOM 2666 O O . TYR A 1 325 ? -14.321 -11.503 34.172 1.00 94.38 325 TYR A O 1
ATOM 2674 N N . PHE A 1 326 ? -12.953 -10.822 35.809 1.00 95.06 326 PHE A N 1
ATOM 2675 C CA . PHE A 1 326 ? -11.865 -10.350 34.965 1.00 95.0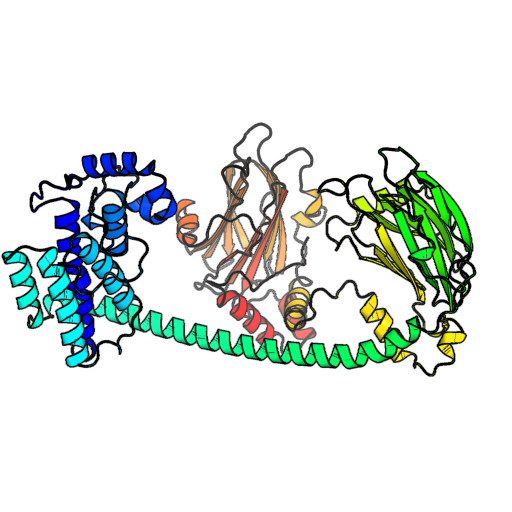6 326 PHE A CA 1
ATOM 2676 C C . PHE A 1 326 ? -10.726 -11.371 34.986 1.00 95.06 326 PHE A C 1
ATOM 2678 O O . PHE A 1 326 ? -10.058 -11.557 36.005 1.00 95.06 326 PHE A O 1
ATOM 2685 N N . HIS A 1 327 ? -10.492 -12.015 33.847 1.00 95.00 327 HIS A N 1
ATOM 2686 C CA . HIS A 1 327 ? -9.421 -12.984 33.670 1.00 95.00 327 HIS A CA 1
ATOM 2687 C C . HIS A 1 327 ? -8.249 -12.358 32.917 1.00 95.00 327 HIS A C 1
ATOM 2689 O O . HIS A 1 327 ? -8.418 -11.715 31.880 1.00 95.00 327 HIS A O 1
ATOM 2695 N N . LEU A 1 328 ? -7.049 -12.597 33.428 1.00 95.06 328 LEU A N 1
ATOM 2696 C CA . LEU A 1 328 ? -5.776 -12.129 32.904 1.00 95.06 328 LEU A CA 1
ATOM 2697 C C . LEU A 1 328 ? -4.865 -13.338 32.706 1.00 95.06 328 LEU A C 1
ATOM 2699 O O . LEU A 1 328 ? -4.626 -14.078 33.652 1.00 95.06 328 LEU A O 1
ATOM 2703 N N . SER A 1 329 ? -4.308 -13.515 31.513 1.00 95.31 329 SER A N 1
ATOM 2704 C CA . SER A 1 329 ? -3.276 -14.515 31.233 1.00 95.31 329 SER A CA 1
ATOM 2705 C C . SER A 1 329 ? -2.055 -13.830 30.634 1.00 95.31 329 SER A C 1
ATOM 2707 O O . SER A 1 329 ? -2.171 -12.996 29.734 1.00 95.31 329 SER A O 1
ATOM 2709 N N . ILE A 1 330 ? -0.875 -14.161 31.156 1.00 95.06 330 ILE A N 1
ATOM 2710 C CA . ILE A 1 330 ? 0.394 -13.607 30.687 1.00 95.06 330 ILE A CA 1
ATOM 2711 C C . ILE A 1 330 ? 1.343 -14.755 30.397 1.00 95.06 330 ILE A C 1
ATOM 2713 O O . ILE A 1 330 ? 1.651 -15.562 31.276 1.00 95.06 330 ILE A O 1
ATOM 2717 N N . TYR A 1 331 ? 1.834 -14.793 29.163 1.00 94.62 331 TYR A N 1
ATOM 2718 C CA . TYR A 1 331 ? 2.810 -15.755 28.685 1.00 94.62 331 TYR A CA 1
ATOM 2719 C C . TYR A 1 331 ? 4.059 -15.029 28.196 1.00 94.62 331 TYR A C 1
ATOM 2721 O O . TYR A 1 331 ? 4.006 -14.167 27.320 1.00 94.62 331 TYR A O 1
ATOM 2729 N N . GLN A 1 332 ? 5.206 -15.412 28.739 1.00 94.56 332 GLN A N 1
ATOM 2730 C CA . GLN A 1 332 ? 6.504 -14.910 28.325 1.00 94.56 332 GLN A CA 1
ATOM 2731 C C . GLN A 1 332 ? 7.398 -16.107 27.990 1.00 94.56 332 GLN A C 1
ATOM 2733 O O . GLN A 1 332 ? 7.771 -16.855 28.896 1.00 94.56 332 GLN A O 1
ATOM 2738 N N . PRO A 1 333 ? 7.731 -16.345 26.712 1.00 94.50 333 PRO A N 1
ATOM 2739 C CA . PRO A 1 333 ? 8.506 -17.512 26.317 1.00 94.50 333 PRO A CA 1
ATOM 2740 C C . PRO A 1 333 ? 9.969 -17.412 26.764 1.00 94.50 333 PRO A C 1
ATOM 2742 O O . PRO A 1 333 ? 10.513 -16.327 26.968 1.00 94.50 333 PRO A O 1
ATOM 2745 N N . TYR A 1 334 ? 10.639 -18.566 26.854 1.00 94.62 334 TYR A N 1
ATOM 2746 C CA . TYR A 1 334 ? 12.085 -18.616 27.101 1.00 94.62 334 TYR A CA 1
ATOM 2747 C C . TYR A 1 334 ? 12.904 -18.047 25.938 1.00 94.62 334 TYR A C 1
ATOM 2749 O O . TYR A 1 334 ? 13.958 -17.455 26.148 1.00 94.62 334 TYR A O 1
ATOM 2757 N N . THR A 1 335 ? 12.403 -18.205 24.713 1.00 91.06 335 THR A N 1
ATOM 2758 C CA . THR A 1 335 ? 13.012 -17.685 23.489 1.00 91.06 335 THR A CA 1
ATOM 2759 C C . THR A 1 335 ? 11.998 -16.810 22.773 1.00 91.06 335 THR A C 1
ATOM 2761 O O . THR A 1 335 ? 10.908 -17.275 22.454 1.00 91.06 335 THR A O 1
ATOM 2764 N N . ILE A 1 336 ? 12.361 -15.559 22.504 1.00 87.19 336 ILE A N 1
ATOM 2765 C CA . ILE A 1 336 ? 11.561 -14.615 21.726 1.00 87.19 336 ILE A CA 1
ATOM 2766 C C . ILE A 1 336 ? 12.048 -14.660 20.274 1.00 87.19 336 ILE A C 1
ATOM 2768 O O . ILE A 1 336 ? 13.204 -14.351 19.988 1.00 87.19 336 ILE A O 1
ATOM 2772 N N . ASN A 1 337 ? 11.178 -15.079 19.356 1.00 86.88 337 ASN A N 1
ATOM 2773 C CA . ASN A 1 337 ? 11.427 -15.139 17.914 1.00 86.88 337 ASN A CA 1
ATOM 2774 C C . ASN A 1 337 ? 10.105 -14.988 17.130 1.00 86.88 337 ASN A C 1
ATOM 2776 O O . ASN A 1 337 ? 9.070 -14.642 17.696 1.00 86.88 337 ASN A O 1
ATOM 2780 N N . ASN A 1 338 ? 10.110 -15.252 15.819 1.00 77.25 338 ASN A N 1
ATOM 2781 C CA . ASN A 1 338 ? 8.904 -15.121 14.986 1.00 77.25 338 ASN A CA 1
ATOM 2782 C C . ASN A 1 338 ? 7.761 -16.072 15.390 1.00 77.25 338 ASN A C 1
ATOM 2784 O O . ASN A 1 338 ? 6.608 -15.796 15.072 1.00 77.25 338 ASN A O 1
ATOM 2788 N N . LYS A 1 339 ? 8.066 -17.179 16.078 1.00 82.44 339 LYS A N 1
ATOM 2789 C CA . LYS A 1 339 ? 7.093 -18.192 16.509 1.00 82.44 339 LYS A CA 1
ATOM 2790 C C . LYS A 1 339 ? 6.623 -17.981 17.950 1.00 82.44 339 LYS A C 1
ATOM 2792 O O . LYS A 1 339 ? 5.472 -18.266 18.263 1.00 82.44 339 LYS A O 1
ATOM 2797 N N . TYR A 1 340 ? 7.500 -17.482 18.817 1.00 85.31 340 TYR A N 1
ATOM 2798 C CA . TYR A 1 340 ? 7.233 -17.295 20.239 1.00 85.31 340 TYR A CA 1
ATOM 2799 C C . TYR A 1 340 ? 7.455 -15.834 20.613 1.00 85.31 340 TYR A C 1
ATOM 2801 O O . TYR A 1 340 ? 8.570 -15.326 20.549 1.00 85.31 340 TYR A O 1
ATOM 2809 N N . GLN A 1 341 ? 6.384 -15.157 21.006 1.00 90.44 341 GLN A N 1
ATOM 2810 C CA . GLN A 1 341 ? 6.408 -13.769 21.455 1.00 90.44 341 GLN A CA 1
ATOM 2811 C C . GLN A 1 341 ? 5.731 -13.681 22.818 1.00 90.44 341 GLN A C 1
ATOM 2813 O O . GLN A 1 341 ? 4.996 -14.592 23.207 1.00 90.44 341 GLN A O 1
ATOM 2818 N N . ASN A 1 342 ? 5.992 -12.595 23.539 1.00 92.81 342 ASN A N 1
ATOM 2819 C CA . ASN A 1 342 ? 5.238 -12.270 24.740 1.00 92.81 342 ASN A CA 1
ATOM 2820 C C . ASN A 1 342 ? 3.758 -12.145 24.364 1.00 92.81 342 ASN A C 1
ATOM 2822 O O . ASN A 1 342 ? 3.429 -11.536 23.345 1.00 92.81 342 ASN A O 1
ATOM 2826 N N . LYS A 1 343 ? 2.881 -12.743 25.165 1.00 93.44 343 LYS A N 1
ATOM 2827 C CA . LYS A 1 343 ? 1.437 -12.671 24.975 1.00 93.44 343 LYS A CA 1
ATOM 2828 C C . LYS A 1 343 ? 0.794 -12.195 26.264 1.00 93.44 343 LYS A C 1
ATOM 2830 O O . LYS A 1 343 ? 1.007 -12.773 27.328 1.00 93.44 343 LYS A O 1
ATOM 2835 N N . LEU A 1 344 ? -0.015 -11.160 26.129 1.00 93.50 344 LEU A N 1
ATOM 2836 C CA . LEU A 1 344 ? -0.998 -10.749 27.113 1.00 93.50 344 LEU A CA 1
ATOM 2837 C C . LEU A 1 344 ? -2.354 -11.213 26.585 1.00 93.50 344 LEU A C 1
ATOM 2839 O O . LEU A 1 344 ? -2.599 -11.139 25.388 1.00 93.50 344 LEU A O 1
ATOM 2843 N N . ALA A 1 345 ? -3.223 -11.710 27.449 1.00 93.31 345 ALA A N 1
ATOM 2844 C CA . ALA A 1 345 ? -4.604 -12.006 27.112 1.00 93.31 345 ALA A CA 1
ATOM 2845 C C . ALA A 1 345 ? -5.481 -11.586 28.286 1.00 93.31 345 ALA A C 1
ATOM 2847 O O . ALA A 1 345 ? -5.117 -11.758 29.449 1.00 93.31 345 ALA A O 1
ATOM 2848 N N . MET A 1 346 ? -6.622 -10.990 27.976 1.00 93.31 346 MET A N 1
ATOM 2849 C CA . MET A 1 346 ? -7.553 -10.461 28.961 1.00 93.31 346 MET A CA 1
ATOM 2850 C C . MET A 1 346 ? -8.975 -10.757 28.482 1.00 93.31 346 MET A C 1
ATOM 2852 O O . MET A 1 346 ? -9.237 -10.651 27.282 1.00 93.31 346 MET A O 1
ATOM 2856 N N . VAL A 1 347 ? -9.878 -11.112 29.395 1.00 92.62 347 VAL A N 1
ATOM 2857 C CA . VAL A 1 347 ? -11.302 -11.378 29.115 1.00 92.62 347 VAL A CA 1
ATOM 2858 C C . VAL A 1 347 ? -12.144 -10.955 30.324 1.00 92.62 347 VAL A C 1
ATOM 2860 O O . VAL A 1 347 ? -11.688 -11.070 31.459 1.00 92.62 347 VAL A O 1
ATOM 2863 N N . ILE A 1 348 ? -13.366 -10.467 30.089 1.00 91.81 348 ILE A N 1
ATOM 2864 C CA . ILE A 1 348 ? -14.378 -10.259 31.135 1.00 91.81 348 ILE A CA 1
ATOM 2865 C C . ILE A 1 348 ? -15.544 -11.209 30.859 1.00 91.81 348 ILE A C 1
ATOM 2867 O O . ILE A 1 348 ? -16.067 -11.188 29.750 1.00 91.81 348 ILE A O 1
ATOM 2871 N N . ASN A 1 349 ? -15.946 -12.002 31.853 1.00 89.38 349 ASN A N 1
ATOM 2872 C CA . ASN A 1 349 ? -17.037 -12.973 31.761 1.00 89.38 349 ASN A CA 1
ATOM 2873 C C . ASN A 1 349 ? -17.965 -12.904 32.984 1.00 89.38 349 ASN A C 1
ATOM 2875 O O . ASN A 1 349 ? -17.609 -12.366 34.033 1.00 89.38 349 ASN A O 1
ATOM 2879 N N . GLU A 1 350 ? -19.156 -13.488 32.854 1.00 87.19 350 GLU A N 1
ATOM 2880 C CA . GLU A 1 350 ? -20.117 -13.643 33.960 1.00 87.19 350 GLU A CA 1
ATOM 2881 C C . GLU A 1 350 ? -19.819 -14.873 34.835 1.00 87.19 350 GLU A C 1
ATOM 2883 O O . GLU A 1 350 ? -20.252 -14.944 35.980 1.00 87.19 350 GLU A O 1
ATOM 2888 N N . THR A 1 351 ? -19.053 -15.841 34.324 1.00 82.12 351 THR A N 1
ATOM 2889 C CA . THR A 1 351 ? -18.774 -17.116 35.001 1.00 82.12 351 THR A CA 1
ATOM 2890 C C . THR A 1 351 ? -17.327 -17.221 35.471 1.00 82.12 351 THR A C 1
ATOM 2892 O O . THR A 1 351 ? -16.411 -16.837 34.748 1.00 82.12 351 THR A O 1
ATOM 2895 N N . HIS A 1 352 ? -17.123 -17.839 36.635 1.00 78.69 352 HIS A N 1
ATOM 2896 C CA . HIS A 1 352 ? -15.806 -18.059 37.244 1.00 78.69 352 HIS A CA 1
ATOM 2897 C C . HIS A 1 352 ? -14.909 -19.053 36.470 1.00 78.69 352 HIS A C 1
ATOM 2899 O O . HIS A 1 352 ? -13.681 -18.974 36.552 1.00 78.69 352 HIS A O 1
ATOM 2905 N N . ASP A 1 353 ? -15.494 -19.997 35.724 1.00 74.25 353 ASP A N 1
ATOM 2906 C CA . ASP A 1 353 ? -14.772 -21.149 35.164 1.00 74.25 353 ASP A CA 1
ATOM 2907 C C . ASP A 1 353 ? -14.156 -20.879 33.789 1.00 74.25 353 ASP A C 1
ATOM 2909 O O . ASP A 1 353 ? -14.652 -21.320 32.753 1.00 74.25 353 ASP A O 1
ATOM 2913 N N . VAL A 1 354 ? -13.017 -20.186 33.791 1.00 76.69 354 VAL A N 1
ATOM 2914 C CA . VAL A 1 354 ? -12.152 -20.075 32.610 1.00 76.69 354 VAL A CA 1
ATOM 2915 C C . VAL A 1 354 ? -10.720 -20.445 32.984 1.00 76.69 354 VAL A C 1
ATOM 2917 O O . VAL A 1 354 ? -10.136 -19.868 33.904 1.00 76.69 354 VAL A O 1
ATOM 2920 N N . SER A 1 355 ? -10.134 -21.419 32.285 1.00 77.12 355 SER A N 1
ATOM 2921 C CA . SER A 1 355 ? -8.730 -21.801 32.475 1.00 77.12 355 SER A CA 1
ATOM 2922 C C . SER A 1 355 ? -7.772 -20.800 31.819 1.00 77.12 355 SER A C 1
ATOM 2924 O O . SER A 1 355 ? -8.125 -20.090 30.875 1.00 77.12 355 SER A O 1
ATOM 2926 N N . ALA A 1 356 ? -6.520 -20.777 32.282 1.00 67.50 356 ALA A N 1
ATOM 2927 C CA . ALA A 1 356 ? -5.441 -19.978 31.695 1.00 67.50 356 ALA A CA 1
ATOM 2928 C C . ALA A 1 356 ? -5.296 -20.174 30.174 1.00 67.50 356 ALA A C 1
ATOM 2930 O O . ALA A 1 356 ? -5.070 -19.220 29.425 1.00 67.50 356 ALA A O 1
ATOM 2931 N N . GLU A 1 357 ? -5.413 -21.425 29.726 1.00 76.81 357 GLU A N 1
ATOM 2932 C CA . GLU A 1 357 ? -5.372 -21.828 28.322 1.00 76.81 357 GLU A CA 1
ATOM 2933 C C . GLU A 1 357 ? -6.554 -21.262 27.562 1.00 76.81 357 GLU A C 1
ATOM 2935 O O . GLU A 1 357 ? -6.351 -20.665 26.514 1.00 76.81 357 GLU A O 1
ATOM 2940 N N . GLN A 1 358 ? -7.763 -21.374 28.109 1.00 83.19 358 GLN A N 1
ATOM 2941 C CA . GLN A 1 358 ? -8.968 -20.893 27.443 1.00 83.19 358 GLN A CA 1
ATOM 2942 C C . GLN A 1 358 ? -8.918 -19.381 27.196 1.00 83.19 358 GLN A C 1
ATOM 2944 O O . GLN A 1 358 ? -9.272 -18.950 26.103 1.00 83.19 358 GLN A O 1
ATOM 2949 N N . VAL A 1 359 ? -8.406 -18.590 28.151 1.00 78.94 359 VAL A N 1
ATOM 2950 C CA . VAL A 1 359 ? -8.227 -17.130 27.993 1.00 78.94 359 VAL A CA 1
ATOM 2951 C C . VAL A 1 359 ? -7.222 -16.796 26.886 1.00 78.94 359 VAL A C 1
ATOM 2953 O O . VAL A 1 359 ? -7.408 -15.845 26.126 1.00 78.94 359 VAL A O 1
ATOM 2956 N N . LEU A 1 360 ? -6.126 -17.554 26.797 1.00 79.94 360 LEU A N 1
ATOM 2957 C CA . LEU A 1 360 ? -5.075 -17.300 25.811 1.00 79.94 360 LEU A CA 1
ATOM 2958 C C . LEU A 1 360 ? -5.474 -17.809 24.413 1.00 79.94 360 LEU A C 1
ATOM 2960 O O . LEU A 1 360 ? -5.228 -17.135 23.416 1.00 79.94 360 LEU A O 1
ATOM 2964 N N . GLU A 1 361 ? -6.138 -18.964 24.343 1.00 79.56 361 GLU A N 1
ATOM 2965 C CA . GLU A 1 361 ? -6.655 -19.569 23.113 1.00 79.56 361 GLU A CA 1
ATOM 2966 C C . GLU A 1 361 ? -7.814 -18.775 22.514 1.00 79.56 361 GLU A C 1
ATOM 2968 O O . GLU A 1 361 ? -7.895 -18.659 21.290 1.00 79.56 361 GLU A O 1
ATOM 2973 N N . SER A 1 362 ? -8.706 -18.216 23.341 1.00 73.00 362 SER A N 1
ATOM 2974 C CA . SER A 1 362 ? -9.745 -17.304 22.853 1.00 73.00 362 SER A CA 1
ATOM 2975 C C . SER A 1 362 ? -9.113 -16.056 22.241 1.00 73.00 362 SER A C 1
ATOM 2977 O O . SER A 1 362 ? -9.532 -15.606 21.180 1.00 73.00 362 SER A O 1
ATOM 2979 N N . HIS A 1 363 ? -8.042 -15.540 22.851 1.00 71.50 363 HIS A N 1
ATOM 2980 C CA . HIS A 1 363 ? -7.340 -14.369 22.338 1.00 71.50 363 HIS A CA 1
ATOM 2981 C C . HIS A 1 363 ? -6.600 -14.636 21.015 1.00 71.50 363 HIS A C 1
ATOM 2983 O O . HIS A 1 363 ? -6.657 -13.803 20.111 1.00 71.50 363 HIS A O 1
ATOM 2989 N N . ASP A 1 364 ? -5.944 -15.794 20.876 1.00 69.00 364 ASP A N 1
ATOM 2990 C CA . ASP A 1 364 ? -5.229 -16.181 19.650 1.00 69.00 364 ASP A CA 1
ATOM 2991 C C . ASP A 1 364 ? -6.180 -16.392 18.451 1.00 69.00 364 ASP A C 1
ATOM 2993 O O . ASP A 1 364 ? -5.781 -16.153 17.312 1.00 69.00 364 ASP A O 1
ATOM 2997 N N . LYS A 1 365 ? -7.434 -16.810 18.683 1.00 62.03 365 LYS A N 1
ATOM 2998 C CA . LYS A 1 365 ? -8.434 -17.025 17.617 1.00 62.03 365 LYS A CA 1
ATOM 2999 C C . LYS A 1 365 ? -9.023 -15.726 17.060 1.00 62.03 365 LYS A C 1
ATOM 3001 O O . LYS A 1 365 ? -9.368 -15.686 15.881 1.00 62.03 365 LYS A O 1
ATOM 3006 N N . ASP A 1 366 ? -9.106 -14.679 17.880 1.00 56.19 366 ASP A N 1
ATOM 3007 C CA . ASP A 1 366 ? -9.832 -13.450 17.535 1.00 56.19 366 ASP A CA 1
ATOM 3008 C C . ASP A 1 366 ? -8.932 -12.300 17.033 1.00 56.19 366 ASP A C 1
ATOM 3010 O O . ASP A 1 366 ? -9.441 -11.331 16.469 1.00 56.19 366 ASP A O 1
ATOM 3014 N N . ASN A 1 367 ? -7.600 -12.374 17.199 1.00 54.00 367 ASN A N 1
ATOM 3015 C CA . ASN A 1 367 ? -6.693 -11.225 17.008 1.00 54.00 367 ASN A CA 1
ATOM 3016 C C . ASN A 1 367 ? -5.488 -11.457 16.071 1.00 54.00 367 ASN A C 1
ATOM 3018 O O . ASN A 1 367 ? -4.384 -10.985 16.346 1.00 54.00 367 ASN A O 1
ATOM 3022 N N . GLU A 1 368 ? -5.680 -12.069 14.897 1.00 47.06 368 GLU A N 1
ATOM 3023 C CA . GLU A 1 368 ? -4.620 -12.152 13.866 1.00 47.06 368 GLU A CA 1
ATOM 3024 C C . GLU A 1 368 ? -4.138 -10.775 13.333 1.00 47.06 368 GLU A C 1
ATOM 3026 O O . GLU A 1 368 ? -3.128 -10.711 12.632 1.00 47.06 368 GLU A O 1
ATOM 3031 N N . SER A 1 369 ? -4.803 -9.656 13.673 1.00 41.09 369 SER A N 1
ATOM 3032 C CA . SER A 1 369 ? -4.545 -8.339 13.060 1.00 41.09 369 SER A CA 1
ATOM 3033 C C . SER A 1 369 ? -4.325 -7.148 14.010 1.00 41.09 369 SER A C 1
ATOM 3035 O O . SER A 1 369 ? -4.329 -6.011 13.528 1.00 41.09 369 SER A O 1
ATOM 3037 N N . GLN A 1 370 ? -4.198 -7.337 15.329 1.00 45.31 370 GLN A N 1
ATOM 3038 C CA . GLN A 1 370 ? -3.994 -6.219 16.270 1.00 45.31 370 GLN A CA 1
ATOM 3039 C C . GLN A 1 370 ? -2.523 -6.039 16.666 1.00 45.31 370 GLN A C 1
ATOM 3041 O O . GLN A 1 370 ? -1.733 -6.982 16.658 1.00 45.31 370 GLN A O 1
ATOM 3046 N N . ASP A 1 371 ? -2.159 -4.795 16.985 1.00 51.62 371 ASP A N 1
ATOM 3047 C CA . ASP A 1 371 ? -0.844 -4.416 17.503 1.00 51.62 371 ASP A CA 1
ATOM 3048 C C . ASP A 1 371 ? -0.579 -5.207 18.796 1.00 51.62 371 ASP A C 1
ATOM 3050 O O . ASP A 1 371 ? -1.209 -4.952 19.824 1.00 51.62 371 ASP A O 1
ATOM 3054 N N . LYS A 1 372 ? 0.282 -6.233 18.715 1.00 62.66 372 LYS A N 1
ATOM 3055 C CA . LYS A 1 372 ? 0.374 -7.336 19.697 1.00 62.66 372 LYS A CA 1
ATOM 3056 C C . LYS A 1 372 ? 0.700 -6.897 21.132 1.00 62.66 372 LYS A C 1
ATOM 3058 O O . LYS A 1 372 ? 0.633 -7.712 22.046 1.00 62.66 372 LYS A O 1
ATOM 3063 N N . THR A 1 373 ? 1.079 -5.638 21.337 1.00 76.12 373 THR A N 1
ATOM 3064 C CA . THR A 1 373 ? 1.507 -5.104 22.632 1.00 76.12 373 THR A CA 1
ATOM 3065 C C . THR A 1 373 ? 0.397 -4.452 23.444 1.00 76.12 373 THR A C 1
ATOM 3067 O O . THR A 1 373 ? 0.608 -4.266 24.638 1.00 76.12 373 THR A O 1
ATOM 3070 N N . THR A 1 374 ? -0.749 -4.084 22.851 1.00 85.50 374 THR A N 1
ATOM 3071 C CA . THR A 1 374 ? -1.819 -3.355 23.561 1.00 85.50 374 THR A CA 1
ATOM 3072 C C . THR A 1 374 ? -3.193 -3.966 23.324 1.00 85.50 374 THR A C 1
ATOM 3074 O O . THR A 1 374 ? -3.699 -3.972 22.205 1.00 85.50 374 THR A O 1
ATOM 3077 N N . ILE A 1 375 ? -3.854 -4.371 24.403 1.00 88.31 375 ILE A N 1
ATOM 3078 C CA . ILE A 1 375 ? -5.183 -4.983 24.399 1.00 88.31 375 ILE A CA 1
ATOM 3079 C C . ILE A 1 375 ? -6.170 -4.038 25.069 1.00 88.31 375 ILE A C 1
ATOM 3081 O O . ILE A 1 375 ? -5.877 -3.440 26.104 1.00 88.31 375 ILE A O 1
ATOM 3085 N N . ARG A 1 376 ? -7.353 -3.894 24.468 1.00 90.75 376 ARG A N 1
ATOM 3086 C CA . ARG A 1 376 ? -8.436 -3.053 24.984 1.00 90.75 376 ARG A CA 1
ATOM 3087 C C . ARG A 1 376 ? -9.717 -3.863 25.060 1.00 90.75 376 ARG A C 1
ATOM 3089 O O . ARG A 1 376 ? -10.140 -4.418 24.051 1.00 90.75 376 ARG A O 1
ATOM 3096 N N . ILE A 1 377 ? -10.343 -3.884 26.229 1.00 90.00 377 ILE A N 1
ATOM 3097 C CA . ILE A 1 377 ? -11.641 -4.526 26.455 1.00 90.00 377 ILE A CA 1
ATOM 3098 C C . ILE A 1 377 ? -12.624 -3.458 26.891 1.00 90.00 377 ILE A C 1
ATOM 3100 O O . ILE A 1 377 ? -12.294 -2.605 27.716 1.00 90.00 377 ILE A O 1
ATOM 3104 N N . GLN A 1 378 ? -13.828 -3.508 26.334 1.00 89.44 378 GLN A N 1
ATOM 3105 C CA . GLN A 1 378 ? -14.940 -2.686 26.777 1.00 89.44 378 GLN A CA 1
ATOM 3106 C C . GLN A 1 378 ? -16.116 -3.583 27.121 1.00 89.44 378 GLN A C 1
ATOM 3108 O O . GLN A 1 378 ? -16.625 -4.292 26.262 1.00 89.44 378 GLN A O 1
ATOM 3113 N N . GLU A 1 379 ? -16.576 -3.470 28.355 1.00 89.19 379 GLU A N 1
ATOM 3114 C CA . GLU A 1 379 ? -17.775 -4.120 28.871 1.00 89.19 379 GLU A CA 1
ATOM 3115 C C . GLU A 1 379 ? -18.758 -3.037 29.333 1.00 89.19 379 GLU A C 1
ATOM 3117 O O . GLU A 1 379 ? -18.368 -1.871 29.390 1.00 89.19 379 GLU A O 1
ATOM 3122 N N . ARG A 1 380 ? -20.036 -3.347 29.595 1.00 87.12 380 ARG A N 1
ATOM 3123 C CA . ARG A 1 380 ? -21.099 -2.343 29.832 1.00 87.12 380 ARG A CA 1
ATOM 3124 C C . ARG A 1 380 ? -20.685 -1.148 30.702 1.00 87.12 380 ARG A C 1
ATOM 3126 O O . ARG A 1 380 ? -20.955 -0.027 30.285 1.00 87.12 380 ARG A O 1
ATOM 3133 N N . ASP A 1 381 ? -19.951 -1.387 31.790 1.00 92.81 381 ASP A N 1
ATOM 3134 C CA . ASP A 1 381 ? -19.611 -0.361 32.789 1.00 92.81 381 ASP A CA 1
ATOM 3135 C C . ASP A 1 381 ? -18.101 -0.122 32.969 1.00 92.81 381 ASP A C 1
ATOM 3137 O O . ASP A 1 381 ? -17.705 0.802 33.680 1.00 92.81 381 ASP A O 1
ATOM 3141 N N . ILE A 1 382 ? -17.246 -0.938 32.337 1.00 93.75 382 ILE A N 1
ATOM 3142 C CA . ILE A 1 382 ? -15.794 -0.967 32.575 1.00 93.75 382 ILE A CA 1
ATOM 3143 C C . ILE A 1 382 ? -15.039 -1.001 31.242 1.00 93.75 382 ILE A C 1
ATOM 3145 O O . ILE A 1 382 ? -15.433 -1.677 30.290 1.00 93.75 382 ILE A O 1
ATOM 3149 N N . CYS A 1 383 ? -13.919 -0.290 31.185 1.00 93.69 383 CYS A N 1
ATOM 3150 C CA . CYS A 1 383 ? -12.948 -0.346 30.106 1.00 93.69 383 CYS A CA 1
ATOM 3151 C C . CYS A 1 383 ? -11.563 -0.725 30.656 1.00 93.69 383 CYS A C 1
ATOM 3153 O O . CYS A 1 383 ? -11.076 -0.102 31.598 1.00 93.69 383 CYS A O 1
ATOM 3155 N N . ILE A 1 384 ? -10.902 -1.714 30.051 1.00 94.12 384 ILE A N 1
ATOM 3156 C CA . ILE A 1 384 ? -9.585 -2.208 30.485 1.00 94.12 384 ILE A CA 1
ATOM 3157 C C . ILE A 1 384 ? -8.566 -2.030 29.362 1.00 94.12 384 ILE A C 1
ATOM 3159 O O . ILE A 1 384 ? -8.796 -2.506 28.249 1.00 94.12 384 ILE A O 1
ATOM 3163 N N . VAL A 1 385 ? -7.443 -1.362 29.641 1.00 93.00 385 VAL A N 1
ATOM 3164 C CA . VAL A 1 385 ? -6.269 -1.328 28.750 1.00 93.00 385 VAL A CA 1
ATOM 3165 C C . VAL A 1 385 ? -5.158 -2.148 29.375 1.00 93.00 385 VAL A C 1
ATOM 3167 O O . VAL A 1 385 ? -4.778 -1.889 30.510 1.00 93.00 385 VAL A O 1
ATOM 3170 N N . GLY A 1 386 ? -4.618 -3.096 28.622 1.00 94.00 386 GLY A N 1
ATOM 3171 C CA . GLY A 1 386 ? -3.439 -3.864 28.984 1.00 94.00 386 GLY A CA 1
ATOM 3172 C C . GLY A 1 386 ? -2.330 -3.611 27.975 1.00 94.00 386 GLY A C 1
ATOM 3173 O O . GLY A 1 386 ? -2.565 -3.690 26.774 1.00 94.00 386 GLY A O 1
ATOM 3174 N N . GLU A 1 387 ? -1.129 -3.313 28.445 1.00 93.56 387 GLU A N 1
ATOM 3175 C CA . GLU A 1 387 ? 0.066 -3.143 27.624 1.00 93.56 387 GLU A CA 1
ATOM 3176 C C . GLU A 1 387 ? 1.160 -4.076 28.132 1.00 93.56 387 GLU A C 1
ATOM 3178 O O . GLU A 1 387 ? 1.365 -4.173 29.340 1.00 93.56 387 GLU A O 1
ATOM 3183 N N . MET A 1 388 ? 1.868 -4.767 27.240 1.00 93.62 388 MET A N 1
ATOM 3184 C CA . MET A 1 388 ? 2.985 -5.642 27.606 1.00 93.62 388 MET A CA 1
ATOM 3185 C C . MET A 1 388 ? 4.201 -5.361 26.726 1.00 93.62 388 MET A C 1
ATOM 3187 O O . MET A 1 388 ? 4.117 -5.351 25.499 1.00 93.62 388 MET A O 1
ATOM 3191 N N . GLY A 1 389 ? 5.354 -5.148 27.361 1.00 90.94 389 GLY A N 1
ATOM 3192 C CA . GLY A 1 389 ? 6.624 -4.997 26.657 1.00 90.94 389 GLY A CA 1
ATOM 3193 C C . GLY A 1 389 ? 7.101 -6.306 26.015 1.00 90.94 389 GLY A C 1
ATOM 3194 O O . GLY A 1 389 ? 6.869 -7.392 26.541 1.00 90.94 389 GLY A O 1
ATOM 3195 N N . ASN A 1 390 ? 7.854 -6.201 24.917 1.00 90.00 390 ASN A N 1
ATOM 3196 C CA . ASN A 1 390 ? 8.345 -7.345 24.127 1.00 90.00 390 ASN A CA 1
ATOM 3197 C C . ASN A 1 390 ? 9.722 -7.889 24.564 1.00 90.00 390 ASN A C 1
ATOM 3199 O O . ASN A 1 390 ? 10.349 -8.645 23.828 1.00 90.00 390 ASN A O 1
ATOM 3203 N N . ALA A 1 391 ? 10.231 -7.490 25.731 1.00 90.88 391 ALA A N 1
ATOM 3204 C CA . ALA A 1 391 ? 11.546 -7.910 26.222 1.00 90.88 391 ALA A CA 1
ATOM 3205 C C . ALA A 1 391 ? 11.478 -9.188 27.084 1.00 90.88 391 ALA A C 1
ATOM 3207 O O . ALA A 1 391 ? 10.426 -9.553 27.607 1.00 90.88 391 ALA A O 1
ATOM 3208 N N . TYR A 1 392 ? 12.629 -9.828 27.325 1.00 90.50 392 TYR A N 1
ATOM 3209 C CA . TYR A 1 392 ? 12.766 -10.907 28.323 1.00 90.50 392 TYR A CA 1
ATOM 3210 C C . TYR A 1 392 ? 12.623 -10.422 29.778 1.00 90.50 392 TYR A C 1
ATOM 3212 O O . TYR A 1 392 ? 12.381 -11.210 30.688 1.00 90.50 392 TYR A O 1
ATOM 3220 N N . LYS A 1 393 ? 12.737 -9.111 29.993 1.00 94.25 393 LYS A N 1
ATOM 3221 C CA . LYS A 1 393 ? 12.440 -8.420 31.253 1.00 94.25 393 LYS A CA 1
ATOM 3222 C C . LYS A 1 393 ? 11.208 -7.545 31.032 1.00 94.25 393 LYS A C 1
ATOM 3224 O O . LYS A 1 393 ? 11.307 -6.321 31.010 1.00 94.25 393 LYS A O 1
ATOM 3229 N N . ALA A 1 394 ? 10.084 -8.178 30.708 1.00 93.38 394 ALA A N 1
ATOM 3230 C CA . ALA A 1 394 ? 8.880 -7.472 30.299 1.00 93.38 394 ALA A CA 1
ATOM 3231 C C . ALA A 1 394 ? 8.273 -6.709 31.479 1.00 93.38 394 ALA A C 1
ATOM 3233 O O . ALA A 1 394 ? 8.285 -7.177 32.617 1.00 93.38 394 ALA A O 1
ATOM 3234 N N . GLN A 1 395 ? 7.692 -5.555 31.189 1.00 94.94 395 GLN A N 1
ATOM 3235 C CA . GLN A 1 395 ? 6.782 -4.877 32.100 1.00 94.94 395 GLN A CA 1
ATOM 3236 C C . GLN A 1 395 ? 5.405 -4.870 31.458 1.00 94.94 395 GLN A C 1
ATOM 3238 O O . GLN A 1 395 ? 5.281 -4.641 30.251 1.00 94.94 395 GLN A O 1
ATOM 3243 N N . CYS A 1 396 ? 4.393 -5.158 32.262 1.00 95.19 396 CYS A N 1
ATOM 3244 C CA . CYS A 1 396 ? 3.002 -5.107 31.869 1.00 95.19 396 CYS A CA 1
ATOM 3245 C C . CYS A 1 396 ? 2.285 -4.022 32.677 1.00 95.19 396 CYS A C 1
ATOM 3247 O O . CYS A 1 396 ? 2.515 -3.882 33.877 1.00 95.19 396 CYS A O 1
ATOM 3249 N N . SER A 1 397 ? 1.437 -3.237 32.020 1.00 95.12 397 SER A N 1
ATOM 3250 C CA . SER A 1 397 ? 0.587 -2.235 32.657 1.00 95.12 397 SER A CA 1
ATOM 3251 C C . SER A 1 397 ? -0.860 -2.528 32.310 1.00 95.12 397 SER A C 1
ATOM 3253 O O . SER A 1 397 ? -1.212 -2.594 31.137 1.00 95.12 397 SER A O 1
ATOM 3255 N N . ILE A 1 398 ? -1.692 -2.700 33.329 1.00 96.38 398 ILE A N 1
ATOM 3256 C CA . ILE A 1 398 ? -3.124 -2.932 33.197 1.00 96.38 398 ILE A CA 1
ATOM 3257 C C . ILE A 1 398 ? -3.834 -1.799 33.921 1.00 96.38 398 ILE A C 1
ATOM 3259 O O . ILE A 1 398 ? -3.566 -1.524 35.087 1.00 96.38 398 ILE A O 1
ATOM 3263 N N . LYS A 1 399 ? -4.737 -1.128 33.219 1.00 95.31 399 LYS A N 1
ATOM 3264 C CA . LYS A 1 399 ? -5.477 0.022 33.727 1.00 95.31 399 LYS A CA 1
ATOM 3265 C C . LYS A 1 399 ? -6.956 -0.216 33.544 1.00 95.31 399 LYS A C 1
ATOM 3267 O O . LYS A 1 399 ? -7.395 -0.524 32.434 1.00 95.31 399 LYS A O 1
ATOM 3272 N N . ILE A 1 400 ? -7.705 -0.067 34.625 1.00 95.88 400 ILE A N 1
ATOM 3273 C CA . ILE A 1 400 ? -9.123 -0.404 34.673 1.00 95.88 400 ILE A CA 1
ATOM 3274 C C . ILE A 1 400 ? -9.889 0.874 34.984 1.00 95.88 400 ILE A C 1
ATOM 3276 O O . ILE A 1 400 ? -9.719 1.468 36.046 1.00 95.88 400 ILE A O 1
ATOM 3280 N N . TYR A 1 401 ? -10.708 1.302 34.029 1.00 94.81 401 TYR A N 1
ATOM 3281 C CA . TYR A 1 401 ? -11.487 2.530 34.085 1.00 94.81 401 TYR A CA 1
ATOM 3282 C C . TYR A 1 401 ? -12.980 2.211 34.097 1.00 94.81 401 TYR A C 1
ATOM 3284 O O . TYR A 1 401 ? -13.404 1.291 33.396 1.00 94.81 401 TYR A O 1
ATOM 3292 N N . PRO A 1 402 ? -13.804 2.977 34.818 1.00 95.06 402 PRO A N 1
ATOM 3293 C CA . PRO A 1 402 ? -15.238 2.948 34.588 1.00 95.06 402 PRO A CA 1
ATOM 3294 C C . PRO A 1 402 ? -15.587 3.605 33.241 1.00 95.06 402 PRO A C 1
ATOM 3296 O O . PRO A 1 402 ? -14.790 4.335 32.659 1.00 95.06 402 PRO A O 1
ATOM 3299 N N . LYS A 1 403 ? -16.774 3.331 32.701 1.00 91.25 403 LYS A N 1
ATOM 3300 C CA . LYS A 1 403 ? -17.296 4.065 31.530 1.00 91.25 403 LYS A CA 1
ATOM 3301 C C . LYS A 1 403 ? -17.948 5.390 31.900 1.00 91.25 403 LYS A C 1
ATOM 3303 O O . LYS A 1 403 ? -17.830 6.359 31.156 1.00 91.25 403 LYS A O 1
ATOM 3308 N N . GLU A 1 404 ? -18.616 5.398 33.045 1.00 91.56 404 GLU A N 1
ATOM 3309 C CA . GLU A 1 404 ? -19.347 6.541 33.579 1.00 91.56 404 GLU A CA 1
ATOM 3310 C C . GLU A 1 404 ? -18.505 7.244 34.643 1.00 91.56 404 GLU A C 1
ATOM 3312 O O . GLU A 1 404 ? -17.932 6.584 35.516 1.00 91.56 404 GLU A O 1
ATOM 3317 N N . PHE A 1 405 ? -18.465 8.577 34.614 1.00 89.19 405 PHE A N 1
ATOM 3318 C CA . PHE A 1 405 ? -17.715 9.377 35.588 1.00 89.19 405 PHE A CA 1
ATOM 3319 C C . PHE A 1 405 ? -18.153 9.111 37.035 1.00 89.19 405 PHE A C 1
ATOM 3321 O O . PHE A 1 405 ? -17.318 9.003 37.928 1.00 89.19 405 PHE A O 1
ATOM 3328 N N . ALA A 1 406 ? -19.453 8.897 37.263 1.00 91.88 406 ALA A N 1
ATOM 3329 C CA . ALA A 1 406 ? -20.015 8.583 38.581 1.00 91.88 406 ALA A CA 1
ATOM 3330 C C . ALA A 1 406 ? -19.502 7.258 39.188 1.00 91.88 406 ALA A C 1
ATOM 3332 O O . ALA A 1 406 ? -19.727 6.977 40.366 1.00 91.88 406 ALA A O 1
ATOM 3333 N N . ASN A 1 407 ? -18.835 6.421 38.388 1.00 94.62 407 ASN A N 1
ATOM 3334 C CA . ASN A 1 407 ? -18.235 5.165 38.832 1.00 94.62 407 ASN A CA 1
ATOM 3335 C C . ASN A 1 407 ? -16.721 5.270 39.061 1.00 94.62 407 ASN A C 1
ATOM 3337 O O . ASN A 1 407 ? -16.089 4.264 39.387 1.00 94.62 407 ASN A O 1
ATOM 3341 N N . LEU A 1 408 ? -16.131 6.457 38.888 1.00 91.75 408 LEU A N 1
ATOM 3342 C CA . LEU A 1 408 ? -14.740 6.742 39.235 1.00 91.75 408 LEU A CA 1
ATOM 3343 C C . LEU A 1 408 ? -14.556 6.682 40.757 1.00 91.75 408 LEU A C 1
ATOM 3345 O O . LEU A 1 408 ? -15.495 6.952 41.498 1.00 91.75 408 LEU A O 1
ATOM 3349 N N . THR A 1 409 ? -13.368 6.325 41.237 1.00 90.94 409 THR A N 1
ATOM 3350 C CA . THR A 1 409 ? -13.048 6.402 42.678 1.00 90.94 409 THR A CA 1
ATOM 3351 C C . THR A 1 409 ? -13.271 7.817 43.231 1.00 90.94 409 THR A C 1
ATOM 3353 O O . THR A 1 409 ? -12.931 8.806 42.576 1.00 90.94 409 THR A O 1
ATOM 3356 N N . ASP A 1 410 ? -13.779 7.913 44.464 1.00 87.62 410 ASP A N 1
ATOM 3357 C CA . ASP A 1 410 ? -14.007 9.172 45.188 1.00 87.62 410 ASP A CA 1
ATOM 3358 C C . ASP A 1 410 ? -12.769 10.077 45.226 1.00 87.62 410 ASP A C 1
ATOM 3360 O O . ASP A 1 410 ? -12.889 11.304 45.198 1.00 87.62 410 ASP A O 1
ATOM 3364 N N . LEU A 1 411 ? -11.573 9.476 45.275 1.00 84.19 411 LEU A N 1
ATOM 3365 C CA . LEU A 1 411 ? -10.298 10.194 45.266 1.00 84.19 411 LEU A CA 1
ATOM 3366 C C . LEU A 1 411 ? -10.138 11.042 44.000 1.00 84.19 411 LEU A C 1
ATOM 3368 O O . LEU A 1 411 ? -9.606 12.149 44.061 1.00 84.19 411 LEU A O 1
ATOM 3372 N N . LEU A 1 412 ? -10.609 10.522 42.867 1.00 81.62 412 LEU A N 1
ATOM 3373 C CA . LEU A 1 412 ? -10.500 11.168 41.565 1.00 81.62 412 LEU A CA 1
ATOM 3374 C C . LEU A 1 412 ? -11.726 12.032 41.247 1.00 81.62 412 LEU A C 1
ATOM 3376 O O . LEU A 1 412 ? -11.574 13.073 40.613 1.00 81.62 412 LEU A O 1
ATOM 3380 N N . GLN A 1 413 ? -12.922 11.669 41.731 1.00 82.19 413 GLN A N 1
ATOM 3381 C CA . GLN A 1 413 ? -14.127 12.498 41.564 1.00 82.19 413 GLN A CA 1
ATOM 3382 C C . GLN A 1 413 ? -13.990 13.873 42.237 1.00 82.19 413 GLN A C 1
ATOM 3384 O O . GLN A 1 413 ? -14.472 14.875 41.716 1.00 82.19 413 GLN A O 1
ATOM 3389 N N . LYS A 1 414 ? -13.296 13.948 43.380 1.00 80.25 414 LYS A N 1
ATOM 3390 C CA . LYS A 1 414 ? -13.109 15.195 44.145 1.00 80.25 414 LYS A CA 1
ATOM 3391 C C . LYS A 1 414 ? -12.213 16.238 43.462 1.00 80.25 414 LYS A C 1
ATOM 3393 O O . LYS A 1 414 ? -12.090 17.346 43.975 1.00 80.25 414 LYS A O 1
ATOM 3398 N N . GLN A 1 415 ? -11.596 15.925 42.322 1.00 67.81 415 GLN A N 1
ATOM 3399 C CA . GLN A 1 415 ? -10.555 16.757 41.709 1.00 67.81 415 GLN A CA 1
ATOM 3400 C C . GLN A 1 415 ? -11.021 17.652 40.547 1.00 67.81 415 GLN A C 1
ATOM 3402 O O . GLN A 1 415 ? -10.226 17.987 39.675 1.00 67.81 415 GLN A O 1
ATOM 3407 N N . GLN A 1 416 ? -12.288 18.085 40.551 1.00 61.28 416 GLN A N 1
ATOM 3408 C CA . GLN A 1 416 ? -12.840 19.084 39.611 1.00 61.28 416 GLN A CA 1
ATOM 3409 C C . GLN A 1 416 ? -12.724 18.736 38.116 1.00 61.28 416 GLN A C 1
ATOM 3411 O O . GLN A 1 416 ? -12.752 19.621 37.264 1.00 61.28 416 GLN A O 1
ATOM 3416 N N . VAL A 1 417 ? -12.621 17.457 37.769 1.00 68.62 417 VAL A N 1
ATOM 3417 C CA . VAL A 1 417 ? -12.748 17.031 36.374 1.00 68.62 417 VAL A CA 1
ATOM 3418 C C . VAL A 1 417 ? -14.233 16.982 36.063 1.00 68.62 417 VAL A C 1
ATOM 3420 O O . VAL A 1 417 ? -14.989 16.309 36.761 1.00 68.62 417 VAL A O 1
ATOM 3423 N N . ASP A 1 418 ? -14.663 17.704 35.038 1.00 80.75 418 ASP A N 1
ATOM 3424 C CA . ASP A 1 418 ? -16.045 17.639 34.597 1.00 80.75 418 ASP A CA 1
ATOM 3425 C C . ASP A 1 418 ? -16.331 16.324 33.847 1.00 80.75 418 ASP A C 1
ATOM 3427 O O . ASP A 1 418 ? -15.452 15.671 33.272 1.00 80.75 418 ASP A O 1
ATOM 3431 N N . ASN A 1 419 ? -17.601 15.931 33.862 1.00 82.88 419 ASN A N 1
ATOM 3432 C CA . ASN A 1 419 ? -18.071 14.688 33.261 1.00 82.88 419 ASN A CA 1
ATOM 3433 C C . ASN A 1 419 ? -17.752 14.590 31.754 1.00 82.88 419 ASN A C 1
ATOM 3435 O O . ASN A 1 419 ? -17.434 13.506 31.256 1.00 82.88 419 ASN A O 1
ATOM 3439 N N . ASP A 1 420 ? -17.803 15.708 31.026 1.00 80.56 420 ASP A N 1
ATOM 3440 C CA . ASP A 1 420 ? -17.637 15.724 29.572 1.00 80.56 420 ASP A CA 1
ATOM 3441 C C . ASP A 1 420 ? -16.182 15.442 29.184 1.00 80.56 420 ASP A C 1
ATOM 3443 O O . ASP A 1 420 ? -15.921 14.588 28.327 1.00 80.56 420 ASP A O 1
ATOM 3447 N N . THR A 1 421 ? -15.231 16.066 29.886 1.00 79.81 421 THR A N 1
ATOM 3448 C CA . THR A 1 421 ? -13.792 15.810 29.728 1.00 79.81 421 THR A CA 1
ATOM 3449 C C . THR A 1 421 ? -13.456 14.332 29.960 1.00 79.81 421 THR A C 1
ATOM 3451 O O . THR A 1 421 ? -12.696 13.719 29.199 1.00 79.81 421 THR A O 1
ATOM 3454 N N . TYR A 1 422 ? -14.056 13.710 30.980 1.00 83.25 422 TYR A N 1
ATOM 3455 C CA . TYR A 1 422 ? -13.853 12.289 31.263 1.00 83.25 422 TYR A CA 1
ATOM 3456 C C . TYR A 1 422 ? -14.424 11.374 30.170 1.00 83.25 422 TYR A C 1
ATOM 3458 O O . TYR A 1 422 ? -13.751 10.442 29.711 1.00 83.25 422 TYR A O 1
ATOM 3466 N N . HIS A 1 423 ? -15.646 11.643 29.709 1.00 82.88 423 HIS A N 1
ATOM 3467 C CA . HIS A 1 423 ? -16.253 10.873 28.627 1.00 82.88 423 HIS A CA 1
ATOM 3468 C C . HIS A 1 423 ? -15.464 10.989 27.322 1.00 82.88 423 HIS A C 1
ATOM 3470 O O . HIS A 1 423 ? -15.305 9.989 26.612 1.00 82.88 423 HIS A O 1
ATOM 3476 N N . GLU A 1 424 ? -14.933 12.173 27.002 1.00 79.38 424 GLU A N 1
ATOM 3477 C CA . GLU A 1 424 ? -14.055 12.342 25.848 1.00 79.38 424 GLU A CA 1
ATOM 3478 C C . GLU A 1 424 ? -12.785 11.498 26.008 1.00 79.38 424 GLU A C 1
ATOM 3480 O O . GLU A 1 424 ? -12.441 10.734 25.103 1.00 79.38 424 GLU A O 1
ATOM 3485 N N . PHE A 1 425 ? -12.149 11.523 27.181 1.00 82.69 425 PHE A N 1
ATOM 3486 C CA . PHE A 1 425 ? -10.997 10.673 27.480 1.00 82.69 425 PHE A CA 1
ATOM 3487 C C . PHE A 1 425 ? -11.286 9.177 27.254 1.00 82.69 425 PHE A C 1
ATOM 3489 O O . PHE A 1 425 ? -10.538 8.517 26.523 1.00 82.69 425 PHE A O 1
ATOM 3496 N N . ILE A 1 426 ? -12.376 8.638 27.815 1.00 83.12 426 ILE A N 1
ATOM 3497 C CA . ILE A 1 426 ? -12.756 7.224 27.644 1.00 83.12 426 ILE A CA 1
ATOM 3498 C C . ILE A 1 426 ? -13.026 6.912 26.171 1.00 83.12 426 ILE A C 1
ATOM 3500 O O . ILE A 1 426 ? -12.513 5.926 25.628 1.00 83.12 426 ILE A O 1
ATOM 3504 N N . LYS A 1 427 ? -13.767 7.782 25.481 1.00 82.62 427 LYS A N 1
ATOM 3505 C CA . LYS A 1 427 ? -14.051 7.638 24.052 1.00 82.62 427 LYS A CA 1
ATOM 3506 C C . LYS A 1 427 ? -12.769 7.595 23.229 1.00 82.62 427 LYS A C 1
ATOM 3508 O O . LYS A 1 427 ? -12.673 6.792 22.308 1.00 82.62 427 LYS A O 1
ATOM 3513 N N . LEU A 1 428 ? -11.777 8.418 23.544 1.00 74.19 428 LEU A N 1
ATOM 3514 C CA . LEU A 1 428 ? -10.512 8.465 22.815 1.00 74.19 428 LEU A CA 1
ATOM 3515 C C . LEU A 1 428 ? -9.608 7.277 23.122 1.00 74.19 428 LEU A C 1
ATOM 3517 O O . LEU A 1 428 ? -9.052 6.679 22.201 1.00 74.19 428 LEU A O 1
ATOM 3521 N N . LYS A 1 429 ? -9.483 6.897 24.397 1.00 74.75 429 LYS A N 1
ATOM 3522 C CA . LYS A 1 429 ? -8.644 5.766 24.814 1.00 74.75 429 LYS A CA 1
ATOM 3523 C C . LYS A 1 429 ? -9.139 4.426 24.291 1.00 74.75 429 LYS A C 1
ATOM 3525 O O . LYS A 1 429 ? -8.312 3.559 23.994 1.00 74.75 429 LYS A O 1
ATOM 3530 N N . PHE A 1 430 ? -10.455 4.270 24.168 1.00 75.25 430 PHE A N 1
ATOM 3531 C CA . PHE A 1 430 ? -11.086 2.994 23.847 1.00 75.25 430 PHE A CA 1
ATOM 3532 C C . PHE A 1 430 ? -11.838 2.964 22.516 1.00 75.25 430 PHE A C 1
ATOM 3534 O O . PHE A 1 430 ? -12.366 1.921 22.136 1.00 75.25 430 PHE A O 1
ATOM 3541 N N . SER A 1 431 ? -11.843 4.058 21.750 1.00 70.44 431 SER A N 1
ATOM 3542 C CA . SER A 1 431 ? -12.305 4.024 20.363 1.00 70.44 431 SER A CA 1
ATOM 3543 C C . SER A 1 431 ? -11.375 3.132 19.537 1.00 70.44 431 SER A C 1
ATOM 3545 O O . SER A 1 431 ? -10.345 3.575 19.026 1.00 70.44 431 SER A O 1
ATOM 3547 N N . THR A 1 432 ? -11.809 1.896 19.294 1.00 47.41 432 THR A N 1
ATOM 3548 C CA . THR A 1 432 ? -11.224 0.950 18.323 1.00 47.41 432 THR A CA 1
ATOM 3549 C C . THR A 1 432 ? -11.125 1.530 16.903 1.00 47.41 432 THR A C 1
ATOM 3551 O O . THR A 1 432 ? -10.390 1.023 16.061 1.00 47.41 432 THR A O 1
ATOM 3554 N N . LYS A 1 433 ? -11.813 2.652 16.640 1.00 42.91 433 LYS A N 1
ATOM 3555 C CA . LYS A 1 433 ? -11.835 3.389 15.371 1.00 42.91 433 LYS A CA 1
ATOM 3556 C C . LYS A 1 433 ? -10.772 4.487 15.219 1.00 42.91 433 LYS A C 1
ATOM 3558 O O . LYS A 1 433 ? -10.880 5.279 14.286 1.00 42.91 433 LYS A O 1
ATOM 3563 N N . ILE A 1 434 ? -9.721 4.556 16.045 1.00 40.47 434 ILE A N 1
ATOM 3564 C CA . ILE A 1 434 ? -8.549 5.400 15.715 1.00 40.47 434 ILE A CA 1
ATOM 3565 C C . ILE A 1 434 ? -7.604 4.635 14.765 1.00 40.47 434 ILE A C 1
ATOM 3567 O O . ILE A 1 434 ? -6.400 4.541 14.971 1.00 40.47 434 ILE A O 1
ATOM 3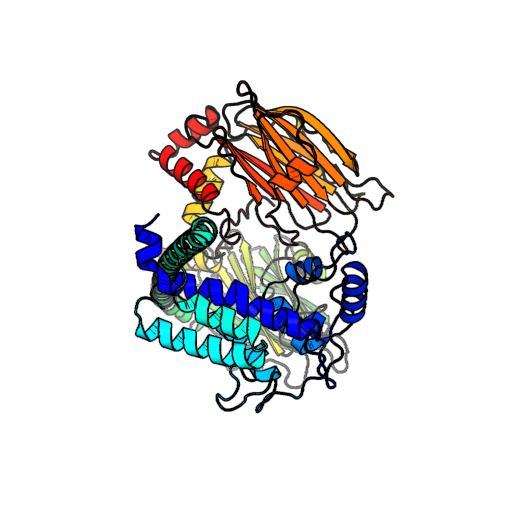571 N N . LYS A 1 435 ? -8.135 4.118 13.650 1.00 38.88 435 LYS A N 1
ATOM 3572 C CA . LYS A 1 435 ? -7.352 4.103 12.411 1.00 38.88 435 LYS A CA 1
ATOM 3573 C C . LYS A 1 435 ? -7.450 5.523 11.876 1.00 38.88 435 LYS A C 1
ATOM 3575 O O . LYS A 1 435 ? -8.509 5.911 11.408 1.00 38.88 435 LYS A O 1
ATOM 3580 N N . ARG A 1 436 ? -6.372 6.301 12.041 1.00 36.34 436 ARG A N 1
ATOM 3581 C CA . ARG A 1 436 ? -6.109 7.586 11.364 1.00 36.34 436 ARG A CA 1
ATOM 3582 C C . ARG A 1 436 ? -7.388 8.332 10.951 1.00 36.34 436 ARG A C 1
ATOM 3584 O O . ARG A 1 436 ? -7.755 8.326 9.779 1.00 36.34 436 ARG A O 1
ATOM 3591 N N . LYS A 1 437 ? -8.033 9.029 11.892 1.00 32.41 437 LYS A N 1
ATOM 3592 C CA . LYS A 1 437 ? -9.007 10.078 11.555 1.00 32.41 437 LYS A CA 1
ATOM 3593 C C . LYS A 1 437 ? -8.266 11.264 10.920 1.00 32.41 437 LYS A C 1
ATOM 3595 O O . LYS A 1 437 ? -8.158 12.326 11.514 1.00 32.41 437 LYS A O 1
ATOM 3600 N N . SER A 1 438 ? -7.714 11.075 9.724 1.00 41.03 438 SER A N 1
ATOM 3601 C CA . SER A 1 438 ? -7.467 12.187 8.814 1.00 41.03 438 SER A CA 1
ATOM 3602 C C . SER A 1 438 ? -8.742 12.435 8.010 1.00 41.03 438 SER A C 1
ATOM 3604 O O . SER A 1 438 ? -9.626 11.570 7.923 1.00 41.03 438 SER A O 1
ATOM 3606 N N . ALA A 1 439 ? -8.832 13.619 7.411 1.00 37.78 439 ALA A N 1
ATOM 3607 C CA . ALA A 1 439 ? -9.928 14.081 6.563 1.00 37.78 439 ALA A CA 1
ATOM 3608 C C . ALA A 1 439 ? -10.392 13.073 5.480 1.00 37.78 439 ALA A C 1
ATOM 3610 O O . ALA A 1 439 ? -11.517 13.184 4.991 1.00 37.78 439 ALA A O 1
ATOM 3611 N N . LYS A 1 440 ? -9.595 12.032 5.175 1.00 40.56 440 LYS A N 1
ATOM 3612 C CA . LYS A 1 440 ? -9.986 10.866 4.364 1.00 40.56 440 LYS A CA 1
ATOM 3613 C C . LYS A 1 440 ? -11.288 10.207 4.838 1.00 40.56 440 LYS A C 1
ATOM 3615 O O . LYS A 1 440 ? -12.142 9.915 4.008 1.00 40.56 440 LYS A O 1
ATOM 3620 N N . THR A 1 441 ? -11.501 10.041 6.145 1.00 40.66 441 THR A N 1
ATOM 3621 C CA . THR A 1 441 ? -12.646 9.255 6.659 1.00 40.66 441 THR A CA 1
ATOM 3622 C C . THR A 1 441 ? -13.978 9.990 6.511 1.00 40.66 441 THR A C 1
ATOM 3624 O O . THR A 1 441 ? -14.975 9.376 6.167 1.00 40.66 441 THR A O 1
ATOM 3627 N N . LYS A 1 442 ? -14.013 11.327 6.631 1.00 37.81 442 LYS A N 1
ATOM 3628 C CA . LYS A 1 442 ? -15.250 12.088 6.367 1.00 37.81 442 LYS A CA 1
ATOM 3629 C C . LYS A 1 442 ? -15.674 12.037 4.898 1.00 37.81 442 LYS A C 1
ATOM 3631 O O . LYS A 1 442 ? -16.858 12.188 4.636 1.00 37.81 442 LYS A O 1
ATOM 3636 N N . LYS A 1 443 ? -14.741 11.825 3.961 1.00 37.25 443 LYS A N 1
ATOM 3637 C CA . LYS A 1 443 ? -15.024 11.630 2.528 1.00 37.25 443 LYS A CA 1
ATOM 3638 C C . LYS A 1 443 ? -15.337 10.162 2.206 1.00 37.25 443 LYS A C 1
ATOM 3640 O O . LYS A 1 443 ? -16.126 9.894 1.311 1.00 37.25 443 LYS A O 1
ATOM 3645 N N . GLN A 1 444 ? -14.772 9.229 2.971 1.00 40.72 444 GLN A N 1
ATOM 3646 C CA . GLN A 1 444 ? -14.907 7.790 2.769 1.00 40.72 444 GLN A CA 1
ATOM 3647 C C . GLN A 1 444 ? -16.143 7.178 3.453 1.00 40.72 444 GLN A C 1
ATOM 3649 O O . GLN A 1 444 ? -16.899 6.487 2.785 1.00 40.72 444 GLN A O 1
ATOM 3654 N N . ASP A 1 445 ? -16.466 7.560 4.693 1.00 39.59 445 ASP A N 1
ATOM 3655 C CA . ASP A 1 445 ? -17.768 7.271 5.327 1.00 39.59 445 ASP A CA 1
ATOM 3656 C C . ASP A 1 445 ? -18.925 7.915 4.536 1.00 39.59 445 ASP A C 1
ATOM 3658 O O . ASP A 1 445 ? -20.060 7.431 4.545 1.00 39.59 445 ASP A O 1
ATOM 3662 N N . LEU A 1 446 ? -18.638 9.006 3.809 1.00 43.94 446 LEU A N 1
ATOM 3663 C CA . LEU A 1 446 ? -19.570 9.621 2.862 1.00 43.94 446 LEU A CA 1
ATOM 3664 C C . LEU A 1 446 ? -19.830 8.737 1.636 1.00 43.94 446 LEU A C 1
ATOM 3666 O O . LEU A 1 446 ? -20.953 8.752 1.143 1.00 43.94 446 LEU A O 1
ATOM 3670 N N . ASN A 1 447 ? -18.813 8.020 1.149 1.00 47.03 447 ASN A N 1
ATOM 3671 C CA . ASN A 1 447 ? -18.880 7.177 -0.046 1.00 47.03 447 ASN A CA 1
ATOM 3672 C C . ASN A 1 447 ? -19.470 5.797 0.285 1.00 47.03 447 ASN A C 1
ATOM 3674 O O . ASN A 1 447 ? -20.392 5.347 -0.396 1.00 47.03 447 ASN A O 1
ATOM 3678 N N . ASP A 1 448 ? -19.032 5.187 1.387 1.00 46.56 448 ASP A N 1
ATOM 3679 C CA . ASP A 1 448 ? -19.443 3.838 1.788 1.00 46.56 448 ASP A CA 1
ATOM 3680 C C . ASP A 1 448 ? -20.855 3.847 2.416 1.00 46.56 448 ASP A C 1
ATOM 3682 O O . ASP A 1 448 ? -21.667 2.953 2.178 1.00 46.56 448 ASP A O 1
ATOM 3686 N N . GLY A 1 449 ? -21.222 4.909 3.149 1.00 47.88 449 GLY A N 1
ATOM 3687 C CA . GLY A 1 449 ? -22.530 5.022 3.807 1.00 47.88 449 GLY A CA 1
ATOM 3688 C C . GLY A 1 449 ? -23.696 5.467 2.908 1.00 47.88 449 GLY A C 1
ATOM 3689 O O . GLY A 1 449 ? -24.857 5.156 3.213 1.00 47.88 449 GLY A O 1
ATOM 3690 N N . LEU A 1 450 ? -23.437 6.197 1.811 1.00 50.22 450 LEU A N 1
ATOM 3691 C CA . LEU A 1 450 ? -24.507 6.660 0.909 1.00 50.22 450 LEU A CA 1
ATOM 3692 C C . LEU A 1 450 ? -24.932 5.606 -0.120 1.00 50.22 450 LEU A C 1
ATOM 3694 O O . LEU A 1 450 ? -26.125 5.537 -0.414 1.00 50.22 450 LEU A O 1
ATOM 3698 N N . LEU A 1 451 ? -23.998 4.812 -0.654 1.00 53.91 451 LEU A N 1
ATOM 3699 C CA . LEU A 1 451 ? -24.255 3.927 -1.799 1.00 53.91 451 LEU A CA 1
ATOM 3700 C C . LEU A 1 451 ? -24.532 2.471 -1.373 1.00 53.91 451 LEU A C 1
ATOM 3702 O O . LEU A 1 451 ? -25.556 1.908 -1.761 1.00 53.91 451 LEU A O 1
ATOM 3706 N N . LEU A 1 452 ? -23.716 1.876 -0.496 1.00 51.94 452 LEU A N 1
ATOM 3707 C CA . LEU A 1 452 ? -23.760 0.426 -0.220 1.00 51.94 452 LEU A CA 1
ATOM 3708 C C . LEU A 1 452 ? -25.038 -0.060 0.488 1.00 51.94 452 LEU A C 1
ATOM 3710 O O . LEU A 1 452 ? -25.418 -1.221 0.365 1.00 51.94 452 LEU A O 1
ATOM 3714 N N . THR A 1 453 ? -25.754 0.818 1.196 1.00 56.47 453 THR A N 1
ATOM 3715 C CA . THR A 1 453 ? -26.989 0.439 1.917 1.00 56.47 453 THR A CA 1
ATOM 3716 C C . THR A 1 453 ? -28.255 0.491 1.053 1.00 56.47 453 THR A C 1
ATOM 3718 O O . THR A 1 453 ? -29.349 0.235 1.563 1.00 56.47 453 THR A O 1
ATOM 3721 N N . GLY A 1 454 ? -28.132 0.880 -0.221 1.00 74.44 454 GLY A N 1
ATOM 3722 C CA . GLY A 1 454 ? -29.260 1.096 -1.128 1.00 74.44 454 GLY A CA 1
ATOM 3723 C C . GLY A 1 454 ? -29.604 -0.078 -2.044 1.00 74.44 454 GLY A C 1
ATOM 3724 O O . GLY A 1 454 ? -30.741 -0.131 -2.500 1.00 74.44 454 GLY A O 1
ATOM 3725 N N . LEU A 1 455 ? -28.664 -0.992 -2.306 1.00 87.44 455 LEU A N 1
ATOM 3726 C CA . LEU A 1 455 ? -28.869 -2.079 -3.267 1.00 87.44 455 LEU A CA 1
ATOM 3727 C C . LEU A 1 455 ? -29.841 -3.132 -2.734 1.00 87.44 455 LEU A C 1
ATOM 3729 O O . LEU A 1 455 ? -29.707 -3.611 -1.605 1.00 87.44 455 LEU A O 1
ATOM 3733 N N . LYS A 1 456 ? -30.780 -3.546 -3.583 1.00 92.19 456 LYS A N 1
ATOM 3734 C CA . LYS A 1 456 ? -31.625 -4.711 -3.316 1.00 92.19 456 LYS A CA 1
ATOM 3735 C C . LYS A 1 456 ? -30.817 -5.999 -3.451 1.00 92.19 456 LYS A C 1
ATOM 3737 O O . LYS A 1 456 ? -29.953 -6.127 -4.317 1.00 92.19 456 LYS A O 1
ATOM 3742 N N . VAL A 1 457 ? -31.123 -6.959 -2.591 1.00 88.38 457 VAL A N 1
ATOM 3743 C CA . VAL A 1 457 ? -30.562 -8.307 -2.659 1.00 88.38 457 VAL A CA 1
ATOM 3744 C C . VAL A 1 457 ? -31.221 -9.038 -3.828 1.00 88.38 457 VAL A C 1
ATOM 3746 O O . VAL A 1 457 ? -32.448 -9.118 -3.888 1.00 88.38 457 VAL A O 1
ATOM 3749 N N . GLY A 1 458 ? -30.408 -9.498 -4.775 1.00 88.00 458 GLY A N 1
ATOM 3750 C CA . GLY A 1 458 ? -30.852 -10.259 -5.933 1.00 88.00 458 GLY A CA 1
ATOM 3751 C C . GLY A 1 458 ? -31.267 -11.689 -5.591 1.00 88.00 458 GLY A C 1
ATOM 3752 O O . GLY A 1 458 ? -31.163 -12.138 -4.446 1.00 88.00 458 GLY A O 1
ATOM 3753 N N . SER A 1 459 ? -31.747 -12.408 -6.600 1.00 84.50 459 SER A N 1
ATOM 3754 C CA . SER A 1 459 ? -32.304 -13.760 -6.454 1.00 84.50 459 SER A CA 1
ATOM 3755 C C . SER A 1 459 ? -31.281 -14.770 -5.923 1.00 84.50 459 SER A C 1
ATOM 3757 O O . SER A 1 459 ? -31.606 -15.571 -5.048 1.00 84.50 459 SER A O 1
ATOM 3759 N N . SER A 1 460 ? -30.018 -14.673 -6.355 1.00 83.31 460 SER A N 1
ATOM 3760 C CA . SER A 1 460 ? -28.940 -15.581 -5.929 1.00 83.31 460 SER A CA 1
ATOM 3761 C C . SER A 1 460 ? -28.539 -15.424 -4.458 1.00 83.31 460 SER A C 1
ATOM 3763 O O . SER A 1 460 ? -27.880 -16.298 -3.898 1.00 83.31 460 SER A O 1
ATOM 3765 N N . MET A 1 461 ? -28.935 -14.324 -3.813 1.00 79.12 461 MET A N 1
ATOM 3766 C CA . MET A 1 461 ? -28.559 -13.992 -2.439 1.00 79.12 461 MET A CA 1
ATOM 3767 C C . MET A 1 461 ? -29.688 -14.194 -1.416 1.00 79.12 461 MET A C 1
ATOM 3769 O O . MET A 1 461 ? -29.456 -14.005 -0.223 1.00 79.12 461 MET A O 1
ATOM 3773 N N . GLN A 1 462 ? -30.903 -14.569 -1.836 1.00 80.25 462 GLN A N 1
ATOM 3774 C CA . GLN A 1 462 ? -32.054 -14.675 -0.923 1.00 80.25 462 GLN A CA 1
ATOM 3775 C C . GLN A 1 462 ? -31.870 -15.744 0.168 1.00 80.25 462 GLN A C 1
ATOM 3777 O O . GLN A 1 462 ? -32.408 -15.598 1.263 1.00 80.25 462 GLN A O 1
ATOM 3782 N N . SER A 1 463 ? -31.075 -16.784 -0.098 1.00 73.88 463 SER A N 1
ATOM 3783 C CA . SER A 1 463 ? -30.841 -17.912 0.815 1.00 73.88 463 SER A CA 1
ATOM 3784 C C . SER A 1 463 ? -29.360 -18.190 1.082 1.00 73.88 463 SER A C 1
ATOM 3786 O O . SER A 1 463 ? -29.010 -19.245 1.613 1.00 73.88 463 SER A O 1
ATOM 3788 N N . THR A 1 464 ? -28.446 -17.319 0.646 1.00 78.50 464 THR A N 1
ATOM 3789 C CA . THR A 1 464 ? -27.010 -17.632 0.651 1.00 78.50 464 THR A CA 1
ATOM 3790 C C . THR A 1 464 ? -26.162 -16.380 0.842 1.00 78.50 464 THR A C 1
ATOM 3792 O O . THR A 1 464 ? -26.413 -15.330 0.258 1.00 78.50 464 THR A O 1
ATOM 3795 N N . SER A 1 465 ? -25.129 -16.497 1.677 1.00 79.94 465 SER A N 1
ATOM 3796 C CA . SER A 1 465 ? -24.134 -15.445 1.901 1.00 79.94 465 SER A CA 1
ATOM 3797 C C . SER A 1 465 ? -22.894 -15.658 1.028 1.00 79.94 465 SER A C 1
ATOM 3799 O O . SER A 1 465 ? -22.579 -16.787 0.644 1.00 79.94 465 SER A O 1
ATOM 3801 N N . LEU A 1 466 ? -22.124 -14.594 0.788 1.00 75.31 466 LEU A N 1
ATOM 3802 C CA . LEU A 1 466 ? -20.830 -14.687 0.102 1.00 75.31 466 LEU A CA 1
ATOM 3803 C C . LEU A 1 466 ? -19.899 -15.702 0.799 1.00 75.31 466 LEU A C 1
ATOM 3805 O O . LEU A 1 466 ? -19.301 -16.556 0.156 1.00 75.31 466 LEU A O 1
ATOM 3809 N N . ARG A 1 467 ? -19.864 -15.678 2.140 1.00 72.56 467 ARG A N 1
ATOM 3810 C CA . ARG A 1 467 ? -19.013 -16.552 2.963 1.00 72.56 467 ARG A CA 1
ATOM 3811 C C . ARG A 1 467 ? -19.384 -18.033 2.848 1.00 72.56 467 ARG A C 1
ATOM 3813 O O . ARG A 1 467 ? -18.502 -18.884 2.907 1.00 72.56 467 ARG A O 1
ATOM 3820 N N . SER A 1 468 ? -20.667 -18.349 2.673 1.00 80.12 468 SER A N 1
ATOM 3821 C CA . SER A 1 468 ? -21.132 -19.733 2.491 1.00 80.12 468 SER A CA 1
ATOM 3822 C C . SER A 1 468 ? -20.815 -20.310 1.109 1.00 80.12 468 SER A C 1
ATOM 3824 O O . SER A 1 468 ? -20.886 -21.523 0.948 1.00 80.12 468 SER A O 1
ATOM 3826 N N . LEU A 1 469 ? -20.450 -19.477 0.126 1.00 80.31 469 LEU A N 1
ATOM 3827 C CA . LEU A 1 469 ? -20.128 -19.933 -1.230 1.00 80.31 469 LEU A CA 1
ATOM 3828 C C . LEU A 1 469 ? -18.697 -20.465 -1.389 1.00 80.31 469 LEU A C 1
ATOM 3830 O O . LEU A 1 469 ? -18.387 -21.097 -2.400 1.00 80.31 469 LEU A O 1
ATOM 3834 N N . HIS A 1 470 ? -17.813 -20.233 -0.417 1.00 80.06 470 HIS A N 1
ATOM 3835 C CA . HIS A 1 470 ? -16.492 -20.854 -0.424 1.00 80.06 470 HIS A CA 1
ATOM 3836 C C . HIS A 1 470 ? -16.603 -22.357 -0.150 1.00 80.06 470 HIS A C 1
ATOM 3838 O O . HIS A 1 470 ? -16.965 -22.785 0.949 1.00 80.06 470 HIS A O 1
ATOM 3844 N N . LEU A 1 471 ? -16.228 -23.173 -1.137 1.00 78.00 471 LEU A N 1
ATOM 3845 C CA . LEU A 1 471 ? -16.110 -24.614 -0.946 1.00 78.00 471 LEU A CA 1
ATOM 3846 C C . LEU A 1 471 ? -14.935 -24.909 -0.012 1.00 78.00 471 LEU A C 1
ATOM 3848 O O . LEU A 1 471 ? -13.777 -24.632 -0.326 1.00 78.00 471 LEU A O 1
ATOM 3852 N N . ARG A 1 472 ? -15.227 -25.499 1.151 1.00 76.88 472 ARG A N 1
ATOM 3853 C CA . ARG A 1 472 ? -14.198 -25.831 2.151 1.00 76.88 472 ARG A CA 1
ATOM 3854 C C . ARG A 1 472 ? -13.158 -26.821 1.616 1.00 76.88 472 ARG A C 1
ATOM 3856 O O . ARG A 1 472 ? -12.008 -26.744 2.030 1.00 76.88 472 ARG A O 1
ATOM 3863 N N . SER A 1 473 ? -13.556 -27.689 0.688 1.00 81.19 473 SER A N 1
ATOM 3864 C CA . SER A 1 473 ? -12.766 -28.796 0.138 1.00 81.19 473 SER A CA 1
ATOM 3865 C C . SER A 1 473 ? -11.809 -28.425 -1.000 1.00 81.19 473 SER A C 1
ATOM 3867 O O . SER A 1 473 ? -11.099 -29.303 -1.483 1.00 81.19 473 SER A O 1
ATOM 3869 N N . VAL A 1 474 ? -11.787 -27.168 -1.458 1.00 83.50 474 VAL A N 1
ATOM 3870 C CA . VAL A 1 474 ? -10.935 -26.739 -2.579 1.00 83.50 474 VAL A CA 1
ATOM 3871 C C . VAL A 1 474 ? -9.994 -25.634 -2.116 1.00 83.50 474 VAL A C 1
ATOM 3873 O O . VAL A 1 474 ? -10.431 -24.690 -1.464 1.00 83.50 474 VAL A O 1
ATOM 3876 N N . ASP A 1 475 ? -8.709 -25.738 -2.456 1.00 83.06 475 ASP A N 1
ATOM 3877 C CA . ASP A 1 475 ? -7.683 -24.772 -2.034 1.00 83.06 475 ASP A CA 1
ATOM 3878 C C . ASP A 1 475 ? -7.765 -23.444 -2.794 1.00 83.06 475 ASP A C 1
ATOM 3880 O O . ASP A 1 475 ? -7.473 -22.386 -2.237 1.00 83.06 475 ASP A O 1
ATOM 3884 N N . VAL A 1 476 ? -8.220 -23.490 -4.050 1.00 85.94 476 VAL A N 1
ATOM 3885 C CA . VAL A 1 476 ? -8.380 -22.315 -4.914 1.00 85.94 476 VAL A CA 1
ATOM 3886 C C . VAL A 1 476 ? -9.847 -22.098 -5.250 1.00 85.94 476 VAL A C 1
ATOM 3888 O O . VAL A 1 476 ? -10.440 -22.853 -6.025 1.00 85.94 476 VAL A O 1
ATOM 3891 N N . SER A 1 477 ? -10.427 -21.042 -4.686 1.00 91.50 477 SER A N 1
ATOM 3892 C CA . SER A 1 477 ? -11.828 -20.672 -4.891 1.00 91.50 477 SER A CA 1
ATOM 3893 C C . SER A 1 477 ? -12.029 -19.166 -4.794 1.00 91.50 477 SER A C 1
ATOM 3895 O O . SER A 1 477 ? -11.417 -18.512 -3.953 1.00 91.50 477 SER A O 1
ATOM 3897 N N . CYS A 1 478 ? -12.954 -18.619 -5.573 1.00 91.56 478 CYS A N 1
ATOM 3898 C CA . CYS A 1 478 ? -13.520 -17.309 -5.301 1.00 91.56 478 CYS A CA 1
ATOM 3899 C C . CYS A 1 478 ? -15.027 -17.369 -5.101 1.00 91.56 478 CYS A C 1
ATOM 3901 O O . CYS A 1 478 ? -15.738 -18.172 -5.704 1.00 91.56 478 CYS A O 1
ATOM 3903 N N . SER A 1 479 ? -15.504 -16.450 -4.278 1.00 92.88 479 SER A N 1
ATOM 3904 C CA . SER A 1 479 ? -16.879 -15.968 -4.319 1.00 92.88 479 SER A CA 1
ATOM 3905 C C . SER A 1 479 ? -16.849 -14.496 -4.674 1.00 92.88 479 SER A C 1
ATOM 3907 O O . SER A 1 479 ? -15.851 -13.815 -4.461 1.00 92.88 479 SER A O 1
ATOM 3909 N N . GLY A 1 480 ? -17.922 -13.979 -5.236 1.00 92.88 480 GLY A N 1
ATOM 3910 C CA . GLY A 1 480 ? -17.972 -12.574 -5.574 1.00 92.88 480 GLY A CA 1
ATOM 3911 C C . GLY A 1 480 ? -19.382 -12.064 -5.721 1.00 92.88 480 GLY A C 1
ATOM 3912 O O . GLY A 1 480 ? -20.337 -12.838 -5.653 1.00 92.88 480 GLY A O 1
ATOM 3913 N N . CYS A 1 481 ? -19.509 -10.758 -5.910 1.00 93.38 481 CYS A N 1
ATOM 3914 C CA . CYS A 1 481 ? -20.771 -10.153 -6.298 1.00 93.38 481 CYS A CA 1
ATOM 3915 C C . CYS A 1 481 ? -20.591 -9.121 -7.406 1.00 93.38 481 CYS A C 1
ATOM 3917 O O . CYS A 1 481 ? -19.513 -8.555 -7.610 1.00 93.38 481 CYS A O 1
ATOM 3919 N N . ILE A 1 482 ? -21.682 -8.909 -8.132 1.00 94.50 482 ILE A N 1
ATOM 3920 C CA . ILE A 1 482 ? -21.833 -7.835 -9.099 1.00 94.50 482 ILE A CA 1
ATOM 3921 C C . ILE A 1 482 ? -22.900 -6.891 -8.570 1.00 94.50 482 ILE A C 1
ATOM 3923 O O . ILE A 1 482 ? -24.021 -7.308 -8.290 1.00 94.50 482 ILE A O 1
ATOM 3927 N N . GLU A 1 483 ? -22.546 -5.622 -8.446 1.00 94.44 483 GLU A N 1
ATOM 3928 C CA . GLU A 1 483 ? -23.382 -4.557 -7.919 1.00 94.44 483 GLU A CA 1
ATOM 3929 C C . GLU A 1 483 ? -23.736 -3.576 -9.034 1.00 94.44 483 GLU A C 1
ATOM 3931 O O . GLU A 1 483 ? -22.865 -2.918 -9.606 1.00 94.44 483 GLU A O 1
ATOM 3936 N N . ASN A 1 484 ? -25.024 -3.454 -9.340 1.00 95.00 484 ASN A N 1
ATOM 3937 C CA . ASN A 1 484 ? -25.506 -2.578 -10.396 1.00 95.00 484 ASN A CA 1
ATOM 3938 C C . ASN A 1 484 ? -26.182 -1.341 -9.798 1.00 95.00 484 ASN A C 1
ATOM 3940 O O . ASN A 1 484 ? -27.355 -1.387 -9.439 1.00 95.00 484 ASN A O 1
ATOM 3944 N N . PHE A 1 485 ? -25.477 -0.211 -9.735 1.00 94.69 485 PHE A N 1
ATOM 3945 C CA . PHE A 1 485 ? -26.047 1.065 -9.277 1.00 94.69 485 PHE A CA 1
ATOM 3946 C C . PHE A 1 485 ? -26.841 1.801 -10.360 1.00 94.69 485 PHE A C 1
ATOM 3948 O O . PHE A 1 485 ? -27.450 2.843 -10.093 1.00 94.69 485 PHE A O 1
ATOM 3955 N N . THR A 1 486 ? -26.825 1.300 -11.591 1.00 94.00 486 THR A N 1
ATOM 3956 C CA . THR A 1 486 ? -27.430 1.981 -12.728 1.00 94.00 486 THR A CA 1
ATOM 3957 C C . THR A 1 486 ? -28.946 1.779 -12.775 1.00 94.00 486 THR A C 1
ATOM 3959 O O . THR A 1 486 ? -29.511 0.866 -12.167 1.00 94.00 486 THR A O 1
ATOM 3962 N N . LYS A 1 487 ? -29.620 2.646 -13.532 1.00 94.69 487 LYS A N 1
ATOM 3963 C CA . LYS A 1 487 ? -31.031 2.502 -13.906 1.00 94.69 487 LYS A CA 1
ATOM 3964 C C . LYS A 1 487 ? -31.277 1.447 -14.993 1.00 94.69 487 LYS A C 1
ATOM 3966 O O . LYS A 1 487 ? -32.425 1.292 -15.384 1.00 94.69 487 LYS A O 1
ATOM 3971 N N . TRP A 1 488 ? -30.230 0.804 -15.508 1.00 94.81 488 TRP A N 1
ATOM 3972 C CA . TRP A 1 488 ? -30.299 -0.164 -16.601 1.00 94.81 488 TRP A CA 1
ATOM 3973 C C . TRP A 1 488 ? -30.079 -1.569 -16.063 1.00 94.81 488 TRP A C 1
ATOM 3975 O O . TRP A 1 488 ? -29.205 -1.777 -15.220 1.00 94.81 488 TRP A O 1
ATOM 3985 N N . GLN A 1 489 ? -30.861 -2.539 -16.521 1.00 95.62 489 GLN A N 1
ATOM 3986 C CA . GLN A 1 489 ? -30.599 -3.933 -16.187 1.00 95.62 489 GLN A CA 1
ATOM 3987 C C . GLN A 1 489 ? -29.336 -4.429 -16.907 1.00 95.62 489 GLN A C 1
ATOM 3989 O O . GLN A 1 489 ? -29.046 -4.033 -18.039 1.00 95.62 489 GLN A O 1
ATOM 3994 N N . LEU A 1 490 ? -28.566 -5.291 -16.239 1.00 96.00 490 LEU A N 1
ATOM 3995 C CA . LEU A 1 490 ? -27.453 -6.006 -16.857 1.00 96.00 490 LEU A CA 1
ATOM 3996 C C . LEU A 1 490 ? -27.931 -7.407 -17.230 1.00 96.00 490 LEU A C 1
ATOM 3998 O O . LEU A 1 490 ? -28.214 -8.211 -16.344 1.00 96.00 490 LEU A O 1
ATOM 4002 N N . PHE A 1 491 ? -27.990 -7.708 -18.524 1.00 96.25 491 PHE A N 1
ATOM 4003 C CA . PHE A 1 491 ? -28.328 -9.045 -19.012 1.00 96.25 491 PHE A CA 1
ATOM 4004 C C . PHE A 1 491 ? -27.050 -9.827 -19.268 1.00 96.25 491 PHE A C 1
ATOM 4006 O O . PHE A 1 491 ? -26.190 -9.384 -20.031 1.00 96.25 491 PHE A O 1
ATOM 4013 N N . LYS A 1 492 ? -26.892 -10.983 -18.631 1.00 96.25 492 LYS A N 1
ATOM 4014 C CA . LYS A 1 492 ? -25.768 -11.877 -18.877 1.00 96.25 492 LYS A CA 1
ATOM 4015 C C . LYS A 1 492 ? -25.922 -12.471 -20.269 1.00 96.25 492 LYS A C 1
ATOM 4017 O O . LYS A 1 492 ? -26.787 -13.299 -20.532 1.00 96.25 492 LYS A O 1
ATOM 4022 N N . VAL A 1 493 ? -24.995 -12.111 -21.142 1.00 95.38 493 VAL A N 1
ATOM 4023 C CA . VAL A 1 493 ? -24.957 -12.583 -22.525 1.00 95.38 493 VAL A CA 1
ATOM 4024 C C . VAL A 1 493 ? -24.187 -13.890 -22.627 1.00 95.38 493 VAL A C 1
ATOM 4026 O O . VAL A 1 493 ? -24.581 -14.800 -23.353 1.00 95.38 493 VAL A O 1
ATOM 4029 N N . ARG A 1 494 ? -23.050 -13.970 -21.929 1.00 93.81 494 ARG A N 1
ATOM 4030 C CA . ARG A 1 494 ? -22.095 -15.068 -22.081 1.00 93.81 494 ARG A CA 1
ATOM 4031 C C . ARG A 1 494 ? -21.287 -15.272 -20.809 1.00 93.81 494 ARG A C 1
ATOM 4033 O O . ARG A 1 494 ? -20.912 -14.301 -20.158 1.00 93.81 494 ARG A O 1
ATOM 4040 N N . CYS A 1 495 ? -20.991 -16.525 -20.480 1.00 95.62 495 CYS A N 1
ATOM 4041 C CA . CYS A 1 495 ? -20.063 -16.904 -19.419 1.00 95.62 495 CYS A CA 1
ATOM 4042 C C . CYS A 1 495 ? -19.196 -18.064 -19.918 1.00 95.62 495 CYS A C 1
ATOM 4044 O O . CYS A 1 495 ? -19.696 -19.173 -20.095 1.00 95.62 495 CYS A O 1
ATOM 4046 N N . ASP A 1 496 ? -17.916 -17.805 -20.170 1.00 94.50 496 ASP A N 1
ATOM 4047 C CA . ASP A 1 496 ? -16.944 -18.812 -20.582 1.00 94.50 496 ASP A CA 1
ATOM 4048 C C . ASP A 1 496 ? -16.048 -19.182 -19.401 1.00 94.50 496 ASP A C 1
ATOM 4050 O O . ASP A 1 496 ? -15.329 -18.343 -18.850 1.00 94.50 496 ASP A O 1
ATOM 4054 N N . VAL A 1 497 ? -16.050 -20.462 -19.043 1.00 94.50 497 VAL A N 1
ATOM 4055 C CA . VAL A 1 497 ? -15.155 -21.025 -18.028 1.00 94.50 497 VAL A CA 1
ATOM 4056 C C . VAL A 1 497 ? -13.992 -21.692 -18.749 1.00 94.50 497 VAL A C 1
ATOM 4058 O O . VAL A 1 497 ? -14.068 -22.856 -19.134 1.00 94.50 497 VAL A O 1
ATOM 4061 N N . MET A 1 498 ? -12.913 -20.941 -18.970 1.00 91.69 498 MET A N 1
ATOM 4062 C CA . MET A 1 498 ? -11.734 -21.451 -19.681 1.00 91.69 498 MET A CA 1
ATOM 4063 C C . MET A 1 498 ? -10.975 -22.480 -18.836 1.00 91.69 498 MET A C 1
ATOM 4065 O O . MET A 1 498 ? -10.372 -23.406 -19.376 1.00 91.69 498 MET A O 1
ATOM 4069 N N . ARG A 1 499 ? -10.992 -22.321 -17.503 1.00 90.06 499 ARG A N 1
ATOM 4070 C CA . ARG A 1 499 ? -10.409 -23.251 -16.522 1.00 90.06 499 ARG A CA 1
ATOM 4071 C C . ARG A 1 499 ? -11.234 -23.244 -15.237 1.00 90.06 499 ARG A C 1
ATOM 4073 O O . ARG A 1 499 ? -11.791 -22.214 -14.876 1.00 90.06 499 ARG A O 1
ATOM 4080 N N . GLY A 1 500 ? -11.251 -24.365 -14.519 1.00 92.62 500 GLY A N 1
ATOM 4081 C CA . GLY A 1 500 ? -11.978 -24.493 -13.253 1.00 92.62 500 GLY A CA 1
ATOM 4082 C C . GLY A 1 500 ? -13.447 -24.883 -13.432 1.00 92.62 500 GLY A C 1
ATOM 4083 O O . GLY A 1 500 ? -13.800 -25.621 -14.360 1.00 92.62 500 GLY A O 1
ATOM 4084 N N . TYR A 1 501 ? -14.276 -24.437 -12.493 1.00 92.81 501 TYR A N 1
ATOM 4085 C CA . TYR A 1 501 ? -15.720 -24.646 -12.453 1.00 92.81 501 TYR A CA 1
ATOM 4086 C C . TYR A 1 501 ? -16.404 -23.451 -11.783 1.00 92.81 501 TYR A C 1
ATOM 4088 O O . TYR A 1 501 ? -15.878 -22.908 -10.815 1.00 92.81 501 TYR A O 1
ATOM 4096 N N . VAL A 1 502 ? -17.573 -23.044 -12.278 1.00 94.56 502 VAL A N 1
ATOM 4097 C CA . VAL A 1 502 ? -18.404 -21.995 -11.668 1.00 94.56 502 VAL A CA 1
ATOM 4098 C C . VAL A 1 502 ? -19.524 -22.679 -10.891 1.00 94.56 502 VAL A C 1
ATOM 4100 O O . VAL A 1 502 ? -20.458 -23.206 -11.488 1.00 94.56 502 VAL A O 1
ATOM 4103 N N . SER A 1 503 ? -19.406 -22.707 -9.564 1.00 92.19 503 SER A N 1
ATOM 4104 C CA . SER A 1 503 ? -20.357 -23.374 -8.667 1.00 92.19 503 SER A CA 1
ATOM 4105 C C . SER A 1 503 ? -21.619 -22.556 -8.409 1.00 92.19 503 SER A C 1
ATOM 4107 O O . SER A 1 503 ? -22.675 -23.135 -8.176 1.00 92.19 503 SER A O 1
ATOM 4109 N N . CYS A 1 504 ? -21.529 -21.227 -8.488 1.00 93.44 504 CYS A N 1
ATOM 4110 C CA . CYS A 1 504 ? -22.683 -20.335 -8.477 1.00 93.44 504 CYS A CA 1
ATOM 4111 C C . CYS A 1 504 ? -22.615 -19.454 -9.735 1.00 93.44 504 CYS A C 1
ATOM 4113 O O . CYS A 1 504 ? -21.726 -18.596 -9.820 1.00 93.44 504 CYS A O 1
ATOM 4115 N N . PRO A 1 505 ? -23.462 -19.716 -10.751 1.00 93.12 505 PRO A N 1
ATOM 4116 C CA . PRO A 1 505 ? -23.375 -19.054 -12.042 1.00 93.12 505 PRO A CA 1
ATOM 4117 C C . PRO A 1 505 ? -23.761 -17.584 -11.949 1.00 93.12 505 PRO A C 1
ATOM 4119 O O . PRO A 1 505 ? -24.658 -17.200 -11.208 1.00 93.12 505 PRO A O 1
ATOM 4122 N N . PHE A 1 506 ? -23.117 -16.778 -12.787 1.00 95.69 506 PHE A N 1
ATOM 4123 C CA . PHE A 1 506 ? -23.520 -15.402 -13.037 1.00 95.69 506 PHE A CA 1
ATOM 4124 C C . PHE A 1 506 ? -24.994 -15.334 -13.468 1.00 95.69 506 PHE A C 1
ATOM 4126 O O . PHE A 1 506 ? -25.447 -16.172 -14.258 1.00 95.69 506 PHE A O 1
ATOM 4133 N N . GLN A 1 507 ? -25.717 -14.332 -12.976 1.00 95.81 507 GLN A N 1
ATOM 4134 C CA . GLN A 1 507 ? -27.132 -14.075 -13.261 1.00 95.81 507 GLN A CA 1
ATOM 4135 C C . GLN A 1 507 ? -27.312 -12.672 -13.832 1.00 95.81 507 GLN A C 1
ATOM 4137 O O . GLN A 1 507 ? -26.423 -11.832 -13.703 1.00 95.81 507 GLN A O 1
ATOM 4142 N N . ASP A 1 508 ? -28.467 -12.417 -14.438 1.00 96.94 508 ASP A N 1
ATOM 4143 C CA . ASP A 1 508 ? -28.868 -11.056 -14.789 1.00 96.94 508 ASP A CA 1
ATOM 4144 C C . ASP A 1 508 ? -28.952 -10.196 -13.523 1.00 96.94 508 ASP A C 1
ATOM 4146 O O . ASP A 1 508 ? -29.464 -10.640 -12.498 1.00 96.94 508 ASP A O 1
ATOM 4150 N N . VAL A 1 509 ? -28.464 -8.956 -13.590 1.00 96.75 509 VAL A N 1
ATOM 4151 C CA . VAL A 1 509 ? -28.419 -8.050 -12.434 1.00 96.75 509 VAL A CA 1
ATOM 4152 C C . VAL A 1 509 ? -29.416 -6.920 -12.641 1.00 96.75 509 VAL A C 1
ATOM 4154 O O . VAL A 1 509 ? -29.181 -5.985 -13.417 1.00 96.75 509 VAL A O 1
ATOM 4157 N N . ALA A 1 510 ? -30.541 -6.996 -11.930 1.00 96.75 510 ALA A N 1
ATOM 4158 C CA . ALA A 1 510 ? -31.597 -5.990 -11.984 1.00 96.75 510 ALA A CA 1
ATOM 4159 C C . ALA A 1 510 ? -31.096 -4.594 -11.565 1.00 96.75 510 ALA A C 1
ATOM 4161 O O . ALA A 1 510 ? -30.086 -4.441 -10.868 1.00 96.75 510 ALA A O 1
ATOM 4162 N N . THR A 1 511 ? -31.829 -3.554 -11.959 1.00 96.00 511 THR A N 1
ATOM 4163 C CA . THR A 1 511 ? -31.497 -2.156 -11.647 1.00 96.00 511 THR A CA 1
ATOM 4164 C C . THR A 1 511 ? -31.394 -1.924 -10.135 1.00 96.00 511 THR A C 1
ATOM 4166 O O . THR A 1 511 ? -32.347 -2.204 -9.398 1.00 96.00 511 THR A O 1
ATOM 4169 N N . GLY A 1 512 ? -30.279 -1.370 -9.655 1.00 94.69 512 GLY A N 1
ATOM 4170 C CA . GLY A 1 512 ? -30.073 -1.099 -8.227 1.00 94.69 512 GLY A CA 1
ATOM 4171 C C . GLY A 1 512 ? -30.069 -2.357 -7.355 1.00 94.69 512 GLY A C 1
ATOM 4172 O O . GLY A 1 512 ? -30.552 -2.327 -6.224 1.00 94.69 512 GLY A O 1
ATOM 4173 N N . SER A 1 513 ? -29.578 -3.474 -7.885 1.00 95.06 513 SER A N 1
ATOM 4174 C CA . SER A 1 513 ? -29.484 -4.742 -7.163 1.00 95.06 513 SER A CA 1
ATOM 4175 C C . SER A 1 513 ? -28.071 -5.315 -7.201 1.00 95.06 513 SER A C 1
ATOM 4177 O O . SER A 1 513 ? -27.184 -4.780 -7.874 1.00 95.06 513 SER A O 1
ATOM 4179 N N . LYS A 1 514 ? -27.863 -6.399 -6.454 1.00 94.25 514 LYS A N 1
ATOM 4180 C CA . LYS A 1 514 ? -26.628 -7.176 -6.489 1.00 94.25 514 LYS A CA 1
ATOM 4181 C C . LYS A 1 514 ? -26.891 -8.672 -6.572 1.00 94.25 514 LYS A C 1
ATOM 4183 O O . LYS A 1 514 ? -27.795 -9.172 -5.909 1.00 94.25 514 LYS A O 1
ATOM 4188 N N . GLU A 1 515 ? -26.060 -9.369 -7.336 1.00 94.75 515 GLU A N 1
ATOM 4189 C CA . GLU A 1 515 ? -26.092 -10.827 -7.504 1.00 94.75 515 GLU A CA 1
ATOM 4190 C C . GLU A 1 515 ? -24.722 -11.418 -7.140 1.00 94.75 515 GLU A C 1
ATOM 4192 O O . GLU A 1 515 ? -23.692 -10.772 -7.349 1.00 94.75 515 GLU A O 1
ATOM 4197 N N . ILE A 1 516 ? -24.698 -12.630 -6.581 1.00 94.19 516 ILE A N 1
ATOM 4198 C CA . ILE A 1 516 ? -23.470 -13.342 -6.205 1.00 94.19 516 ILE A CA 1
ATOM 4199 C C . ILE A 1 516 ? -23.078 -14.383 -7.250 1.00 94.19 516 ILE A C 1
ATOM 4201 O O . ILE A 1 516 ? -23.904 -14.889 -8.003 1.00 94.19 516 ILE A O 1
ATOM 4205 N N . PHE A 1 517 ? -21.795 -14.722 -7.271 1.00 95.56 517 PHE A N 1
ATOM 4206 C CA . PHE A 1 517 ? -21.241 -15.814 -8.062 1.00 95.56 517 PHE A CA 1
ATOM 4207 C C . PHE A 1 517 ? -20.139 -16.525 -7.278 1.00 95.56 517 PHE A C 1
ATOM 4209 O O . PHE A 1 517 ? -19.609 -16.002 -6.295 1.00 95.56 517 PHE A O 1
ATOM 4216 N N . ALA A 1 518 ? -19.767 -17.721 -7.722 1.00 94.88 518 ALA A N 1
ATOM 4217 C CA . ALA A 1 518 ? -18.638 -18.453 -7.165 1.00 94.88 518 ALA A CA 1
ATOM 4218 C C . ALA A 1 518 ? -17.994 -19.351 -8.209 1.00 94.88 518 ALA A C 1
ATOM 4220 O O . ALA A 1 518 ? -18.680 -19.949 -9.039 1.00 94.88 518 ALA A O 1
ATOM 4221 N N . SER A 1 519 ? -16.671 -19.461 -8.151 1.00 95.50 519 SER A N 1
ATOM 4222 C CA . SER A 1 519 ? -15.911 -20.396 -8.971 1.00 95.50 519 SER A CA 1
ATOM 4223 C C . SER A 1 519 ? -14.749 -20.994 -8.191 1.00 95.50 519 SER A C 1
ATOM 4225 O O . SER A 1 519 ? -14.309 -20.453 -7.179 1.00 95.50 519 SER A O 1
ATOM 4227 N N . HIS A 1 520 ? -14.246 -22.133 -8.639 1.00 93.75 520 HIS A N 1
ATOM 4228 C CA . HIS A 1 520 ? -13.131 -22.812 -8.002 1.00 93.75 520 HIS A CA 1
ATOM 4229 C C . HIS A 1 520 ? -12.326 -23.625 -9.012 1.00 93.75 520 HIS A C 1
ATOM 4231 O O . HIS A 1 520 ? -12.788 -23.934 -10.113 1.00 93.75 520 HIS A O 1
ATOM 4237 N N . ALA A 1 521 ? -11.095 -23.972 -8.644 1.00 91.44 521 ALA A N 1
ATOM 4238 C CA . ALA A 1 521 ? -10.305 -24.916 -9.421 1.00 91.44 521 ALA A CA 1
ATOM 4239 C C . ALA A 1 521 ? -10.955 -26.311 -9.381 1.00 91.44 521 ALA A C 1
ATOM 4241 O O . ALA A 1 521 ? -11.589 -26.691 -8.393 1.00 91.44 521 ALA A O 1
ATOM 4242 N N . ARG A 1 522 ? -10.798 -27.100 -10.449 1.00 87.38 522 ARG A N 1
ATOM 4243 C CA . ARG A 1 522 ? -11.237 -28.502 -10.423 1.00 87.38 522 ARG A CA 1
ATOM 4244 C C . ARG A 1 522 ? -10.354 -29.280 -9.454 1.00 87.38 522 ARG A C 1
ATOM 4246 O O . ARG A 1 522 ? -9.132 -29.129 -9.480 1.00 87.38 522 ARG A O 1
ATOM 4253 N N . GLN A 1 523 ? -10.972 -30.136 -8.645 1.00 75.69 523 GLN A N 1
ATOM 4254 C CA . GLN A 1 523 ? -10.248 -31.066 -7.787 1.00 75.69 523 GLN A CA 1
ATOM 4255 C C . GLN A 1 523 ? -9.284 -31.877 -8.674 1.00 75.69 523 GLN A C 1
ATOM 4257 O O . GLN A 1 523 ? -9.691 -32.379 -9.720 1.00 75.69 523 GLN A O 1
ATOM 4262 N N . HIS A 1 524 ? -8.000 -31.920 -8.307 1.00 76.44 524 HIS A N 1
ATOM 4263 C CA . HIS A 1 524 ? -6.906 -32.603 -9.025 1.00 76.44 524 HIS A CA 1
ATOM 4264 C C . HIS A 1 524 ? -6.333 -31.942 -10.293 1.00 76.44 524 HIS A C 1
ATOM 4266 O O . HIS A 1 524 ? -5.348 -32.448 -10.826 1.00 76.44 524 HIS A O 1
ATOM 4272 N N . PHE A 1 525 ? -6.844 -30.796 -10.756 1.00 73.31 525 PHE A N 1
ATOM 4273 C CA . PHE A 1 525 ? -6.227 -30.079 -11.880 1.00 73.31 525 PHE A CA 1
ATOM 4274 C C . PHE A 1 525 ? -5.469 -28.850 -11.381 1.00 73.31 525 PHE A C 1
ATOM 4276 O O . PHE A 1 525 ? -6.065 -27.859 -10.962 1.00 73.31 525 PHE A O 1
ATOM 4283 N N . GLY A 1 526 ? -4.139 -28.884 -11.485 1.00 75.81 526 GLY A N 1
ATOM 4284 C CA . GLY A 1 526 ? -3.233 -27.812 -11.060 1.00 75.81 526 GLY A CA 1
ATOM 4285 C C . GLY A 1 526 ? -3.290 -26.536 -11.908 1.00 75.81 526 GLY A C 1
ATOM 4286 O O . GLY A 1 526 ? -2.265 -25.889 -12.073 1.00 75.81 526 GLY A O 1
ATOM 4287 N N . ASN A 1 527 ? -4.449 -26.153 -12.450 1.00 78.12 527 ASN A N 1
ATOM 4288 C CA . ASN A 1 527 ? -4.583 -25.096 -13.460 1.00 78.12 527 ASN A CA 1
ATOM 4289 C C . ASN A 1 527 ? -5.398 -23.866 -13.014 1.00 78.12 527 ASN A C 1
ATOM 4291 O O . ASN A 1 527 ? -5.540 -22.937 -13.813 1.00 78.12 527 ASN A O 1
ATOM 4295 N N . GLY A 1 528 ? -5.891 -23.828 -11.770 1.00 89.56 528 GLY A N 1
ATOM 4296 C CA . GLY A 1 528 ? -6.626 -22.678 -11.227 1.00 89.56 528 GLY A CA 1
ATOM 4297 C C . GLY A 1 528 ? -8.068 -22.547 -11.743 1.00 89.56 528 GLY A C 1
ATOM 4298 O O . GLY A 1 528 ? -8.632 -23.511 -12.266 1.00 89.56 528 GLY A O 1
ATOM 4299 N N . THR A 1 529 ? -8.665 -21.358 -11.610 1.00 92.62 529 THR A N 1
ATOM 4300 C CA . THR A 1 529 ? -9.951 -20.990 -12.241 1.00 92.62 529 THR A CA 1
ATOM 4301 C C . THR A 1 529 ? -9.781 -19.755 -13.121 1.00 92.62 529 THR A C 1
ATOM 4303 O O . THR A 1 529 ? -9.101 -18.808 -12.740 1.00 92.62 529 THR A O 1
ATOM 4306 N N . TYR A 1 530 ? -10.358 -19.792 -14.320 1.00 93.88 530 TYR A N 1
ATOM 4307 C CA . TYR A 1 530 ? -10.321 -18.723 -15.312 1.00 93.88 530 TYR A CA 1
ATOM 4308 C C . TYR A 1 530 ? -11.731 -18.547 -15.854 1.00 93.88 530 TYR A C 1
ATOM 4310 O O . TYR A 1 530 ? -12.236 -19.429 -16.558 1.00 93.88 530 TYR A O 1
ATOM 4318 N N . VAL A 1 531 ? -12.340 -17.396 -15.582 1.00 95.38 531 VAL A N 1
ATOM 4319 C CA . VAL A 1 531 ? -13.713 -17.110 -16.001 1.00 95.38 531 VAL A CA 1
ATOM 4320 C C . VAL A 1 531 ? -13.789 -15.777 -16.728 1.00 95.38 531 VAL A C 1
ATOM 4322 O O . VAL A 1 531 ? -13.199 -14.783 -16.306 1.00 95.38 531 VAL A O 1
ATOM 4325 N N . ARG A 1 532 ? -14.549 -15.769 -17.822 1.00 94.62 532 ARG A N 1
ATOM 4326 C CA . ARG 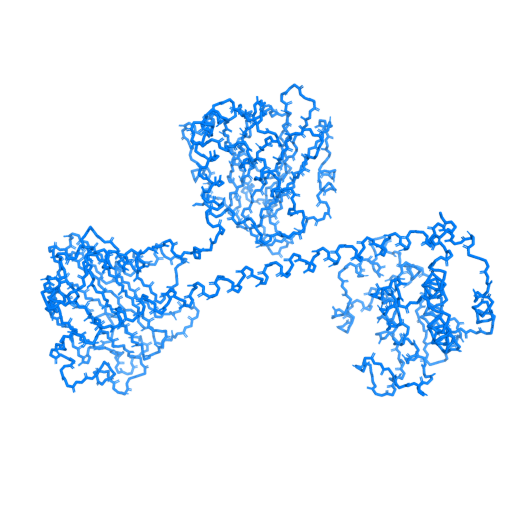A 1 532 ? -14.938 -14.578 -18.572 1.00 94.62 532 ARG A CA 1
ATOM 4327 C C . ARG A 1 532 ? -16.455 -14.480 -18.584 1.00 94.62 532 ARG A C 1
ATOM 4329 O O . ARG A 1 532 ? -17.119 -15.435 -18.966 1.00 94.62 532 ARG A O 1
ATOM 4336 N N . VAL A 1 533 ? -17.005 -13.329 -18.227 1.00 95.94 533 VAL A N 1
ATOM 4337 C CA . VAL A 1 533 ? -18.443 -13.053 -18.309 1.00 95.94 533 VAL A CA 1
ATOM 4338 C C . VAL A 1 533 ? -18.681 -11.762 -19.081 1.00 95.94 533 VAL A C 1
ATOM 4340 O O . VAL A 1 533 ? -17.922 -10.807 -18.958 1.00 95.94 533 VAL A O 1
ATOM 4343 N N . THR A 1 534 ? -19.712 -11.748 -19.919 1.00 95.56 534 THR A N 1
ATOM 4344 C CA . THR A 1 534 ? -20.131 -10.578 -20.693 1.00 95.56 534 THR A CA 1
ATOM 4345 C C . THR A 1 534 ? -21.572 -10.237 -20.355 1.00 95.56 534 THR A C 1
ATOM 4347 O O . THR A 1 534 ? -22.449 -11.098 -20.453 1.00 95.56 534 THR A O 1
ATOM 4350 N N . TYR A 1 535 ? -21.808 -8.983 -19.988 1.00 95.75 535 TYR A N 1
ATOM 4351 C CA . TYR A 1 535 ? -23.131 -8.414 -19.761 1.00 95.75 535 TYR A CA 1
ATOM 4352 C C . TYR A 1 535 ? -23.467 -7.417 -20.853 1.00 95.75 535 TYR A C 1
ATOM 4354 O O . TYR A 1 535 ? -22.620 -6.598 -21.176 1.00 95.75 535 TYR A O 1
ATOM 4362 N N . SER A 1 536 ? -24.690 -7.427 -21.370 1.00 94.56 536 SER A N 1
ATOM 4363 C CA . SER A 1 536 ? -25.228 -6.305 -22.137 1.00 94.56 536 SER A CA 1
ATOM 4364 C C . SER A 1 536 ? -25.974 -5.353 -21.210 1.00 94.56 536 SER A C 1
ATOM 4366 O O . SER A 1 536 ? -26.744 -5.795 -20.354 1.00 94.56 536 SER A O 1
ATOM 4368 N N . ILE A 1 537 ? -25.774 -4.055 -21.407 1.00 92.19 537 ILE A N 1
ATOM 4369 C CA . ILE A 1 537 ? -26.522 -3.010 -20.707 1.00 92.19 537 ILE A CA 1
ATOM 4370 C C . ILE A 1 537 ? -27.822 -2.763 -21.478 1.00 92.19 537 ILE A C 1
ATOM 4372 O O . ILE A 1 537 ? -27.793 -2.532 -22.690 1.00 92.19 537 ILE A O 1
ATOM 4376 N N . GLU A 1 538 ? -28.954 -2.834 -20.780 1.00 86.75 538 GLU A N 1
ATOM 4377 C CA . GLU A 1 538 ? -30.290 -2.636 -21.346 1.00 86.75 538 GLU A CA 1
ATOM 4378 C C . GLU A 1 538 ? -30.379 -1.387 -22.245 1.00 86.75 538 GLU A C 1
ATOM 4380 O O . GLU A 1 538 ? -30.048 -0.281 -21.819 1.00 86.75 538 GLU A O 1
ATOM 4385 N N . ASN A 1 539 ? -30.877 -1.581 -23.474 1.00 73.56 539 ASN A N 1
ATOM 4386 C CA . ASN A 1 539 ? -31.215 -0.542 -24.458 1.00 73.56 539 ASN A CA 1
ATOM 4387 C C . ASN A 1 539 ? -30.067 0.331 -24.996 1.00 73.56 539 ASN A C 1
ATOM 4389 O O . ASN A 1 539 ? -30.346 1.318 -25.673 1.00 73.56 539 ASN A O 1
ATOM 4393 N N . ASN A 1 540 ? -28.802 -0.047 -24.776 1.00 72.38 540 ASN A N 1
ATOM 4394 C CA . ASN A 1 540 ? -27.665 0.763 -25.238 1.00 72.38 540 ASN A CA 1
ATOM 4395 C C . ASN A 1 540 ? -26.758 0.066 -26.270 1.00 72.38 540 ASN A C 1
ATOM 4397 O O . ASN A 1 540 ? -25.970 0.727 -26.931 1.00 72.38 540 ASN A O 1
ATOM 4401 N N . GLY A 1 541 ? -26.841 -1.259 -26.450 1.00 82.75 541 GLY A N 1
ATOM 4402 C CA . GLY A 1 541 ? -25.948 -1.977 -27.379 1.00 82.75 541 GLY A CA 1
ATOM 4403 C C . GLY A 1 541 ? -24.488 -2.068 -26.904 1.00 82.75 541 GLY A C 1
ATOM 4404 O O . GLY A 1 541 ? -23.601 -2.387 -27.693 1.00 82.75 541 GLY A O 1
ATOM 4405 N N . TYR A 1 542 ? -24.245 -1.808 -25.615 1.00 88.06 542 TYR A N 1
ATOM 4406 C CA . TYR A 1 542 ? -22.936 -1.926 -24.973 1.00 88.06 542 TYR A CA 1
ATOM 4407 C C . TYR A 1 542 ? -22.816 -3.189 -24.154 1.00 88.06 542 TYR A C 1
ATOM 4409 O O . TYR A 1 542 ? -23.774 -3.657 -23.532 1.00 88.06 542 TYR A O 1
ATOM 4417 N N . PHE A 1 543 ? -21.581 -3.663 -24.086 1.00 91.38 543 PHE A N 1
ATOM 4418 C CA . PHE A 1 543 ? -21.192 -4.843 -23.355 1.00 91.38 543 PHE A CA 1
ATOM 4419 C C . PHE A 1 543 ? -20.157 -4.495 -22.289 1.00 91.38 543 PHE A C 1
ATOM 4421 O O . PHE A 1 543 ? -19.237 -3.716 -22.530 1.00 91.38 543 PHE A O 1
ATOM 4428 N N . ILE A 1 544 ? -20.311 -5.079 -21.104 1.00 92.31 544 ILE A N 1
ATOM 4429 C CA . ILE A 1 544 ? -19.318 -5.100 -20.034 1.00 92.31 544 ILE A CA 1
ATOM 4430 C C . ILE A 1 544 ? -18.710 -6.496 -20.037 1.00 92.31 544 ILE A C 1
ATOM 4432 O O . ILE A 1 544 ? -19.402 -7.475 -19.759 1.00 92.31 544 ILE A O 1
ATOM 4436 N N . HIS A 1 545 ? -17.419 -6.588 -20.322 1.00 92.62 545 HIS A N 1
ATOM 4437 C CA . HIS A 1 545 ? -16.672 -7.833 -20.256 1.00 92.62 545 HIS A CA 1
ATOM 4438 C C . HIS A 1 545 ? -15.855 -7.844 -18.968 1.00 92.62 545 HIS A C 1
ATOM 4440 O O . HIS A 1 545 ? -15.065 -6.935 -18.718 1.00 92.62 545 HIS A O 1
ATOM 4446 N N . LEU A 1 546 ? -16.048 -8.871 -18.150 1.00 92.94 546 LEU A N 1
ATOM 4447 C CA . LEU A 1 546 ? -15.324 -9.094 -16.906 1.00 92.94 546 LEU A CA 1
ATOM 4448 C C . LEU A 1 546 ? -14.540 -10.393 -17.042 1.00 92.94 546 LEU A C 1
ATOM 4450 O O . LEU A 1 546 ? -15.058 -11.400 -17.527 1.00 92.94 546 LEU A O 1
ATOM 4454 N N . LEU A 1 547 ? -13.292 -10.375 -16.606 1.00 93.06 547 LEU A N 1
ATOM 4455 C CA . LEU A 1 547 ? -12.382 -11.498 -16.712 1.00 93.06 547 LEU A CA 1
ATOM 4456 C C . LEU A 1 547 ? -11.576 -11.603 -15.428 1.00 93.06 547 LEU A C 1
ATOM 4458 O O . LEU A 1 547 ? -11.042 -10.608 -14.946 1.00 93.06 547 LEU A O 1
ATOM 4462 N N . TYR A 1 548 ? -11.460 -12.806 -14.880 1.00 92.94 548 TYR A N 1
ATOM 4463 C CA . TYR A 1 548 ? -10.550 -13.054 -13.769 1.00 92.94 548 TYR A CA 1
ATOM 4464 C C . TYR A 1 548 ? -9.902 -14.432 -13.860 1.00 92.94 548 TYR A C 1
ATOM 4466 O O . TYR A 1 548 ? -10.453 -15.376 -14.432 1.00 92.94 548 TYR A O 1
ATOM 4474 N N . PHE A 1 549 ? -8.719 -14.531 -13.264 1.00 91.88 549 PHE A N 1
ATOM 4475 C CA . PHE A 1 549 ? -7.922 -15.740 -13.169 1.00 91.88 549 PHE A CA 1
ATOM 4476 C C . PHE A 1 549 ? -7.352 -15.885 -11.756 1.00 91.88 549 PHE A C 1
ATOM 4478 O O . PHE A 1 549 ? -6.705 -14.979 -11.235 1.00 91.88 549 PHE A O 1
ATOM 4485 N N . LEU A 1 550 ? -7.586 -17.045 -11.150 1.00 90.88 550 LEU A N 1
ATOM 4486 C CA . LEU A 1 550 ? -6.974 -17.485 -9.901 1.00 90.88 550 LEU A CA 1
ATOM 4487 C C . LEU A 1 550 ? -6.044 -18.659 -10.216 1.00 90.88 550 LEU A C 1
ATOM 4489 O O . LEU A 1 550 ? -6.547 -19.723 -10.592 1.00 90.88 550 LEU A O 1
ATOM 4493 N N . PRO A 1 551 ? -4.720 -18.526 -10.074 1.00 88.88 551 PRO A N 1
ATOM 4494 C CA . PRO A 1 551 ? -3.817 -19.641 -10.300 1.00 88.88 551 PRO A CA 1
ATOM 4495 C C . PRO A 1 551 ? -3.912 -20.683 -9.179 1.00 88.88 551 PRO A C 1
ATOM 4497 O O . PRO A 1 551 ? -4.171 -20.372 -8.021 1.00 88.88 551 PRO A O 1
ATOM 4500 N N . SER A 1 552 ? -3.638 -21.942 -9.523 1.00 86.38 552 SER A N 1
ATOM 4501 C CA . SER A 1 552 ? -3.452 -23.042 -8.561 1.00 86.38 552 SER A CA 1
ATOM 4502 C C . SER A 1 552 ? -2.240 -22.835 -7.646 1.00 86.38 552 SER A C 1
ATOM 4504 O O . SER A 1 552 ? -2.228 -23.308 -6.514 1.00 86.38 552 SER A O 1
ATOM 4506 N N . SER A 1 553 ? -1.214 -22.140 -8.146 1.00 81.75 553 SER A N 1
ATOM 4507 C CA . SER A 1 553 ? 0.055 -21.912 -7.466 1.00 81.75 553 SER A CA 1
ATOM 4508 C C . SER A 1 553 ? 0.507 -20.466 -7.624 1.00 81.75 553 SER A C 1
ATOM 4510 O O . SER A 1 553 ? 0.673 -19.966 -8.739 1.00 81.75 553 SER A O 1
ATOM 4512 N N . PHE A 1 554 ? 0.774 -19.830 -6.484 1.00 76.62 554 PHE A N 1
ATOM 4513 C CA . PHE A 1 554 ? 1.301 -18.467 -6.401 1.00 76.62 554 PHE A CA 1
ATOM 4514 C C . PHE A 1 554 ? 2.814 -18.390 -6.633 1.00 76.62 554 PHE A C 1
ATOM 4516 O O . PHE A 1 554 ? 3.374 -17.301 -6.696 1.00 76.62 554 PHE A O 1
ATOM 4523 N N . ALA A 1 555 ? 3.489 -19.534 -6.801 1.00 72.56 555 ALA A N 1
ATOM 4524 C CA . ALA A 1 555 ? 4.922 -19.563 -7.085 1.00 72.56 555 ALA A CA 1
ATOM 4525 C C . ALA A 1 555 ? 5.269 -18.972 -8.464 1.00 72.56 555 ALA A C 1
ATOM 4527 O O . ALA A 1 555 ? 6.400 -18.546 -8.679 1.00 72.56 555 ALA A O 1
ATOM 4528 N N . VAL A 1 556 ? 4.312 -18.966 -9.403 1.00 66.81 556 VAL A N 1
ATOM 4529 C CA . VAL A 1 556 ? 4.543 -18.565 -10.805 1.00 66.81 556 VAL A CA 1
ATOM 4530 C C . VAL A 1 556 ? 3.569 -17.482 -11.281 1.00 66.81 556 VAL A C 1
ATOM 4532 O O . VAL A 1 556 ? 3.916 -16.697 -12.163 1.00 66.81 556 VAL A O 1
ATOM 4535 N N . TYR A 1 557 ? 2.369 -17.404 -10.703 1.00 78.06 557 TYR A N 1
ATOM 4536 C CA . TYR A 1 557 ? 1.307 -16.508 -11.160 1.00 78.06 557 TYR A CA 1
ATOM 4537 C C . TYR A 1 557 ? 0.630 -15.806 -9.981 1.00 78.06 557 TYR A C 1
ATOM 4539 O O . TYR A 1 557 ? 0.509 -16.379 -8.904 1.00 78.06 557 TYR A O 1
ATOM 4547 N N . SER A 1 558 ? 0.146 -14.584 -10.195 1.00 80.19 558 SER A N 1
ATOM 4548 C CA . SER A 1 558 ? -0.735 -13.876 -9.264 1.00 80.19 558 SER A CA 1
ATOM 4549 C C . SER A 1 558 ? -2.193 -14.005 -9.702 1.00 80.19 558 SER A C 1
ATOM 4551 O O . SER A 1 558 ? -2.480 -14.351 -10.851 1.00 80.19 558 SER A O 1
ATOM 4553 N N . ASN A 1 559 ? -3.115 -13.672 -8.800 1.00 85.31 559 ASN A N 1
ATOM 4554 C CA . ASN A 1 559 ? -4.494 -13.376 -9.174 1.00 85.31 559 ASN A CA 1
ATOM 4555 C C . ASN A 1 559 ? -4.498 -12.299 -10.270 1.00 85.31 559 ASN A C 1
ATOM 4557 O O . ASN A 1 559 ? -3.722 -11.342 -10.209 1.00 85.31 559 ASN A O 1
ATOM 4561 N N . MET A 1 560 ? -5.337 -12.471 -11.287 1.00 86.81 560 MET A N 1
ATOM 4562 C CA . MET A 1 560 ? -5.506 -11.495 -12.359 1.00 86.81 560 MET A CA 1
ATOM 4563 C C . MET A 1 560 ? -6.975 -11.143 -12.502 1.00 86.81 560 MET A C 1
ATOM 4565 O O . MET A 1 560 ? -7.840 -12.014 -12.444 1.00 86.81 560 MET A O 1
ATOM 4569 N N . MET A 1 561 ? -7.237 -9.873 -12.773 1.00 87.69 561 MET A N 1
ATOM 4570 C CA . MET A 1 561 ? -8.550 -9.372 -13.135 1.00 87.69 561 MET A CA 1
ATOM 4571 C C . MET A 1 561 ? -8.383 -8.384 -14.281 1.00 87.69 561 MET A C 1
ATOM 4573 O O . MET A 1 561 ? -7.453 -7.582 -14.291 1.00 87.69 561 MET A O 1
ATOM 4577 N N . ALA A 1 562 ? -9.279 -8.459 -15.248 1.00 87.06 562 ALA A N 1
ATOM 4578 C CA . ALA A 1 562 ? -9.361 -7.551 -16.371 1.00 87.06 562 ALA A CA 1
ATOM 4579 C C . ALA A 1 562 ? -10.833 -7.231 -16.612 1.00 87.06 562 ALA A C 1
ATOM 4581 O O . ALA A 1 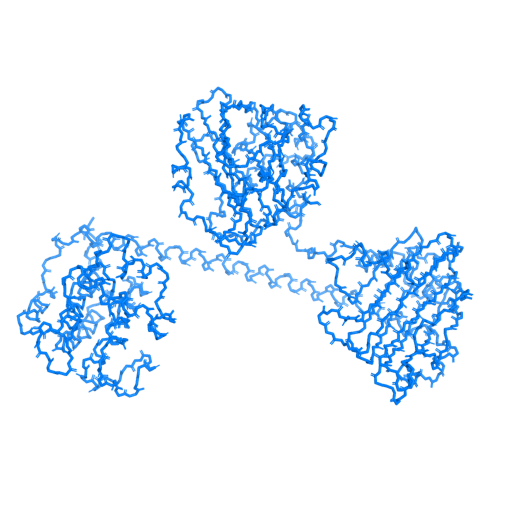562 ? -11.712 -8.072 -16.422 1.00 87.06 562 ALA A O 1
ATOM 4582 N N . MET A 1 563 ? -11.113 -5.999 -17.008 1.00 88.19 563 MET A N 1
ATOM 4583 C CA . MET A 1 563 ? -12.462 -5.584 -17.361 1.00 88.19 563 MET A CA 1
ATOM 4584 C C . MET A 1 563 ? -12.379 -4.713 -18.604 1.00 88.19 563 MET A C 1
ATOM 4586 O O . MET A 1 563 ? -11.359 -4.087 -18.871 1.00 88.19 563 MET A O 1
ATOM 4590 N N . MET A 1 564 ? -13.447 -4.653 -19.375 1.00 86.69 564 MET A N 1
ATOM 4591 C CA . MET A 1 564 ? -13.566 -3.670 -20.438 1.00 86.69 564 MET A CA 1
ATOM 4592 C C . MET A 1 564 ? -15.029 -3.422 -20.738 1.00 86.69 564 MET A C 1
ATOM 4594 O O . MET A 1 564 ? -15.906 -4.218 -20.404 1.00 86.69 564 MET A O 1
ATOM 4598 N N . THR A 1 565 ? -15.280 -2.328 -21.429 1.00 87.56 565 THR A N 1
ATOM 4599 C CA . THR A 1 565 ? -16.573 -2.070 -22.050 1.00 87.56 565 THR A CA 1
ATOM 4600 C C . THR A 1 565 ? -16.379 -1.925 -23.544 1.00 87.56 565 THR A C 1
ATOM 4602 O O . THR A 1 565 ? -15.400 -1.299 -23.960 1.00 87.56 565 THR A O 1
ATOM 4605 N N . SER A 1 566 ? -17.313 -2.416 -24.338 1.00 87.56 566 SER A N 1
ATOM 4606 C CA . SER A 1 566 ? -17.235 -2.314 -25.790 1.00 87.56 566 SER A CA 1
ATOM 4607 C C . SER A 1 566 ? -18.634 -2.225 -26.405 1.00 87.56 566 SER A C 1
ATOM 4609 O O . SER A 1 566 ? -19.636 -2.482 -25.740 1.00 87.56 566 SER A O 1
ATOM 4611 N N . HIS A 1 567 ? -18.694 -1.901 -27.695 1.00 87.69 567 HIS A N 1
ATOM 4612 C CA . HIS A 1 567 ? -19.890 -2.111 -28.519 1.00 87.69 567 HIS A CA 1
ATOM 4613 C C . HIS A 1 567 ? -19.959 -3.522 -29.115 1.00 87.69 567 HIS A C 1
ATOM 4615 O O . HIS A 1 567 ? -20.938 -3.883 -29.767 1.00 87.69 567 HIS A O 1
ATOM 4621 N N . LYS A 1 568 ? -18.897 -4.319 -28.969 1.00 85.56 568 LYS A N 1
ATOM 4622 C CA . LYS A 1 568 ? -18.800 -5.636 -29.587 1.00 85.56 568 LYS A CA 1
ATOM 4623 C C . LYS A 1 568 ? -19.226 -6.696 -28.587 1.00 85.56 568 LYS A C 1
ATOM 4625 O O . LYS A 1 568 ? -18.636 -6.859 -27.527 1.00 85.56 568 LYS A O 1
ATOM 4630 N N . LYS A 1 569 ? -20.221 -7.488 -28.972 1.00 84.06 569 LYS A N 1
ATOM 4631 C CA . LYS A 1 569 ? -20.687 -8.619 -28.166 1.00 84.06 569 LYS A CA 1
ATOM 4632 C C . LYS A 1 569 ? -19.579 -9.645 -27.895 1.00 84.06 569 LYS A C 1
ATOM 4634 O O . LYS A 1 569 ? -19.513 -10.199 -26.801 1.00 84.06 569 LYS A O 1
ATOM 4639 N N . ASP A 1 570 ? -18.713 -9.869 -28.881 1.00 81.38 570 ASP A N 1
ATOM 4640 C CA . ASP A 1 570 ? -17.722 -10.948 -28.896 1.00 81.38 570 ASP A CA 1
ATOM 4641 C C . ASP A 1 570 ? -16.281 -10.419 -28.893 1.00 81.38 570 ASP A C 1
ATOM 4643 O O . ASP A 1 570 ? -15.496 -10.703 -29.795 1.00 81.38 570 ASP A O 1
ATOM 4647 N N . GLU A 1 571 ? -15.914 -9.655 -27.864 1.00 82.56 571 GLU A N 1
ATOM 4648 C CA . GLU A 1 571 ? -14.500 -9.342 -27.618 1.00 82.56 571 GLU A CA 1
ATOM 4649 C C . GLU A 1 571 ? -13.736 -10.613 -27.219 1.00 82.56 571 GLU A C 1
ATOM 4651 O O . GLU A 1 571 ? -14.197 -11.431 -26.405 1.00 82.56 571 GLU A O 1
ATOM 4656 N N . THR A 1 572 ? -12.551 -10.817 -27.798 1.00 82.00 572 THR A N 1
ATOM 4657 C CA . THR A 1 572 ? -11.724 -11.971 -27.441 1.00 82.00 572 THR A CA 1
ATOM 4658 C C . THR A 1 572 ? -11.073 -11.762 -26.076 1.00 82.00 572 THR A C 1
ATOM 4660 O O . THR A 1 572 ? -10.943 -10.651 -25.565 1.00 82.00 572 THR A O 1
ATOM 4663 N N . THR A 1 573 ? -10.629 -12.852 -25.452 1.00 76.88 573 THR A N 1
ATOM 4664 C CA . THR A 1 573 ? -9.784 -12.782 -24.252 1.00 76.88 573 THR A CA 1
ATOM 4665 C C . THR A 1 573 ? -8.561 -11.895 -24.469 1.00 76.88 573 THR A C 1
ATOM 4667 O O . THR A 1 573 ? -8.166 -11.151 -23.575 1.00 76.88 573 THR A O 1
ATOM 4670 N N . GLU A 1 574 ? -7.968 -11.969 -25.659 1.00 76.88 574 GLU A N 1
ATOM 4671 C CA . GLU A 1 574 ? -6.810 -11.166 -26.017 1.00 76.88 574 GLU A CA 1
ATOM 4672 C C . GLU A 1 574 ? -7.171 -9.683 -26.121 1.00 76.88 574 GLU A C 1
ATOM 4674 O O . GLU A 1 574 ? -6.406 -8.860 -25.635 1.00 76.88 574 GLU A O 1
ATOM 4679 N N . ASP A 1 575 ? -8.345 -9.338 -26.654 1.00 79.00 575 ASP A N 1
ATOM 4680 C CA . ASP A 1 575 ? -8.827 -7.952 -26.729 1.00 79.00 575 ASP A CA 1
ATOM 4681 C C . ASP A 1 575 ? -9.097 -7.368 -25.337 1.00 79.00 575 ASP A C 1
ATOM 4683 O O . ASP A 1 575 ? -8.667 -6.253 -25.036 1.00 79.00 575 ASP A O 1
ATOM 4687 N N . ILE A 1 576 ? -9.703 -8.157 -24.440 1.00 76.06 576 ILE A N 1
ATOM 4688 C CA . ILE A 1 576 ? -9.905 -7.772 -23.034 1.00 76.06 576 ILE A CA 1
ATOM 4689 C C . ILE A 1 576 ? -8.556 -7.531 -22.353 1.00 76.06 576 ILE A C 1
ATOM 4691 O O . ILE A 1 576 ? -8.352 -6.491 -21.727 1.00 76.06 576 ILE A O 1
ATOM 4695 N N . LEU A 1 577 ? -7.600 -8.448 -22.512 1.00 75.56 577 LEU A N 1
ATOM 4696 C CA . LEU A 1 577 ? -6.268 -8.301 -21.926 1.00 75.56 577 LEU A CA 1
ATOM 4697 C C . LEU A 1 577 ? -5.485 -7.133 -22.545 1.00 75.56 577 LEU A C 1
ATOM 4699 O O . LEU A 1 577 ? -4.847 -6.396 -21.800 1.00 75.56 577 LEU A O 1
ATOM 4703 N N . LYS A 1 578 ? -5.581 -6.908 -23.864 1.00 75.00 578 LYS A N 1
ATOM 4704 C CA . LYS A 1 578 ? -5.000 -5.760 -24.590 1.00 75.00 578 LYS A CA 1
ATOM 4705 C C . LYS A 1 578 ? -5.597 -4.431 -24.153 1.00 75.00 578 LYS A C 1
ATOM 4707 O O . LYS A 1 578 ? -4.876 -3.459 -23.993 1.00 75.00 578 LYS A O 1
ATOM 4712 N N . SER A 1 579 ? -6.895 -4.369 -23.883 1.00 64.56 579 SER A N 1
ATOM 4713 C CA . SER A 1 579 ? -7.496 -3.159 -23.310 1.00 64.56 579 SER A CA 1
ATOM 4714 C C . SER A 1 579 ? -6.968 -2.861 -21.896 1.00 64.56 579 SER A C 1
ATOM 4716 O O . SER A 1 579 ? -6.991 -1.718 -21.444 1.00 64.56 579 SER A O 1
ATOM 4718 N N . CYS A 1 580 ? -6.418 -3.881 -21.228 1.00 62.66 580 CYS A N 1
ATOM 4719 C CA . CYS A 1 580 ? -5.819 -3.807 -19.903 1.00 62.66 580 CYS A CA 1
ATOM 4720 C C . CYS A 1 580 ? -4.277 -3.724 -19.912 1.00 62.66 580 CYS A C 1
ATOM 4722 O O . CYS A 1 580 ? -3.701 -3.727 -18.826 1.00 62.66 580 CYS A O 1
ATOM 4724 N N . THR A 1 581 ? -3.581 -3.637 -21.063 1.00 42.09 581 THR A N 1
ATOM 4725 C CA . THR A 1 581 ? -2.110 -3.857 -21.167 1.00 42.09 581 THR A CA 1
ATOM 4726 C C . THR A 1 581 ? -1.186 -2.866 -20.444 1.00 42.09 581 THR A C 1
ATOM 4728 O O . THR A 1 581 ? 0.028 -2.995 -20.566 1.00 42.09 581 THR A O 1
ATOM 4731 N N . ASN A 1 582 ? -1.702 -1.942 -19.631 1.00 40.56 582 ASN A N 1
ATOM 4732 C CA . ASN A 1 582 ? -0.875 -1.178 -18.687 1.00 40.56 582 ASN A CA 1
ATOM 4733 C C . ASN A 1 582 ? -0.994 -1.652 -17.224 1.00 40.56 582 ASN A C 1
ATOM 4735 O O . ASN A 1 582 ? -0.236 -1.187 -16.371 1.00 40.56 582 ASN A O 1
ATOM 4739 N N . ASN A 1 583 ? -1.882 -2.604 -16.915 1.00 42.12 583 ASN A N 1
ATOM 4740 C CA . ASN A 1 583 ? -2.120 -3.056 -15.547 1.00 42.12 583 ASN A CA 1
ATOM 4741 C C . ASN A 1 583 ? -1.301 -4.309 -15.228 1.00 42.12 583 ASN A C 1
ATOM 4743 O O . ASN A 1 583 ? -1.415 -5.361 -15.855 1.00 42.12 583 ASN A O 1
ATOM 4747 N N . HIS A 1 584 ? -0.397 -4.120 -14.274 1.00 41.94 584 HIS A N 1
ATOM 4748 C CA . HIS A 1 584 ? 0.665 -5.035 -13.906 1.00 41.94 584 HIS A CA 1
ATOM 4749 C C . HIS A 1 584 ? 0.147 -6.254 -13.128 1.00 41.94 584 HIS A C 1
ATOM 4751 O O . HIS A 1 584 ? -0.824 -6.185 -12.379 1.00 41.94 584 HIS A O 1
ATOM 4757 N N . PHE A 1 585 ? 0.874 -7.362 -13.264 1.00 41.84 585 PHE A N 1
ATOM 4758 C CA . PHE A 1 585 ? 0.807 -8.519 -12.377 1.00 41.84 585 PHE A CA 1
ATOM 4759 C C . PHE A 1 585 ? 1.371 -8.122 -11.000 1.00 41.84 585 PHE A C 1
ATOM 4761 O O . PHE A 1 585 ? 2.589 -7.993 -10.881 1.00 41.84 585 PHE A O 1
ATOM 4768 N N . TYR A 1 586 ? 0.539 -7.924 -9.971 1.00 42.06 586 TYR A N 1
ATOM 4769 C CA . TYR A 1 586 ? 1.023 -7.710 -8.598 1.00 42.06 586 TYR A CA 1
ATOM 4770 C C . TYR A 1 586 ? 0.198 -8.434 -7.530 1.00 42.06 586 TYR A C 1
ATOM 4772 O O . TYR A 1 586 ? -0.973 -8.754 -7.712 1.00 42.06 586 TYR A O 1
ATOM 4780 N N . GLY A 1 587 ? 0.888 -8.729 -6.423 1.00 37.38 587 GLY A N 1
ATOM 4781 C CA . GLY A 1 587 ? 0.451 -9.528 -5.280 1.00 37.38 587 GLY A CA 1
ATOM 4782 C C . GLY A 1 587 ? -0.093 -8.734 -4.090 1.00 37.38 587 GLY A C 1
ATOM 4783 O O . GLY A 1 587 ? -0.012 -9.228 -2.970 1.00 37.38 587 GLY A O 1
ATOM 4784 N N . GLU A 1 588 ? -0.666 -7.547 -4.296 1.00 44.84 588 GLU A N 1
ATOM 4785 C CA . GLU A 1 588 ? -1.385 -6.815 -3.243 1.00 44.84 588 GLU A CA 1
ATOM 4786 C C . GLU A 1 588 ? -2.782 -6.389 -3.720 1.00 44.84 588 GLU A C 1
ATOM 4788 O O . GLU A 1 588 ? -3.027 -6.229 -4.913 1.00 44.84 588 GLU A O 1
ATOM 4793 N N . ILE A 1 589 ? -3.721 -6.298 -2.771 1.00 52.09 589 ILE A N 1
ATOM 4794 C CA . ILE A 1 589 ? -5.155 -6.044 -2.981 1.00 52.09 589 ILE A CA 1
ATOM 4795 C C . ILE A 1 589 ? -5.350 -4.585 -3.421 1.00 52.09 589 ILE A C 1
ATOM 4797 O O . ILE A 1 589 ? -5.702 -3.731 -2.608 1.00 52.09 589 ILE A O 1
ATOM 4801 N N . GLU A 1 590 ? -5.094 -4.274 -4.690 1.00 54.97 590 GLU A N 1
ATOM 4802 C CA . GLU A 1 590 ? -5.351 -2.942 -5.245 1.00 54.97 590 GLU A CA 1
ATOM 4803 C C . GLU A 1 590 ? -6.664 -2.914 -6.050 1.00 54.97 590 GLU A C 1
ATOM 4805 O O . GLU A 1 590 ? -6.926 -3.818 -6.851 1.00 54.97 590 GLU A O 1
ATOM 4810 N N . PRO A 1 591 ? -7.519 -1.889 -5.863 1.00 54.72 591 PRO A N 1
ATOM 4811 C CA . PRO A 1 591 ? -8.683 -1.673 -6.710 1.00 54.72 591 PRO A CA 1
ATOM 4812 C C . PRO A 1 591 ? -8.297 -1.475 -8.173 1.00 54.72 591 PRO A C 1
ATOM 4814 O O . PRO A 1 591 ? -7.565 -0.545 -8.508 1.00 54.72 591 PRO A O 1
ATOM 4817 N N . LEU A 1 592 ? -8.877 -2.270 -9.066 1.00 58.53 592 LEU A N 1
ATOM 4818 C CA . LEU A 1 592 ? -8.793 -2.035 -10.499 1.00 58.53 592 LEU A CA 1
ATOM 4819 C C . LEU A 1 592 ? -9.997 -1.184 -10.924 1.00 58.53 592 LEU A C 1
ATOM 4821 O O . LEU A 1 592 ? -11.111 -1.684 -11.063 1.00 58.53 592 LEU A O 1
ATOM 4825 N N . CYS A 1 593 ? -9.799 0.119 -11.120 1.00 56.00 593 CYS A N 1
ATOM 4826 C CA . CYS A 1 593 ? -10.830 1.004 -11.667 1.00 56.00 593 CYS A CA 1
ATOM 4827 C C . CYS A 1 593 ? -10.653 1.120 -13.183 1.00 56.00 593 CYS A C 1
ATOM 4829 O O . CYS A 1 593 ? -9.604 1.568 -13.648 1.00 56.00 593 CYS A O 1
ATOM 4831 N N . LEU A 1 594 ? -11.671 0.749 -13.961 1.00 57.22 594 LEU A N 1
ATOM 4832 C CA . LEU A 1 594 ? -11.659 0.913 -15.410 1.00 57.22 594 LEU A CA 1
ATOM 4833 C C . LEU A 1 594 ? -12.830 1.798 -15.833 1.00 57.22 594 LEU A C 1
ATOM 4835 O O . LEU A 1 594 ? -14.006 1.431 -15.781 1.00 57.22 594 LEU A O 1
ATOM 4839 N N . LYS A 1 595 ? -12.484 3.013 -16.262 1.00 55.50 595 LYS A N 1
ATOM 4840 C CA . LYS A 1 595 ? -13.446 3.962 -16.810 1.00 55.50 595 LYS A CA 1
ATOM 4841 C C . LYS A 1 595 ? -13.692 3.631 -18.276 1.00 55.50 595 LYS A C 1
ATOM 4843 O O . LYS A 1 595 ? -12.800 3.787 -19.107 1.00 55.50 595 LYS A O 1
ATOM 4848 N N . SER A 1 596 ? -14.928 3.274 -18.588 1.00 55.91 596 SER A N 1
ATOM 4849 C CA . SER A 1 596 ? -15.443 3.438 -19.937 1.00 55.91 596 SER A CA 1
ATOM 4850 C C . SER A 1 596 ? -15.902 4.870 -20.118 1.00 55.91 596 SER A C 1
ATOM 4852 O O . SER A 1 596 ? -16.844 5.315 -19.467 1.00 55.91 596 SER A O 1
ATOM 4854 N N . GLU A 1 597 ? -15.234 5.624 -20.980 1.00 47.78 597 GLU A N 1
ATOM 4855 C CA . GLU A 1 597 ? -15.753 6.934 -21.386 1.00 47.78 597 GLU A CA 1
ATOM 4856 C C . GLU A 1 597 ? -16.882 6.818 -22.401 1.00 47.78 597 GLU A C 1
ATOM 4858 O O . GLU A 1 597 ? -17.613 7.787 -22.587 1.00 47.78 597 GLU A O 1
ATOM 4863 N N . ALA A 1 598 ? -17.055 5.642 -23.007 1.00 49.81 598 ALA A N 1
ATOM 4864 C CA . ALA A 1 598 ? -17.872 5.512 -24.192 1.00 49.81 598 ALA A CA 1
ATOM 4865 C C . ALA A 1 598 ? -19.355 5.773 -23.917 1.00 49.81 598 ALA A C 1
ATOM 4867 O O . ALA A 1 598 ? -19.950 6.432 -24.751 1.00 49.81 598 ALA A O 1
ATOM 4868 N N . GLU A 1 599 ? -19.945 5.371 -22.777 1.00 61.00 599 GLU A N 1
ATOM 4869 C CA . GLU A 1 599 ? -21.402 5.552 -22.628 1.00 61.00 599 GLU A CA 1
ATOM 4870 C C . GLU A 1 599 ? -21.977 5.593 -21.206 1.00 61.00 599 GLU A C 1
ATOM 4872 O O . GLU A 1 599 ? -23.001 5.001 -20.866 1.00 61.00 599 GLU A O 1
ATOM 4877 N N . GLY A 1 600 ? -21.362 6.390 -20.336 1.00 80.69 600 GLY A N 1
ATOM 4878 C CA . GLY A 1 600 ? -22.082 6.815 -19.136 1.00 80.69 600 GLY A CA 1
ATOM 4879 C C . GLY A 1 600 ? -22.112 5.793 -18.001 1.00 80.69 600 GLY A C 1
ATOM 4880 O O . GLY A 1 600 ? -22.913 5.980 -17.086 1.00 80.69 600 GLY A O 1
ATOM 4881 N N . VAL A 1 601 ? -21.233 4.782 -18.007 1.00 88.06 601 VAL A N 1
ATOM 4882 C CA . VAL A 1 601 ? -20.968 3.897 -16.858 1.00 88.06 601 VAL A CA 1
ATOM 4883 C C . VAL A 1 601 ? -19.472 3.797 -16.527 1.00 88.06 601 VAL A C 1
ATOM 4885 O O . VAL A 1 601 ? -18.612 3.934 -17.389 1.00 88.06 601 VAL A O 1
ATOM 4888 N N . CYS A 1 602 ? -19.156 3.549 -15.261 1.00 87.88 602 CYS A N 1
ATOM 4889 C CA . CYS A 1 602 ? -17.829 3.284 -14.717 1.00 87.88 602 CYS A CA 1
ATOM 4890 C C . CYS A 1 602 ? -17.855 1.913 -14.037 1.00 87.88 602 CYS A C 1
ATOM 4892 O O . CYS A 1 602 ? -18.767 1.649 -13.250 1.00 87.88 602 CYS A O 1
ATOM 4894 N N . VAL A 1 603 ? -16.875 1.055 -14.332 1.00 87.94 603 VAL A N 1
ATOM 4895 C CA . VAL A 1 603 ? -16.786 -0.290 -13.755 1.00 87.94 603 VAL A CA 1
ATOM 4896 C C . VAL A 1 603 ? -15.574 -0.353 -12.834 1.00 87.94 603 VAL A C 1
ATOM 4898 O O . VAL A 1 603 ? -14.441 -0.088 -13.239 1.00 87.94 603 VAL A O 1
ATOM 4901 N N . VAL A 1 604 ? -15.815 -0.703 -11.577 1.00 86.38 604 VAL A N 1
ATOM 4902 C CA . VAL A 1 604 ? -14.780 -0.853 -10.554 1.00 86.38 604 VAL A CA 1
ATOM 4903 C C . VAL A 1 604 ? -14.713 -2.316 -10.152 1.00 86.38 604 VAL A C 1
ATOM 4905 O O . VAL A 1 604 ? -15.732 -2.911 -9.822 1.00 86.38 604 VAL A O 1
ATOM 4908 N N . GLY A 1 605 ? -13.520 -2.894 -10.185 1.00 86.00 605 GLY A N 1
ATOM 4909 C CA . GLY A 1 605 ? -13.255 -4.266 -9.791 1.00 86.00 605 GLY A CA 1
ATOM 4910 C C . GLY A 1 605 ? -12.348 -4.289 -8.569 1.00 86.00 605 GLY A C 1
ATOM 4911 O O . GLY A 1 605 ? -11.304 -3.639 -8.564 1.00 86.00 605 GLY A O 1
ATOM 4912 N N . LEU A 1 606 ? -12.699 -5.071 -7.554 1.00 83.94 606 LEU A N 1
ATOM 4913 C CA . LEU A 1 606 ? -11.818 -5.418 -6.440 1.00 83.94 606 LEU A CA 1
ATOM 4914 C C . LEU A 1 606 ? -11.607 -6.927 -6.427 1.00 83.94 606 LEU A C 1
ATOM 4916 O O . LEU A 1 606 ? -12.566 -7.686 -6.533 1.00 83.94 606 LEU A O 1
ATOM 4920 N N . MET A 1 607 ? -10.368 -7.365 -6.243 1.00 83.56 607 MET A N 1
ATOM 4921 C CA . MET A 1 607 ? -10.029 -8.778 -6.111 1.00 83.56 607 MET A CA 1
ATOM 4922 C C . MET A 1 607 ? -8.983 -8.929 -5.017 1.00 83.56 607 MET A C 1
ATOM 4924 O O . MET A 1 607 ? -7.978 -8.221 -5.018 1.00 83.56 607 MET A O 1
ATOM 4928 N N . GLY A 1 608 ? -9.217 -9.827 -4.061 1.00 78.75 608 GLY A N 1
ATOM 4929 C CA . GLY A 1 608 ? -8.206 -10.110 -3.046 1.00 78.75 608 GLY A CA 1
ATOM 4930 C C . GLY A 1 608 ? -7.049 -10.954 -3.598 1.00 78.75 608 GLY A C 1
ATOM 4931 O O . GLY A 1 608 ? -7.136 -11.554 -4.669 1.00 78.75 608 GLY A O 1
ATOM 4932 N N . SER A 1 609 ? -5.948 -11.013 -2.849 1.00 80.62 609 SER A N 1
ATOM 4933 C CA . SER A 1 609 ? -4.688 -11.644 -3.270 1.00 80.62 609 SER A CA 1
ATOM 4934 C C . SER A 1 609 ? -4.515 -13.096 -2.804 1.00 80.62 609 SER A C 1
ATOM 4936 O O . SER A 1 609 ? -3.552 -13.747 -3.192 1.00 80.62 609 SER A O 1
ATOM 4938 N N . ALA A 1 610 ? -5.423 -13.623 -1.979 1.00 82.75 610 ALA A N 1
ATOM 4939 C CA . ALA A 1 610 ? -5.345 -14.990 -1.460 1.00 82.75 610 ALA A CA 1
ATOM 4940 C C . ALA A 1 610 ? -5.862 -16.043 -2.465 1.00 82.75 610 ALA A C 1
ATOM 4942 O O . ALA A 1 610 ? -6.583 -15.721 -3.412 1.00 82.75 610 ALA A O 1
ATOM 4943 N N . GLN A 1 611 ? -5.535 -17.324 -2.234 1.00 81.06 611 GLN A N 1
ATOM 4944 C CA . GLN A 1 611 ? -6.051 -18.448 -3.042 1.00 81.06 611 GLN A CA 1
ATOM 4945 C C . GLN A 1 611 ? -7.567 -18.647 -2.864 1.00 81.06 611 GLN A C 1
ATOM 4947 O O . GLN A 1 611 ? -8.264 -19.072 -3.787 1.00 81.06 611 GLN A O 1
ATOM 4952 N N . LYS A 1 612 ? -8.065 -18.309 -1.668 1.00 88.12 612 LYS A N 1
ATOM 4953 C CA . LYS A 1 612 ? -9.485 -18.179 -1.337 1.00 88.12 612 LYS A CA 1
ATOM 4954 C C . LYS A 1 612 ? -9.803 -16.703 -1.235 1.00 88.12 612 LYS A C 1
ATOM 4956 O O . LYS A 1 612 ? -9.338 -16.047 -0.304 1.00 88.12 612 LYS A O 1
ATOM 4961 N N . THR A 1 613 ? -10.506 -16.157 -2.219 1.00 87.88 613 THR A N 1
ATOM 4962 C CA . THR A 1 613 ? -10.670 -14.706 -2.299 1.00 87.88 613 THR A CA 1
ATOM 4963 C C . THR A 1 613 ? -12.060 -14.251 -2.693 1.00 87.88 613 THR A C 1
ATOM 4965 O O . THR A 1 613 ? -12.846 -15.010 -3.258 1.00 87.88 613 THR A O 1
ATOM 4968 N N . ASN A 1 614 ? -12.336 -12.980 -2.412 1.00 89.00 614 ASN A N 1
ATOM 4969 C CA . ASN A 1 614 ? -13.557 -12.317 -2.819 1.00 89.00 614 ASN A CA 1
ATOM 4970 C C . ASN A 1 614 ? -13.304 -11.395 -4.009 1.00 89.00 614 ASN A C 1
ATOM 4972 O O . ASN A 1 614 ? -12.274 -10.717 -4.066 1.00 89.00 614 ASN A O 1
ATOM 4976 N N . ILE A 1 615 ? -14.249 -11.389 -4.947 1.00 89.62 615 ILE A N 1
ATOM 4977 C CA . ILE A 1 615 ? -14.229 -10.529 -6.131 1.00 89.62 615 ILE A CA 1
ATOM 4978 C C . ILE A 1 615 ? -15.475 -9.643 -6.123 1.00 89.62 615 ILE A C 1
ATOM 4980 O O . ILE A 1 615 ? -16.593 -10.140 -6.031 1.00 89.62 615 ILE A O 1
ATOM 4984 N N . TYR A 1 616 ? -15.296 -8.335 -6.249 1.00 89.38 616 TYR A N 1
ATOM 4985 C CA . TYR A 1 616 ? -16.389 -7.369 -6.292 1.00 89.38 616 TYR A CA 1
ATOM 4986 C C . TYR A 1 616 ? -16.334 -6.605 -7.602 1.00 89.38 616 TYR A C 1
ATOM 4988 O O . TYR A 1 616 ? -15.316 -5.992 -7.910 1.00 89.38 616 TYR A O 1
ATOM 4996 N N . PHE A 1 617 ? -17.427 -6.617 -8.357 1.00 91.56 617 PHE A N 1
ATOM 4997 C CA . PHE A 1 617 ? -17.593 -5.763 -9.525 1.00 91.56 617 PHE A CA 1
ATOM 4998 C C . PHE A 1 617 ? -18.712 -4.769 -9.257 1.00 91.56 617 PHE A C 1
ATOM 5000 O O . PHE A 1 617 ? -19.853 -5.170 -9.050 1.00 91.56 617 PHE A O 1
ATOM 5007 N N . THR A 1 618 ? -18.411 -3.479 -9.305 1.00 91.88 618 THR A N 1
ATOM 5008 C CA . THR A 1 618 ? -19.396 -2.425 -9.081 1.00 91.88 618 THR A CA 1
ATOM 5009 C C . THR A 1 618 ? -19.536 -1.557 -10.321 1.00 91.88 618 THR A C 1
ATOM 5011 O O . THR A 1 618 ? -18.563 -0.985 -10.814 1.00 91.88 618 THR A O 1
ATOM 5014 N N . ILE A 1 619 ? -20.765 -1.450 -10.825 1.00 92.69 619 ILE A N 1
ATOM 5015 C CA . ILE A 1 619 ? -21.113 -0.680 -12.015 1.00 92.69 619 ILE A CA 1
ATOM 5016 C C . ILE A 1 619 ? -21.844 0.583 -11.575 1.00 92.69 619 ILE A C 1
ATOM 5018 O O . ILE A 1 619 ? -22.975 0.527 -11.086 1.00 92.69 619 ILE A O 1
ATOM 5022 N N . TYR A 1 620 ? -21.209 1.731 -11.788 1.00 92.56 620 TYR A N 1
ATOM 5023 C CA . TYR A 1 620 ? -21.756 3.048 -11.486 1.00 92.56 620 TYR A CA 1
ATOM 5024 C C . TYR A 1 620 ? -22.153 3.786 -12.761 1.00 92.56 620 TYR A C 1
ATOM 5026 O O . TYR A 1 620 ? -21.384 3.788 -13.715 1.00 92.56 620 TYR A O 1
ATOM 5034 N N . PRO A 1 621 ? -23.279 4.510 -12.802 1.00 92.50 621 PRO A N 1
ATOM 5035 C CA . PRO A 1 621 ? -23.511 5.470 -13.874 1.00 92.50 621 PRO A CA 1
ATOM 5036 C C . PRO A 1 621 ? -22.595 6.700 -13.735 1.00 92.50 621 PRO A C 1
ATOM 5038 O O . PRO A 1 621 ? -22.422 7.231 -12.645 1.00 92.50 621 PRO A O 1
ATOM 5041 N N . LEU A 1 622 ? -22.064 7.251 -14.825 1.00 90.44 622 LEU A N 1
ATOM 5042 C CA . LEU A 1 622 ? -21.248 8.474 -14.783 1.00 90.44 622 LEU A CA 1
ATOM 5043 C C . LEU A 1 622 ? -22.050 9.719 -14.376 1.00 90.44 622 LEU A C 1
ATOM 5045 O O . LEU A 1 622 ? -21.474 10.710 -13.935 1.00 90.44 622 LEU A O 1
ATOM 5049 N N . GLN A 1 623 ? -23.375 9.683 -14.532 1.00 91.19 623 GLN A N 1
ATOM 5050 C CA . GLN A 1 623 ? -24.267 10.801 -14.236 1.00 91.19 623 GLN A CA 1
ATOM 5051 C C . GLN A 1 623 ? -25.275 10.413 -13.154 1.00 91.19 623 GLN A C 1
ATOM 5053 O O . GLN A 1 623 ? -25.917 9.367 -13.242 1.00 91.19 623 GLN A O 1
ATOM 5058 N N . PHE A 1 624 ? -25.487 11.304 -12.182 1.00 92.75 624 PHE A N 1
ATOM 5059 C CA . PHE A 1 624 ? -26.409 11.085 -11.060 1.00 92.75 624 PHE A CA 1
ATOM 5060 C C . PHE A 1 624 ? -27.837 10.724 -11.506 1.00 92.75 624 PHE A C 1
ATOM 5062 O O . PHE A 1 624 ? -28.496 9.881 -10.903 1.00 92.75 624 PHE A O 1
ATOM 5069 N N . LYS A 1 625 ? -28.314 11.303 -12.619 1.00 93.88 625 LYS A N 1
ATOM 5070 C CA . LYS A 1 625 ? -29.648 11.016 -13.180 1.00 93.88 625 LYS A CA 1
ATOM 5071 C C . LYS A 1 625 ? -29.831 9.578 -13.686 1.00 93.88 625 LYS A C 1
ATOM 5073 O O . LYS A 1 625 ? -30.962 9.186 -13.953 1.00 93.88 625 LYS A O 1
ATOM 5078 N N . HIS A 1 626 ? -28.750 8.821 -13.863 1.00 94.31 626 HIS A N 1
ATOM 5079 C CA . HIS A 1 626 ? -28.785 7.435 -14.333 1.00 94.31 626 HIS A CA 1
ATOM 5080 C C . HIS A 1 626 ? -28.631 6.417 -13.197 1.00 94.31 626 HIS A C 1
ATOM 5082 O O . HIS A 1 626 ? -28.520 5.225 -13.470 1.00 94.31 626 HIS A O 1
ATOM 5088 N N . LEU A 1 627 ? -28.638 6.859 -11.935 1.00 94.12 627 LEU A N 1
ATOM 5089 C CA . LEU A 1 627 ? -28.764 5.960 -10.790 1.00 94.12 627 LEU A CA 1
ATOM 5090 C C . LEU A 1 627 ? -30.120 5.258 -10.791 1.00 94.12 627 LEU A C 1
ATOM 5092 O O . LEU A 1 627 ? -31.131 5.835 -11.204 1.00 94.12 627 LEU A O 1
ATOM 5096 N N . ALA A 1 628 ? -30.146 4.031 -10.271 1.00 95.50 628 ALA A N 1
ATOM 5097 C CA . ALA A 1 628 ? -31.392 3.330 -10.000 1.00 95.50 628 ALA A CA 1
ATOM 5098 C C . ALA A 1 628 ? -32.323 4.211 -9.152 1.00 95.50 628 ALA A C 1
ATOM 5100 O O . ALA A 1 628 ? -31.894 4.811 -8.162 1.00 95.50 628 ALA A O 1
ATOM 5101 N N . LYS A 1 629 ? -33.607 4.267 -9.530 1.00 95.81 629 LYS A N 1
ATOM 5102 C CA . LYS A 1 629 ? -34.594 5.208 -8.973 1.00 95.81 629 LYS A CA 1
ATOM 5103 C C . LYS A 1 629 ? -34.591 5.243 -7.439 1.00 95.81 629 LYS A C 1
ATOM 5105 O O . LYS A 1 629 ? -34.432 6.305 -6.851 1.00 95.81 629 LYS A O 1
ATOM 5110 N N . HIS A 1 630 ? -34.667 4.079 -6.795 1.00 93.75 630 HIS A N 1
ATOM 5111 C CA . HIS A 1 630 ? -34.719 3.977 -5.333 1.00 93.75 630 HIS A CA 1
ATOM 5112 C C . HIS A 1 630 ? -33.409 4.392 -4.635 1.00 93.75 630 HIS A C 1
ATOM 5114 O O . HIS A 1 630 ? -33.445 4.911 -3.520 1.00 93.75 630 HIS A O 1
ATOM 5120 N N . ILE A 1 631 ? -32.251 4.190 -5.275 1.00 92.31 631 ILE A N 1
ATOM 5121 C CA . ILE A 1 631 ? -30.954 4.643 -4.750 1.00 92.31 631 ILE A CA 1
ATOM 5122 C C . ILE A 1 631 ? -30.897 6.165 -4.828 1.00 92.31 631 ILE A C 1
ATOM 5124 O O . ILE A 1 631 ? -30.606 6.819 -3.830 1.00 92.31 631 ILE A O 1
ATOM 5128 N N . LYS A 1 632 ? -31.252 6.726 -5.989 1.00 92.94 632 LYS A N 1
ATOM 5129 C CA . LYS A 1 632 ? -31.308 8.171 -6.217 1.00 92.94 632 LYS A CA 1
ATOM 5130 C C . LYS A 1 632 ? -32.220 8.867 -5.200 1.00 92.94 632 LYS A C 1
ATOM 5132 O O . LYS A 1 632 ? -31.762 9.762 -4.495 1.00 92.94 632 LYS A O 1
ATOM 5137 N N . GLU A 1 633 ? -33.456 8.392 -5.048 1.00 92.19 633 GLU A N 1
ATOM 5138 C CA . GLU A 1 633 ? -34.433 8.926 -4.086 1.00 92.19 633 GLU A CA 1
ATOM 5139 C C . GLU A 1 633 ? -33.910 8.868 -2.644 1.00 92.19 633 GLU A C 1
ATOM 5141 O O . GLU A 1 633 ? -34.077 9.807 -1.865 1.00 92.19 633 GLU A O 1
ATOM 5146 N N . ARG A 1 634 ? -33.236 7.775 -2.267 1.00 86.75 634 ARG A N 1
ATOM 5147 C CA . ARG A 1 634 ? -32.634 7.627 -0.935 1.00 86.75 634 ARG A CA 1
ATOM 5148 C C . ARG A 1 634 ? -31.478 8.601 -0.712 1.00 86.75 634 ARG A C 1
ATOM 5150 O O . ARG A 1 634 ? -31.333 9.119 0.396 1.00 86.75 634 ARG A O 1
ATOM 5157 N N . MET A 1 635 ? -30.655 8.848 -1.731 1.00 86.56 635 MET A N 1
ATOM 5158 C CA . MET A 1 635 ? -29.572 9.830 -1.655 1.00 86.56 635 MET A CA 1
ATOM 5159 C C . MET A 1 635 ? -30.125 11.257 -1.536 1.00 86.56 635 MET A C 1
ATOM 5161 O O . MET A 1 635 ? -29.639 12.022 -0.704 1.00 86.56 635 MET A O 1
ATOM 5165 N N . GLU A 1 636 ? -31.159 11.594 -2.311 1.00 88.69 636 GLU A N 1
ATOM 5166 C CA . GLU A 1 636 ? -31.845 12.894 -2.270 1.00 88.69 636 GLU A CA 1
ATOM 5167 C C . GLU A 1 636 ? -32.515 13.150 -0.913 1.00 88.69 636 GLU A C 1
ATOM 5169 O O . GLU A 1 636 ? -32.333 14.223 -0.345 1.00 88.69 636 GLU A O 1
ATOM 5174 N N . LYS A 1 637 ? -33.181 12.147 -0.319 1.00 86.12 637 LYS A N 1
ATOM 5175 C CA . LYS A 1 637 ? -33.783 12.263 1.026 1.00 86.12 637 LYS A CA 1
ATOM 5176 C C . LYS A 1 637 ? -32.766 12.545 2.132 1.00 86.12 637 LYS A C 1
ATOM 5178 O O . LYS A 1 637 ? -33.100 13.190 3.119 1.00 86.12 637 LYS A O 1
ATOM 5183 N N . LYS A 1 638 ? -31.539 12.032 2.006 1.00 79.44 638 LYS A N 1
ATOM 5184 C CA . LYS A 1 638 ? -30.519 12.171 3.055 1.00 79.44 638 LYS A CA 1
ATOM 5185 C C . LYS A 1 638 ? -29.784 13.510 3.010 1.00 79.44 638 LYS A C 1
ATOM 5187 O O . LYS A 1 638 ? -29.274 13.923 4.049 1.00 79.44 638 LYS A O 1
ATOM 5192 N N . LYS A 1 639 ? -29.636 14.145 1.836 1.00 76.00 639 LYS A N 1
ATOM 5193 C CA . LYS A 1 639 ? -28.786 15.339 1.665 1.00 76.00 639 LYS A CA 1
ATOM 5194 C C . LYS A 1 639 ? -29.237 16.237 0.513 1.00 76.00 639 LYS A C 1
ATOM 5196 O O . LYS A 1 639 ? -29.368 15.776 -0.617 1.00 76.00 639 LYS A O 1
ATOM 5201 N N . SER A 1 640 ? -29.265 17.546 0.769 1.00 74.25 640 SER A N 1
ATOM 5202 C CA . SER A 1 640 ? -29.539 18.598 -0.225 1.00 74.25 640 SER A CA 1
ATOM 5203 C C . SER A 1 640 ? -28.504 18.696 -1.361 1.00 74.25 640 SER A C 1
ATOM 5205 O O . SER A 1 640 ? -28.811 19.254 -2.407 1.00 74.25 640 SER A O 1
ATOM 5207 N N . LYS A 1 641 ? -27.298 18.123 -1.196 1.00 84.50 641 LYS A N 1
ATOM 5208 C CA . LYS A 1 641 ? -26.192 18.135 -2.186 1.00 84.50 641 LYS A CA 1
ATOM 5209 C C . LYS A 1 641 ? -25.798 16.749 -2.721 1.00 84.50 641 LYS A C 1
ATOM 5211 O O . LYS A 1 641 ? -24.659 16.526 -3.124 1.00 84.50 641 LYS A O 1
ATOM 5216 N N . SER A 1 642 ? -26.713 15.783 -2.696 1.00 83.94 642 SER A N 1
ATOM 5217 C CA . SER A 1 642 ? -26.452 14.391 -3.110 1.00 83.94 642 SER A CA 1
ATOM 5218 C C . SER A 1 642 ? -25.854 14.257 -4.520 1.00 83.94 642 SER A C 1
ATOM 5220 O O . SER A 1 642 ? -24.937 13.459 -4.719 1.00 83.94 642 SER A O 1
ATOM 5222 N N . ARG A 1 643 ? -26.308 15.086 -5.468 1.00 88.56 643 ARG A N 1
ATOM 5223 C CA . ARG A 1 643 ? -25.804 15.126 -6.847 1.00 88.56 643 ARG A CA 1
ATOM 5224 C C . ARG A 1 643 ? -24.331 15.528 -6.939 1.00 88.56 643 ARG A C 1
ATOM 5226 O O . ARG A 1 643 ? -23.551 14.806 -7.551 1.00 88.56 643 ARG A O 1
ATOM 5233 N N . GLU A 1 644 ? -23.953 16.648 -6.325 1.00 86.31 644 GLU A N 1
ATOM 5234 C CA . GLU A 1 644 ? -22.570 17.153 -6.340 1.00 86.31 644 GLU A CA 1
ATOM 5235 C C . GLU A 1 644 ? -21.606 16.145 -5.709 1.00 86.31 644 GLU A C 1
ATOM 5237 O O . GLU A 1 644 ? -20.523 15.893 -6.235 1.00 86.31 644 GLU A O 1
ATOM 5242 N N . LEU A 1 645 ? -22.028 15.519 -4.604 1.00 83.88 645 LEU A N 1
ATOM 5243 C CA . LEU A 1 645 ? -21.244 14.491 -3.923 1.00 83.88 645 LEU A CA 1
ATOM 5244 C C . LEU A 1 645 ? -21.017 13.267 -4.813 1.00 83.88 645 LEU A C 1
ATOM 5246 O O . LEU A 1 645 ? -19.893 12.778 -4.904 1.00 83.88 645 LEU A O 1
ATOM 5250 N N . TYR A 1 646 ? -22.064 12.797 -5.493 1.00 87.44 646 TYR A N 1
ATOM 5251 C CA . TYR A 1 646 ? -21.962 11.667 -6.409 1.00 87.44 646 TYR A CA 1
ATOM 5252 C C . TYR A 1 646 ? -21.067 11.975 -7.611 1.00 87.44 646 TYR A C 1
ATOM 5254 O O . TYR A 1 646 ? -20.164 11.208 -7.934 1.00 87.44 646 TYR A O 1
ATOM 5262 N N . GLU A 1 647 ? -21.283 13.114 -8.268 1.00 87.81 647 GLU A N 1
ATOM 5263 C CA . GLU A 1 647 ? -20.480 13.516 -9.424 1.00 87.81 647 GLU A CA 1
ATOM 5264 C C . GLU A 1 647 ? -19.011 13.744 -9.025 1.00 87.81 647 GLU A C 1
ATOM 5266 O O . GLU A 1 647 ? -18.105 13.371 -9.770 1.00 87.81 647 GLU A O 1
ATOM 5271 N N . GLY A 1 648 ? -18.755 14.271 -7.823 1.00 86.31 648 GLY A N 1
ATOM 5272 C CA . GLY A 1 648 ? -17.417 14.358 -7.237 1.00 86.31 648 GLY A CA 1
ATOM 5273 C C . GLY A 1 648 ? -16.782 12.987 -6.977 1.00 86.31 648 GLY A C 1
ATOM 5274 O O . GLY A 1 648 ? -15.602 12.794 -7.276 1.00 86.31 648 GLY A O 1
ATOM 5275 N N . PHE A 1 649 ? -17.557 12.017 -6.481 1.00 84.81 649 PHE A N 1
ATOM 5276 C CA . PHE A 1 649 ? -17.114 10.632 -6.300 1.00 84.81 649 PHE A CA 1
ATOM 5277 C C . PHE A 1 649 ? -16.729 9.985 -7.637 1.00 84.81 649 PHE A C 1
ATOM 5279 O O . PHE A 1 649 ? -15.602 9.508 -7.778 1.00 84.81 649 PHE A O 1
ATOM 5286 N N . ILE A 1 650 ? -17.594 10.061 -8.653 1.00 85.94 650 ILE A N 1
ATOM 5287 C CA . ILE A 1 650 ? -17.305 9.538 -9.997 1.00 85.94 650 ILE A CA 1
ATOM 5288 C C . ILE A 1 650 ? -16.071 10.211 -10.606 1.00 85.94 650 ILE A C 1
ATOM 5290 O O . ILE A 1 650 ? -15.210 9.532 -11.170 1.00 85.94 650 ILE A O 1
ATOM 5294 N N . LYS A 1 651 ? -15.927 11.534 -10.447 1.00 83.25 651 LYS A N 1
ATOM 5295 C CA . LYS A 1 651 ? -14.719 12.251 -10.879 1.00 83.25 651 LYS A CA 1
ATOM 5296 C C . LYS A 1 651 ? -13.468 11.741 -10.160 1.00 83.25 651 LYS A C 1
ATOM 5298 O O . LYS A 1 651 ? -12.447 11.539 -10.814 1.00 83.25 651 LYS A O 1
ATOM 5303 N N . SER A 1 652 ? -13.541 11.464 -8.857 1.00 79.44 652 SER A N 1
ATOM 5304 C CA . SER A 1 652 ? -12.404 10.918 -8.100 1.00 79.44 652 SER A CA 1
ATOM 5305 C C . SER A 1 652 ? -11.992 9.519 -8.565 1.00 79.44 652 SER A C 1
ATOM 5307 O O . SER A 1 652 ? -10.800 9.248 -8.682 1.00 79.44 652 SER A O 1
ATOM 5309 N N . LEU A 1 653 ? -12.955 8.670 -8.944 1.00 72.94 653 LEU A N 1
ATOM 5310 C CA . LEU A 1 653 ? -12.662 7.379 -9.571 1.00 72.94 653 LEU A CA 1
ATOM 5311 C C . LEU A 1 653 ? -11.989 7.545 -10.945 1.00 72.94 653 LEU A C 1
ATOM 5313 O O . LEU A 1 653 ? -11.212 6.685 -11.350 1.00 72.94 653 LEU A O 1
ATOM 5317 N N . SER A 1 654 ? -12.267 8.649 -11.652 1.00 65.00 654 SER A N 1
ATOM 5318 C CA . SER A 1 654 ? -11.747 8.912 -13.001 1.00 65.00 654 SER A CA 1
ATOM 5319 C C . SER A 1 654 ? -10.345 9.529 -13.062 1.00 65.00 654 SER A C 1
ATOM 5321 O O . SER A 1 654 ? -9.651 9.325 -14.055 1.00 65.00 654 SER A O 1
ATOM 5323 N N . LEU A 1 655 ? -9.930 10.274 -12.031 1.00 55.72 655 LEU A N 1
ATOM 5324 C CA . LEU A 1 655 ? -8.636 10.972 -11.989 1.00 55.72 655 LEU A CA 1
ATOM 5325 C C . LEU A 1 655 ? -7.474 10.055 -11.571 1.00 55.72 655 LEU A C 1
ATOM 5327 O O . LEU A 1 655 ? -6.325 10.326 -11.899 1.00 55.72 655 LEU A O 1
ATOM 5331 N N . ASN A 1 656 ? -7.767 8.925 -10.925 1.00 54.06 656 ASN A N 1
ATOM 5332 C CA . ASN A 1 656 ? -6.771 7.990 -10.397 1.00 54.06 656 ASN A CA 1
ATOM 5333 C C . ASN A 1 656 ? -6.224 6.982 -11.428 1.00 54.06 656 ASN A C 1
ATOM 5335 O O . ASN A 1 656 ? -5.790 5.901 -11.040 1.00 54.06 656 ASN A O 1
ATOM 5339 N N . ARG A 1 657 ? -6.195 7.300 -12.734 1.00 47.06 657 ARG A N 1
ATOM 5340 C CA . ARG A 1 657 ? -5.687 6.364 -13.765 1.00 47.06 657 ARG A CA 1
ATOM 5341 C C . ARG A 1 657 ? -4.211 5.948 -13.571 1.00 47.06 657 ARG A C 1
ATOM 5343 O O . ARG A 1 657 ? -3.786 5.029 -14.260 1.00 47.06 657 ARG A O 1
ATOM 5350 N N . TYR A 1 658 ? -3.450 6.571 -12.655 1.00 40.69 658 TYR A N 1
ATOM 5351 C CA . TYR A 1 658 ? -2.005 6.331 -12.501 1.00 40.69 658 TYR A CA 1
ATOM 5352 C C . TYR A 1 658 ? -1.435 6.391 -11.063 1.00 40.69 658 TYR A C 1
ATOM 5354 O O . TYR A 1 658 ? -0.221 6.304 -10.912 1.00 40.69 658 TYR A O 1
ATOM 5362 N N . ASP A 1 659 ? -2.254 6.514 -10.008 1.00 34.78 659 ASP A N 1
ATOM 5363 C CA . ASP A 1 659 ? -1.764 6.507 -8.612 1.00 34.78 659 ASP A CA 1
ATOM 5364 C C . ASP A 1 659 ? -2.658 5.607 -7.742 1.00 34.78 659 ASP A C 1
ATOM 5366 O O . ASP A 1 659 ? -3.719 6.010 -7.251 1.00 34.78 659 ASP A O 1
ATOM 5370 N N . THR A 1 660 ? -2.253 4.341 -7.601 1.00 39.62 660 THR A N 1
ATOM 5371 C CA . THR A 1 660 ? -3.024 3.264 -6.955 1.00 39.62 660 THR A CA 1
ATOM 5372 C C . THR A 1 660 ? -3.071 3.358 -5.424 1.00 39.62 660 THR A C 1
ATOM 5374 O O . THR A 1 660 ? -3.722 2.552 -4.764 1.00 39.62 660 THR A O 1
ATOM 5377 N N . SER A 1 661 ? -2.493 4.402 -4.822 1.00 33.41 661 SER A N 1
ATOM 5378 C CA . SER A 1 661 ? -2.407 4.544 -3.362 1.00 33.41 661 SER A CA 1
ATOM 5379 C C . SER A 1 661 ? -3.619 5.221 -2.680 1.00 33.41 661 SER A C 1
ATOM 5381 O O . SER A 1 661 ? -3.646 5.355 -1.448 1.00 33.41 661 SER A O 1
ATOM 5383 N N . SER A 1 662 ? -4.639 5.683 -3.426 1.00 33.97 662 SER A N 1
ATOM 5384 C CA . SER A 1 662 ? -5.628 6.636 -2.877 1.00 33.97 662 SER A CA 1
ATOM 5385 C C . SER A 1 662 ? -7.079 6.165 -2.670 1.00 33.97 662 SER A C 1
ATOM 5387 O O . SER A 1 662 ? -7.834 6.912 -2.045 1.00 33.97 662 SER A O 1
ATOM 5389 N N . VAL A 1 663 ? -7.474 4.933 -3.021 1.00 36.03 663 VAL A N 1
ATOM 5390 C CA . VAL A 1 663 ? -8.837 4.418 -2.732 1.00 36.03 663 VAL A CA 1
ATOM 5391 C C . VAL A 1 663 ? -8.773 3.119 -1.929 1.00 36.03 663 VAL A C 1
ATOM 5393 O O . VAL A 1 663 ? -8.871 2.026 -2.465 1.00 36.03 663 VAL A O 1
ATOM 5396 N N . ALA A 1 664 ? -8.618 3.215 -0.612 1.00 34.16 664 ALA A N 1
ATOM 5397 C CA . ALA A 1 664 ? -8.681 2.039 0.250 1.00 34.16 664 ALA A CA 1
ATOM 5398 C C . ALA A 1 664 ? -10.138 1.745 0.634 1.00 34.16 664 ALA A C 1
ATOM 5400 O O . ALA A 1 664 ? -10.519 2.106 1.736 1.00 34.16 664 ALA A O 1
ATOM 5401 N N . MET A 1 665 ? -10.956 1.098 -0.210 1.00 33.22 665 MET A N 1
ATOM 5402 C CA . MET A 1 665 ? -12.249 0.531 0.233 1.00 33.22 665 MET A CA 1
ATOM 5403 C C . MET A 1 665 ? -12.008 -0.659 1.188 1.00 33.22 665 MET A C 1
ATOM 5405 O O . MET A 1 665 ? -12.164 -1.820 0.826 1.00 33.22 665 MET A O 1
ATOM 5409 N N . GLN A 1 666 ? -11.581 -0.382 2.424 1.00 28.92 666 GLN A N 1
ATOM 5410 C CA . GLN A 1 666 ? -11.537 -1.352 3.522 1.00 28.92 666 GLN A CA 1
ATOM 5411 C C . GLN A 1 666 ? -12.857 -1.286 4.295 1.00 28.92 666 GLN A C 1
ATOM 5413 O O . GLN A 1 666 ? -12.959 -0.608 5.314 1.00 28.92 666 GLN A O 1
ATOM 5418 N N . GLY A 1 667 ? -13.869 -1.990 3.788 1.00 28.83 667 GLY A N 1
ATOM 5419 C CA . GLY A 1 667 ? -15.168 -2.122 4.456 1.00 28.83 667 GLY A CA 1
ATOM 5420 C C . GLY A 1 667 ? -16.030 -3.307 4.007 1.00 28.83 667 GLY A C 1
ATOM 5421 O O . GLY A 1 667 ? -17.203 -3.349 4.358 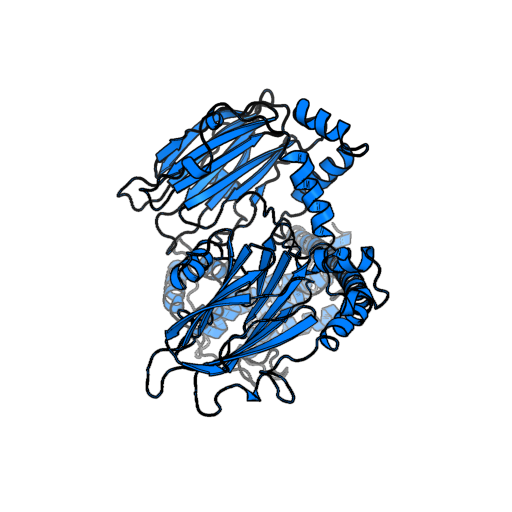1.00 28.83 667 GLY A O 1
ATOM 5422 N N . CYS A 1 668 ? -15.497 -4.257 3.229 1.00 26.62 668 CYS A N 1
ATOM 5423 C CA . CYS A 1 668 ? -16.253 -5.417 2.722 1.00 26.62 668 CYS A CA 1
ATOM 5424 C C . CYS A 1 668 ? -15.505 -6.757 2.872 1.00 26.62 668 CYS A C 1
ATOM 5426 O O . CYS A 1 668 ? -15.608 -7.634 2.013 1.00 26.62 668 CYS A O 1
ATOM 5428 N N . LEU A 1 669 ? -14.760 -6.923 3.968 1.00 24.86 669 LEU A N 1
ATOM 5429 C CA . LEU A 1 669 ? -14.366 -8.247 4.461 1.00 24.86 669 LEU A CA 1
ATOM 5430 C C . LEU A 1 669 ? -15.111 -8.553 5.753 1.00 24.86 669 LEU A C 1
ATOM 5432 O O . LEU A 1 669 ? -15.118 -7.656 6.626 1.00 24.86 669 LEU A O 1
#

pLDDT: mean 82.58, std 15.51, range [24.86, 97.81]